Protein AF-A0AA86TTV9-F1 (afdb_monomer)

Secondary structure (DSSP, 8-state):
----TTS-GGGTTTS--HHHHHHHHHHHHHHHHHHHHTTTS-HHHHHHHHHHHHHHHHHHHHHHHHHHHHHHHHHHHHHHHHHHHHHHHHHHHHH---HHHHHHHHHHHHHHHHHHHHHHHHHHHHHHHHHHHHHHHHHHHT-HHHHHHHHHHHHTTSGGG--HHHHHHHHHHHHHHHHHHT--HHHHHHHHSS-HHHHHHHHHHHHHHHHHHHHHHHHHHHHHHHHHHHHHHHHSSS--HHHHH-HHHHHHHHHHHHHHHHHHHHHHHHHHHHHTT--HHHHTT--GGG-TTHHHHHHHHHHHHHHHHHHHHHHHHHHHHGGG---SSTTHHHHHHHHTTS-HHHHHHHHHHHHHHHHHHHHHHHHTT--HHHHHHHHHHHHHH-TTSS---HHHHHHHHHHGGGHHHHHHHHHHHHTT-S-HHHHHHHHHHHHHHHHHHHHHHHHHH--HHHHHHHHHHHHHHHHGGGGG-HHHHHH-HHHHHHHHHHHHHHHHHHHHIIIIIIS--TT-SGGGTTTTT-GGG-TBTTB---S-SS-HHHHHHHHHHHHHHHTTTHHHHH-TT-HHHHHTHHHHHHHHHHHHHHHHHHHHHHHHHHHHHH-TT-------------HHHHHHHHHHHHHHHHHHHHHHHHHHHHHHHHHHHHHHHHTTSSSSSSS---

Sequence (670 aa):
MENRDDLVVEWSTKYVSTASLRQFIIKIEEIAHISRKNAKSHEYNKVLLKQMFNELESQFWSEVQSNILKVDEFYSQELARTSDKLSELKQFVVKTKNEVQTAVIQQNITEMYRNLDLLNNFANQNASQLRKLSRQWGVNSNQQEFESQIIENKLLKCKFADTSEIETLKEELVTCLCLLLDIPKKQAHDQLNKSYDDKILLQKATYQSYSGFFIAISAILTITIINLLGTCRKHEHEFELGELVGEITLLLFRVQVSIASVIICYGALVRACVYTHINYIYLFEIPQHNTITTSAQIVTIGFAYLSLVLFFALMSISSAVGHEYNIPLPFGHHLTKFAQLTQPAYWILFSTLFHLTVIYYVVLRIFDGRAPALKHLFTVVYRTITPWAHQIDLSNFCMGAHFTAWGPILMDLLKIVTREKAKDQVLCLFEGIPYLIKVVQYIVKFRMHYDWYPQMLGAVMYSVSFVSKFIYQEHIIEEHTPSFWFFFTTHCIASIWKLYWDFFEDGSLFYGGYGGKVFRKQSSKWQYGKLCRRPSFIPQSWIYGFIVFNLIASWSWAPALLFPHNHFFHKYLYEWEMFIIVLEIFRRTCWCLFRMDNQQATNCESYVATRYIPILVSQHDSHNIQKHINHIHENDTHTQDTHIVSFVDHLANEITSHESYHEQMSEHIV

Foldseek 3Di:
DDPPVLDDPVCVVLAQPLVVLVVLLVVLLVLLVVCVVCVPDDPVVVVVSVVVVVVSVVVNVVSLVVSLCSNLVVLVVVLVVLVVVLVVLLVVLVVDDDPVVLVVSLVVLLVSLVVLVNSLVRLVVRLVSSLVSQQSSCVSVVNNVPSSVVSVVVLVPGPSNDCPSSVVSNLSSLVSNCSSPVDDSVVSCCVSPVPPCPVLVVLQVVLLVLLVVLVVLLVVLVVLVVVLVVVLCVPDPDDFPCNLQNPLLLLLLLLQLLVLLLLLLVLVLLVVCVLQVQPVCQQQVADPPPPSNPSSVSSSVSSNLSSLSSLLQSLLNLLSSPQPDFRPDVVSNVSSVVSVVDHSSVSSVVSVVVVVVVVVVVVVCVVVVNCVRVVSVVVLVVCLLCVVVDDDFSNSLLVLLLVLLCLVSQLSVVCSVCVNPDDPVVSLVSSLSSLVSQLVNLVVLCVVPVDCPPRVVSNVLSVLVSLLSCLPRPVCVVPDVVSNVVSVVSLVVSLVVVLCCLAAEQLVFQCHDLQLPVVNPPCVQQPDPRTRDGPISDDPVVVVVLNVLSNCLSCLCVCCVVCVVDPVCVSCVSVSVSVNSSSSSSNSSSSSSSNSRSCSVRVSSVSDPCPPPPPVCDVVNVVVVVVVVVVVVVVVVVVCVVVVVVVVVVVVVVVVVCVVPVVPPPPDDD

Nearest PDB structures (foldseek):
  8x5f-assembly1_A  TM=6.253E-01  e=1.141E-14  Homo sapiens
  8yet-assembly1_A  TM=6.340E-01  e=4.563E-13  Homo sapiens

Radius of gyration: 34.31 Å; Cα contacts (8 Å, |Δi|>4): 607; chains: 1; bounding box: 102×90×92 Å

Mean predicted aligned error: 16.02 Å

Structure (mmCIF, N/CA/C/O backbone):
data_AF-A0AA86TTV9-F1
#
_entry.id   AF-A0AA86TTV9-F1
#
loop_
_atom_site.group_PDB
_atom_site.id
_atom_site.type_symbol
_atom_site.label_atom_id
_atom_site.label_alt_id
_atom_site.label_comp_id
_atom_site.label_asym_id
_atom_site.label_entity_id
_atom_site.label_seq_id
_atom_site.pdbx_PDB_ins_code
_atom_site.Cartn_x
_atom_site.Cartn_y
_atom_site.Cartn_z
_atom_site.occupancy
_atom_site.B_iso_or_equiv
_atom_site.auth_seq_id
_atom_site.auth_comp_id
_atom_site.auth_asym_id
_atom_site.auth_atom_id
_atom_site.pdbx_PDB_model_num
ATOM 1 N N . MET A 1 1 ? -32.355 -2.238 9.632 1.00 26.73 1 MET A N 1
ATOM 2 C CA . MET A 1 1 ? -30.968 -1.737 9.644 1.00 26.73 1 MET A CA 1
ATOM 3 C C . MET A 1 1 ? -30.971 -0.473 10.490 1.00 26.73 1 MET A C 1
ATOM 5 O O . MET A 1 1 ? -31.375 0.565 9.996 1.00 26.73 1 MET A O 1
ATOM 9 N N . GLU A 1 2 ? -30.714 -0.587 11.795 1.00 28.55 2 GLU A N 1
ATOM 10 C CA . GLU A 1 2 ? -30.567 0.584 12.680 1.00 28.55 2 GLU A CA 1
ATOM 11 C C . GLU A 1 2 ? -29.156 1.158 12.524 1.00 28.55 2 GLU A C 1
ATOM 13 O O . GLU A 1 2 ? -28.223 0.369 12.364 1.00 28.55 2 GLU A O 1
ATOM 18 N N . ASN A 1 3 ? -29.019 2.491 12.582 1.00 31.66 3 ASN A N 1
ATOM 19 C CA . ASN A 1 3 ? -27.746 3.221 12.654 1.00 31.66 3 ASN A CA 1
ATOM 20 C C . ASN A 1 3 ? -26.840 2.593 13.726 1.00 31.66 3 ASN A C 1
ATOM 22 O O . ASN A 1 3 ? -26.964 2.896 14.910 1.00 31.66 3 ASN A O 1
ATOM 26 N N . ARG A 1 4 ? -25.944 1.694 13.311 1.00 39.72 4 ARG A N 1
ATOM 27 C CA . ARG A 1 4 ? -24.833 1.194 14.133 1.00 39.72 4 ARG A CA 1
ATOM 28 C C . ARG A 1 4 ? -23.615 2.114 14.060 1.00 39.72 4 ARG A C 1
ATOM 30 O O . ARG A 1 4 ? -22.659 1.879 14.789 1.00 39.72 4 ARG A O 1
ATOM 37 N N . ASP A 1 5 ? -23.668 3.138 13.212 1.00 38.75 5 ASP A N 1
ATOM 38 C CA . ASP A 1 5 ? -22.527 3.997 12.890 1.00 38.75 5 ASP A CA 1
ATOM 39 C C . ASP A 1 5 ? -22.185 4.998 14.011 1.00 38.75 5 ASP A C 1
ATOM 41 O O . ASP A 1 5 ? -21.063 5.492 14.046 1.00 38.75 5 ASP A O 1
ATOM 45 N N . ASP A 1 6 ? -23.091 5.214 14.977 1.00 47.66 6 ASP A N 1
ATOM 46 C CA . ASP A 1 6 ? -22.905 6.154 16.099 1.00 47.66 6 ASP A CA 1
ATOM 47 C C . ASP A 1 6 ? -22.571 5.465 17.442 1.00 47.66 6 ASP A C 1
ATOM 49 O O . ASP A 1 6 ? -22.603 6.106 18.497 1.00 47.66 6 ASP A O 1
ATOM 53 N N . LEU A 1 7 ? -22.320 4.149 17.448 1.00 53.00 7 LEU A N 1
ATOM 54 C CA . LEU A 1 7 ? -22.006 3.401 18.671 1.00 53.00 7 LEU A CA 1
ATOM 55 C C . LEU A 1 7 ? -20.503 3.423 18.952 1.00 53.00 7 LEU A C 1
ATOM 57 O O . LEU A 1 7 ? -19.691 3.069 18.095 1.00 53.00 7 LEU A O 1
ATOM 61 N N . VAL A 1 8 ? -20.130 3.729 20.195 1.00 63.03 8 VAL A N 1
ATOM 62 C CA . VAL A 1 8 ? -18.745 3.567 20.647 1.00 63.03 8 VAL A CA 1
ATOM 63 C C . VAL A 1 8 ? -18.436 2.071 20.717 1.00 63.03 8 VAL A C 1
ATOM 65 O O . VAL A 1 8 ? -18.989 1.346 21.547 1.00 63.03 8 VAL A O 1
ATOM 68 N N . VAL A 1 9 ? -17.566 1.592 19.822 1.00 57.03 9 VAL A N 1
ATOM 69 C CA . VAL A 1 9 ? -17.267 0.158 19.625 1.00 57.03 9 VAL A CA 1
ATOM 70 C C . VAL A 1 9 ? -16.825 -0.521 20.924 1.00 57.03 9 VAL A C 1
ATOM 72 O O . VAL A 1 9 ? -17.252 -1.638 21.228 1.00 57.03 9 VAL A O 1
ATOM 75 N N . GLU A 1 10 ? -16.025 0.181 21.723 1.00 64.56 10 GLU A N 1
ATOM 76 C CA . GLU A 1 10 ? -15.495 -0.275 23.012 1.00 64.56 10 GLU A CA 1
ATOM 77 C C . GLU A 1 10 ? -16.604 -0.528 24.044 1.00 64.56 10 GLU A C 1
ATOM 79 O O . GLU A 1 10 ? -16.481 -1.411 24.892 1.00 64.56 10 GLU A O 1
ATOM 84 N N . TRP A 1 11 ? -17.723 0.193 23.940 1.00 74.56 11 TRP A N 1
ATOM 85 C CA . TRP A 1 11 ? -18.859 0.100 24.859 1.00 74.56 11 TRP A CA 1
ATOM 86 C C . TRP A 1 11 ? -20.023 -0.700 24.280 1.00 74.56 11 TRP A C 1
ATOM 88 O O . TRP A 1 11 ? -21.076 -0.785 24.905 1.00 74.56 11 TRP A O 1
ATOM 98 N N . SER A 1 12 ? -19.845 -1.333 23.116 1.00 73.75 12 SER A N 1
ATOM 99 C CA . SER A 1 12 ? -20.886 -2.094 22.406 1.00 73.75 12 SER A CA 1
ATOM 100 C C . SER A 1 12 ? -21.623 -3.108 23.291 1.00 73.75 12 SER A C 1
ATOM 102 O O . SER A 1 12 ? -22.835 -3.268 23.176 1.00 73.75 12 SER A O 1
ATOM 104 N N . THR A 1 13 ? -20.916 -3.752 24.224 1.00 79.44 13 THR A N 1
ATOM 105 C CA . THR A 1 13 ? -21.498 -4.717 25.171 1.00 79.44 13 THR A CA 1
ATOM 106 C C . THR A 1 13 ? -22.258 -4.067 26.324 1.00 79.44 13 THR A C 1
ATOM 108 O O . THR A 1 13 ? -23.008 -4.760 27.007 1.00 79.44 13 THR A O 1
ATOM 111 N N . LYS A 1 14 ? -22.074 -2.764 26.562 1.00 85.25 14 LYS A N 1
ATOM 112 C CA . LYS A 1 14 ? -22.668 -1.988 27.660 1.00 85.25 14 LYS A CA 1
ATOM 113 C C . LYS A 1 14 ? -23.975 -1.300 27.272 1.00 85.25 14 LYS A C 1
ATOM 115 O O . LYS A 1 14 ? -24.773 -1.024 28.159 1.00 85.25 14 LYS A O 1
ATOM 120 N N . TYR A 1 15 ? -24.229 -1.113 25.977 1.00 85.06 15 TYR A N 1
ATOM 121 C CA . TYR A 1 15 ? -25.514 -0.623 25.476 1.00 85.06 15 TYR A CA 1
ATOM 122 C C . TYR A 1 15 ? -26.681 -1.567 25.814 1.00 85.06 15 TYR A C 1
ATOM 124 O O . TYR A 1 15 ? -26.499 -2.763 26.097 1.00 85.06 15 TYR A O 1
ATOM 132 N N . VAL A 1 16 ? -27.891 -1.007 25.761 1.00 85.12 16 VAL A N 1
ATOM 133 C CA . VAL A 1 16 ? -29.155 -1.740 25.889 1.00 85.12 16 VAL A CA 1
ATOM 134 C C . VAL A 1 16 ? -29.246 -2.820 24.812 1.00 85.12 16 VAL A C 1
ATOM 136 O O . VAL A 1 16 ? -29.042 -2.574 23.622 1.00 85.12 16 VAL A O 1
ATOM 139 N N . SER A 1 17 ? -29.598 -4.035 25.230 1.00 84.38 17 SER A N 1
ATOM 140 C CA . SER A 1 17 ? -29.836 -5.163 24.330 1.00 84.38 17 SER A CA 1
ATOM 141 C C . SER A 1 17 ? -31.158 -4.991 23.569 1.00 84.38 17 SER A C 1
ATOM 143 O O . SER A 1 17 ? -32.193 -5.568 23.905 1.00 84.38 17 SER A O 1
ATOM 145 N N . THR A 1 18 ? -31.145 -4.190 22.502 1.00 79.94 18 THR A N 1
ATOM 146 C CA . THR A 1 18 ? -32.349 -3.943 21.689 1.00 79.94 18 THR A CA 1
ATOM 147 C C . THR A 1 18 ? -32.865 -5.212 21.008 1.00 79.94 18 THR A C 1
ATOM 149 O O . THR A 1 18 ? -34.070 -5.356 20.808 1.00 79.94 18 THR A O 1
ATOM 152 N N . ALA A 1 19 ? -31.979 -6.158 20.683 1.00 80.00 19 ALA A N 1
ATOM 153 C CA . ALA A 1 19 ? -32.347 -7.418 20.046 1.00 80.00 19 ALA A CA 1
ATOM 154 C C . ALA A 1 19 ? -33.137 -8.348 20.981 1.00 80.00 19 ALA A C 1
ATOM 156 O O . ALA A 1 19 ? -34.143 -8.900 20.539 1.00 80.00 19 ALA A O 1
ATOM 157 N N . SER A 1 20 ? -32.728 -8.496 22.253 1.00 80.88 20 SER A N 1
ATOM 158 C CA . SER A 1 20 ? -33.476 -9.327 23.215 1.00 80.88 20 SER A CA 1
ATOM 159 C C . SER A 1 20 ? -34.842 -8.711 23.513 1.00 80.88 20 SER A C 1
ATOM 161 O O . SER A 1 20 ? -35.858 -9.393 23.413 1.00 80.88 20 SER A O 1
ATOM 163 N N . LEU A 1 21 ? -34.891 -7.398 23.758 1.00 83.19 21 LEU A N 1
ATOM 164 C CA . LEU A 1 21 ? -36.131 -6.685 24.077 1.00 83.19 21 LEU A CA 1
ATOM 165 C C . LEU A 1 21 ? -37.150 -6.707 22.926 1.00 83.19 21 LEU A C 1
ATOM 167 O O . LEU A 1 21 ? -38.343 -6.895 23.157 1.00 83.19 21 LEU A O 1
ATOM 171 N N . ARG A 1 22 ? -36.698 -6.608 21.670 1.00 84.50 22 ARG A N 1
ATOM 172 C CA . ARG A 1 22 ? -37.583 -6.718 20.496 1.00 84.50 22 ARG A CA 1
ATOM 173 C C . ARG A 1 22 ? -38.212 -8.103 20.332 1.00 84.50 22 ARG A C 1
ATOM 175 O O . ARG A 1 22 ? -39.319 -8.186 19.811 1.00 84.50 22 ARG A O 1
ATOM 182 N N . GLN A 1 23 ? -37.559 -9.180 20.777 1.00 85.75 23 GLN A N 1
ATOM 183 C CA . GLN A 1 23 ? -38.157 -10.522 20.712 1.00 85.75 23 GLN A CA 1
ATOM 184 C C . GLN A 1 23 ? -39.408 -10.633 21.589 1.00 85.75 23 GLN A C 1
ATOM 186 O O . GLN A 1 23 ? -40.360 -11.307 21.201 1.00 85.75 23 GLN A O 1
ATOM 191 N N . PHE A 1 24 ? -39.439 -9.952 22.737 1.00 83.88 24 PHE A N 1
ATOM 192 C CA . PHE A 1 24 ? -40.634 -9.899 23.580 1.00 83.88 24 PHE A CA 1
ATOM 193 C C . PHE A 1 24 ? -41.772 -9.129 22.899 1.00 83.88 24 PHE A C 1
ATOM 195 O O . PHE A 1 24 ? -42.911 -9.583 22.926 1.00 83.88 24 PHE A O 1
ATOM 202 N N . ILE A 1 25 ? -41.458 -8.024 22.213 1.00 81.94 25 ILE A N 1
ATOM 203 C CA . ILE A 1 25 ? -42.442 -7.239 21.451 1.00 81.94 25 ILE A CA 1
ATOM 204 C C . ILE A 1 25 ? -43.084 -8.094 20.344 1.00 81.94 25 ILE A C 1
ATOM 206 O O . ILE A 1 25 ? -44.308 -8.126 20.237 1.00 81.94 25 ILE A O 1
ATOM 210 N N . ILE A 1 26 ? -42.282 -8.849 19.584 1.00 85.50 26 ILE A N 1
ATOM 211 C CA . ILE A 1 26 ? -42.777 -9.759 18.532 1.00 85.50 26 ILE A CA 1
ATOM 212 C C . ILE A 1 26 ? -43.695 -10.839 19.127 1.00 85.50 26 ILE A C 1
ATOM 214 O O . ILE A 1 26 ? -44.782 -11.083 18.609 1.00 85.50 26 ILE A O 1
ATOM 218 N N . LYS A 1 27 ? -43.302 -11.452 20.252 1.00 85.12 27 LYS A N 1
ATOM 219 C CA . LYS A 1 27 ? -44.128 -12.461 20.938 1.00 85.12 27 LYS A CA 1
ATOM 220 C C . LYS A 1 27 ? -45.473 -11.893 21.402 1.00 85.12 27 LYS A C 1
ATOM 222 O O . LYS A 1 27 ? -46.485 -12.584 21.324 1.00 85.12 27 LYS A O 1
ATOM 227 N N . ILE A 1 28 ? -45.512 -10.639 21.856 1.00 81.75 28 ILE A N 1
ATOM 228 C CA . ILE A 1 28 ? -46.772 -9.980 22.221 1.00 81.75 28 ILE A CA 1
ATOM 229 C C . ILE A 1 28 ? -47.656 -9.726 21.001 1.00 81.75 28 ILE A C 1
ATOM 231 O O . ILE A 1 28 ? -48.867 -9.922 21.088 1.00 81.75 28 ILE A O 1
ATOM 235 N N . GLU A 1 29 ? -47.079 -9.337 19.862 1.00 81.38 29 GLU A N 1
ATOM 236 C CA . GLU A 1 29 ? -47.830 -9.149 18.616 1.00 81.38 29 GLU A CA 1
ATOM 237 C C . GLU A 1 29 ? -48.464 -10.464 18.150 1.00 81.38 29 GLU A C 1
ATOM 239 O O . GLU A 1 29 ? -49.634 -10.486 17.760 1.00 81.38 29 GLU A O 1
ATOM 244 N N . GLU A 1 30 ? -47.736 -11.577 18.263 1.00 83.06 30 GLU A N 1
ATOM 245 C CA . GLU A 1 30 ? -48.251 -12.918 17.976 1.00 83.06 30 GLU A CA 1
ATOM 246 C C . GLU A 1 30 ? -49.415 -13.293 18.907 1.00 83.06 30 GLU A C 1
ATOM 248 O O . GLU A 1 30 ? -50.474 -13.718 18.435 1.00 83.06 30 GLU A O 1
ATOM 253 N N . ILE A 1 31 ? -49.267 -13.077 20.221 1.00 79.12 31 ILE A N 1
ATOM 254 C CA . ILE A 1 31 ? -50.321 -13.337 21.217 1.00 79.12 31 ILE A CA 1
ATOM 255 C C . ILE A 1 31 ? -51.552 -12.455 20.951 1.00 79.12 31 ILE A C 1
ATOM 257 O O . ILE A 1 31 ? -52.687 -12.944 20.963 1.00 79.12 31 ILE A O 1
ATOM 261 N N . ALA A 1 32 ? -51.353 -11.170 20.649 1.00 74.62 32 ALA A N 1
ATOM 262 C CA . ALA A 1 32 ? -52.422 -10.236 20.314 1.00 74.62 32 ALA A CA 1
ATOM 263 C C . ALA A 1 32 ? -53.150 -10.640 19.020 1.00 74.62 32 ALA A C 1
ATOM 265 O O . ALA A 1 32 ? -54.381 -10.572 18.950 1.00 74.62 32 ALA A O 1
ATOM 266 N N . HIS A 1 33 ? -52.420 -11.117 18.009 1.00 78.12 33 HIS A N 1
ATOM 267 C CA . HIS A 1 33 ? -52.993 -11.621 16.763 1.00 78.12 33 HIS A CA 1
ATOM 268 C C . HIS A 1 33 ? -53.818 -12.902 16.985 1.00 78.12 33 HIS A C 1
ATOM 270 O O . HIS A 1 33 ? -54.947 -13.003 16.493 1.00 78.12 33 HIS A O 1
ATOM 276 N N . ILE A 1 34 ? -53.307 -13.856 17.773 1.00 77.31 34 ILE A N 1
ATOM 277 C CA . ILE A 1 34 ? -54.027 -15.083 18.156 1.00 77.31 34 ILE A CA 1
ATOM 278 C C . ILE A 1 34 ? -55.313 -14.738 18.918 1.00 77.31 34 ILE A C 1
ATOM 280 O O . ILE A 1 34 ? -56.377 -15.281 18.611 1.00 77.31 34 ILE A O 1
ATOM 284 N N . SER A 1 35 ? -55.240 -13.790 19.856 1.00 72.50 35 SER A N 1
ATOM 285 C CA . SER A 1 35 ? -56.390 -13.298 20.622 1.00 72.50 35 SER A CA 1
ATOM 286 C C . SER A 1 35 ? -57.487 -12.717 19.717 1.00 72.50 35 SER A C 1
ATOM 288 O O . SER A 1 35 ? -58.657 -13.084 19.846 1.00 72.50 35 SER A O 1
ATOM 290 N N . ARG A 1 36 ? -57.121 -11.891 18.721 1.00 73.50 36 ARG A N 1
ATOM 291 C CA . ARG A 1 36 ? -58.075 -11.327 17.743 1.00 73.50 36 ARG A CA 1
ATOM 292 C C . ARG A 1 36 ? -58.725 -12.403 16.870 1.00 73.50 36 ARG A C 1
ATOM 294 O O . ARG A 1 36 ? -59.923 -12.328 16.605 1.00 73.50 36 ARG A O 1
ATOM 301 N N . LYS A 1 37 ? -57.963 -13.416 16.443 1.00 73.12 37 LYS A N 1
ATOM 302 C CA . LYS A 1 37 ? -58.457 -14.504 15.579 1.00 73.12 37 LYS A CA 1
ATOM 303 C C . LYS A 1 37 ? -59.388 -15.474 16.323 1.00 73.12 37 LYS A C 1
ATOM 305 O O . LYS A 1 37 ? -60.346 -15.971 15.735 1.00 73.12 37 LYS A O 1
ATOM 310 N N . ASN A 1 38 ? -59.152 -15.689 17.619 1.00 66.62 38 ASN A N 1
ATOM 311 C CA . ASN A 1 38 ? -59.888 -16.641 18.460 1.00 66.62 38 ASN A CA 1
ATOM 312 C C . ASN A 1 38 ? -61.010 -16.011 19.307 1.00 66.62 38 ASN A C 1
ATOM 314 O O . ASN A 1 38 ? -61.582 -16.696 20.160 1.00 66.62 38 ASN A O 1
ATOM 318 N N . ALA A 1 39 ? -61.374 -14.748 19.053 1.00 57.88 39 ALA A N 1
ATOM 319 C CA . ALA A 1 39 ? -62.349 -13.971 19.830 1.00 57.88 39 ALA A CA 1
ATOM 320 C C . ALA A 1 39 ? -63.763 -14.594 19.944 1.00 57.88 39 ALA A C 1
ATOM 322 O O . ALA A 1 39 ? -64.552 -14.156 20.780 1.00 57.88 39 ALA A O 1
ATOM 323 N N . LYS A 1 40 ? -64.083 -15.629 19.148 1.00 56.03 40 LYS A N 1
ATOM 324 C CA . LYS A 1 40 ? -65.340 -16.404 19.208 1.00 56.03 40 LYS A CA 1
ATOM 325 C C . LYS A 1 40 ? -65.271 -17.696 20.052 1.00 56.03 40 LYS A C 1
ATOM 327 O O . LYS A 1 40 ? -66.280 -18.386 20.148 1.00 56.03 40 LYS A O 1
ATOM 332 N N . SER A 1 41 ? -64.122 -18.054 20.638 1.00 58.09 41 SER A N 1
ATOM 333 C CA . SER A 1 41 ? -63.930 -19.318 21.383 1.00 58.09 41 SER A CA 1
ATOM 334 C C . SER A 1 41 ? -63.949 -19.154 22.916 1.00 58.09 41 SER A C 1
ATOM 336 O O . SER A 1 41 ? -63.780 -18.047 23.423 1.00 58.09 41 SER A O 1
ATOM 338 N N . HIS A 1 42 ? -64.193 -20.269 23.623 1.00 58.22 42 HIS A N 1
ATOM 339 C CA . HIS A 1 42 ? -64.426 -20.430 25.071 1.00 58.22 42 HIS A CA 1
ATOM 340 C C . HIS A 1 42 ? -63.665 -19.489 26.027 1.00 58.22 42 HIS A C 1
ATOM 342 O O . HIS A 1 42 ? -62.482 -19.204 25.863 1.00 58.22 42 HIS A O 1
ATOM 348 N N . GLU A 1 43 ? -64.343 -19.126 27.120 1.00 61.72 43 GLU A N 1
ATOM 349 C CA . GLU A 1 43 ? -63.858 -18.322 28.255 1.00 61.72 43 GLU A CA 1
ATOM 350 C C . GLU A 1 43 ? -62.527 -18.823 28.854 1.00 61.72 43 GLU A C 1
ATOM 352 O O . GLU A 1 43 ? -61.680 -18.020 29.245 1.00 61.72 43 GLU A O 1
ATOM 357 N N . TYR A 1 44 ? -62.277 -20.135 28.791 1.00 58.69 44 TYR A N 1
ATOM 358 C CA . TYR A 1 44 ? -61.014 -20.778 29.171 1.00 58.69 44 TYR A CA 1
ATOM 359 C C . TYR A 1 44 ? -59.786 -20.230 28.410 1.00 58.69 44 TYR A C 1
ATOM 361 O O . TYR A 1 44 ? -58.740 -19.981 29.011 1.00 58.69 44 TYR A O 1
ATOM 369 N N . ASN A 1 45 ? -59.917 -19.936 27.110 1.00 69.06 45 ASN A N 1
ATOM 370 C CA . ASN A 1 45 ? -58.814 -19.410 26.293 1.00 69.06 45 ASN A CA 1
ATOM 371 C C . ASN A 1 45 ? -58.450 -17.964 26.663 1.00 69.06 45 ASN A C 1
ATOM 373 O O . ASN A 1 45 ? -57.294 -17.566 26.526 1.00 69.06 45 ASN A O 1
ATOM 377 N N . LYS A 1 46 ? -59.411 -17.174 27.163 1.00 71.44 46 LYS A N 1
ATOM 378 C CA . LYS A 1 46 ? -59.153 -15.796 27.613 1.00 71.44 46 LYS A CA 1
ATOM 379 C C . LYS A 1 46 ? -58.326 -15.765 28.896 1.00 71.44 46 LYS A C 1
ATOM 381 O O . LYS A 1 46 ? -57.458 -14.906 29.027 1.00 71.44 46 LYS A O 1
ATOM 386 N N . VAL A 1 47 ? -58.572 -16.697 29.819 1.00 77.69 47 VAL A N 1
ATOM 387 C CA . VAL A 1 47 ? -57.810 -16.807 31.074 1.00 77.69 47 VAL A CA 1
ATOM 388 C C . VAL A 1 47 ? -56.360 -17.203 30.789 1.00 77.69 47 VAL A C 1
ATOM 390 O O . VAL A 1 47 ? -55.449 -16.552 31.295 1.00 77.69 47 VAL A O 1
ATOM 393 N N . LEU A 1 48 ? -56.145 -18.192 29.916 1.00 78.12 48 LEU A N 1
ATOM 394 C CA . LEU A 1 48 ? -54.805 -18.645 29.534 1.00 78.12 48 LEU A CA 1
ATOM 395 C C . LEU A 1 48 ? -54.004 -17.550 28.808 1.00 78.12 48 LEU A C 1
ATOM 397 O O . LEU A 1 48 ? -52.859 -17.287 29.163 1.00 78.12 48 LEU A O 1
ATOM 401 N N . LEU A 1 49 ? -54.616 -16.853 27.842 1.00 77.00 49 LEU A N 1
ATOM 402 C CA . LEU A 1 49 ? -53.964 -15.743 27.132 1.00 77.00 49 LEU A CA 1
ATOM 403 C C . LEU A 1 49 ? -53.593 -14.592 28.077 1.00 77.00 49 LEU A C 1
ATOM 405 O O . LEU A 1 49 ? -52.535 -13.989 27.921 1.00 77.00 49 LEU A O 1
ATOM 409 N N . LYS A 1 50 ? -54.435 -14.310 29.080 1.00 80.50 50 LYS A N 1
ATOM 410 C CA . LYS A 1 50 ? -54.148 -13.299 30.104 1.00 80.50 50 LYS A CA 1
ATOM 411 C C . LYS A 1 50 ? -52.988 -13.716 31.013 1.00 80.50 50 LYS A C 1
ATOM 413 O O . LYS A 1 50 ? -52.162 -12.877 31.351 1.00 80.50 50 LYS A O 1
ATOM 418 N N . GLN A 1 51 ? -52.894 -14.996 31.376 1.00 82.62 51 GLN A N 1
ATOM 419 C CA . GLN A 1 51 ? -51.754 -15.521 32.137 1.00 82.62 51 GLN A CA 1
ATOM 420 C C . GLN A 1 51 ? -50.450 -15.433 31.336 1.00 82.62 51 GLN A C 1
ATOM 422 O O . GLN A 1 51 ? -49.466 -14.914 31.854 1.00 82.62 51 GLN A O 1
ATOM 427 N N . MET A 1 52 ? -50.465 -15.846 30.064 1.00 80.56 52 MET A N 1
ATOM 428 C CA . MET A 1 52 ? -49.300 -15.743 29.177 1.00 80.56 52 MET A CA 1
ATOM 429 C C . MET A 1 52 ? -48.849 -14.293 28.976 1.00 80.56 52 MET A C 1
ATOM 431 O O . MET A 1 52 ? -47.652 -14.020 28.961 1.00 80.56 52 MET A O 1
ATOM 435 N N . PHE A 1 53 ? -49.797 -13.359 28.838 1.00 82.88 53 PHE A N 1
ATOM 436 C CA . PHE A 1 53 ? -49.491 -11.935 28.728 1.00 82.88 53 PHE A CA 1
ATOM 437 C C . PHE A 1 53 ? -48.812 -11.407 29.996 1.00 82.88 53 PHE A C 1
ATOM 439 O O . PHE A 1 53 ? -47.737 -10.824 29.902 1.00 82.88 53 PHE A O 1
ATOM 446 N N . ASN A 1 54 ? -49.382 -11.676 31.175 1.00 82.81 54 ASN A N 1
ATOM 447 C CA . ASN A 1 54 ? -48.824 -11.224 32.452 1.00 82.81 54 ASN A CA 1
ATOM 448 C C . ASN A 1 54 ? -47.420 -11.802 32.718 1.00 82.81 54 ASN A C 1
ATOM 450 O O . ASN A 1 54 ? -46.559 -11.124 33.279 1.00 82.81 54 ASN A O 1
ATOM 454 N N . GLU A 1 55 ? -47.177 -13.056 32.328 1.00 86.25 55 GLU A N 1
ATOM 455 C CA . GLU A 1 55 ? -45.863 -13.691 32.464 1.00 86.25 55 GLU A CA 1
ATOM 456 C C . GLU A 1 55 ? -44.832 -13.050 31.524 1.00 86.25 55 GLU A C 1
ATOM 458 O O . GLU A 1 55 ? -43.723 -12.718 31.950 1.00 86.25 55 GLU A O 1
ATOM 463 N N . LEU A 1 56 ? -45.212 -12.796 30.266 1.00 85.56 56 LEU A N 1
ATOM 464 C CA . LEU A 1 56 ? -44.351 -12.123 29.294 1.00 85.56 56 LEU A CA 1
ATOM 465 C C . LEU A 1 56 ? -44.061 -10.668 29.693 1.00 85.56 56 LEU A C 1
ATOM 467 O O . LEU A 1 56 ? -42.939 -10.193 29.530 1.00 85.56 56 LEU A O 1
ATOM 471 N N . GLU A 1 57 ? -45.056 -9.973 30.240 1.00 84.25 57 GLU A N 1
ATOM 472 C CA . GLU A 1 57 ? -44.936 -8.614 30.765 1.00 84.25 57 GLU A CA 1
ATOM 473 C C . GLU A 1 57 ? -43.958 -8.555 31.942 1.00 84.25 57 GLU A C 1
ATOM 475 O O . GLU A 1 57 ? -43.049 -7.723 31.956 1.00 84.25 57 GLU A O 1
ATOM 480 N N . SER A 1 58 ? -44.069 -9.489 32.890 1.00 85.12 58 SER A N 1
ATOM 481 C CA . SER A 1 58 ? -43.125 -9.596 34.006 1.00 85.12 58 SER A CA 1
ATOM 482 C C . SER A 1 58 ? -41.687 -9.831 33.522 1.00 85.12 58 SER A C 1
ATOM 484 O O . SER A 1 58 ? -40.759 -9.164 33.991 1.00 85.12 58 SER A O 1
ATOM 486 N N . GLN A 1 59 ? -41.499 -10.720 32.541 1.00 87.31 59 GLN A N 1
ATOM 487 C CA . GLN A 1 59 ? -40.188 -11.001 31.949 1.00 87.31 59 GLN A CA 1
ATOM 488 C C . GLN A 1 59 ? -39.612 -9.788 31.208 1.00 87.31 59 GLN A C 1
ATOM 490 O O . GLN A 1 59 ? -38.442 -9.456 31.397 1.00 87.31 59 GLN A O 1
ATOM 495 N N . PHE A 1 60 ? -40.428 -9.092 30.413 1.00 87.12 60 PHE A N 1
ATOM 496 C CA . PHE A 1 60 ? -40.009 -7.889 29.697 1.00 87.12 60 PHE A CA 1
ATOM 497 C C . PHE A 1 60 ? -39.544 -6.798 30.663 1.00 87.12 60 PHE A C 1
ATOM 499 O O . PHE A 1 60 ? -38.442 -6.269 30.519 1.00 87.12 60 PHE A O 1
ATOM 506 N N . TRP A 1 61 ? -40.336 -6.490 31.693 1.00 85.75 61 TRP A N 1
ATOM 507 C CA . TRP A 1 61 ? -39.976 -5.454 32.660 1.00 85.75 61 TRP A CA 1
ATOM 508 C C . TRP A 1 61 ? -38.772 -5.829 33.526 1.00 85.75 61 TRP A C 1
ATOM 510 O O . TRP A 1 61 ? -38.007 -4.941 33.913 1.00 85.75 61 TRP A O 1
ATOM 520 N N . SER A 1 62 ? -38.569 -7.121 33.798 1.00 86.94 62 SER A N 1
ATOM 521 C CA . SER A 1 62 ? -37.357 -7.628 34.449 1.00 86.94 62 SER A CA 1
ATOM 522 C C . SER A 1 62 ? -36.113 -7.398 33.580 1.00 86.94 62 SER A C 1
ATOM 524 O O . SER A 1 62 ? -35.123 -6.835 34.052 1.00 86.94 62 SER A O 1
ATOM 526 N N . GLU A 1 63 ? -36.189 -7.723 32.287 1.00 87.38 63 GLU A N 1
ATOM 527 C CA . GLU A 1 63 ? -35.103 -7.510 31.323 1.00 87.38 63 GLU A CA 1
ATOM 528 C C . GLU A 1 63 ? -34.802 -6.012 31.125 1.00 87.38 63 GLU A C 1
ATOM 530 O O . GLU A 1 63 ? -33.640 -5.598 31.105 1.00 87.38 63 GLU A O 1
ATOM 535 N N . VAL A 1 64 ? -35.835 -5.165 31.040 1.00 86.56 64 VAL A N 1
ATOM 536 C CA . VAL A 1 64 ? -35.683 -3.700 30.982 1.00 86.56 64 VAL A CA 1
ATOM 537 C C . VAL A 1 64 ? -34.981 -3.180 32.237 1.00 86.56 64 VAL A C 1
ATOM 539 O O . VAL A 1 64 ? -34.051 -2.383 32.128 1.00 86.56 64 VAL A O 1
ATOM 542 N N . GLN A 1 65 ? -35.377 -3.648 33.425 1.00 88.12 65 GLN A N 1
ATOM 543 C CA . GLN A 1 65 ? -34.745 -3.253 34.684 1.00 88.12 65 GLN A CA 1
ATOM 544 C C . GLN A 1 65 ? -33.270 -3.674 34.735 1.00 88.12 65 GLN A C 1
ATOM 546 O O . GLN A 1 65 ? -32.428 -2.881 35.153 1.00 88.12 65 GLN A O 1
ATOM 551 N N . SER A 1 66 ? -32.951 -4.887 34.279 1.00 88.38 66 SER A N 1
ATOM 552 C CA . SER A 1 66 ? -31.571 -5.375 34.187 1.00 88.38 66 SER A CA 1
ATOM 553 C C . SER A 1 66 ? -30.721 -4.499 33.259 1.00 88.38 66 SER A C 1
ATOM 555 O O . SER A 1 66 ? -29.622 -4.084 33.627 1.00 88.38 66 SER A O 1
ATOM 557 N N . ASN A 1 67 ? -31.254 -4.132 32.087 1.00 89.19 67 ASN A N 1
ATOM 558 C CA . ASN A 1 67 ? -30.564 -3.246 31.148 1.00 89.19 67 ASN A CA 1
ATOM 559 C C . ASN A 1 67 ? -30.371 -1.830 31.717 1.00 89.19 67 ASN A C 1
ATOM 561 O O . ASN A 1 67 ? -29.299 -1.258 31.540 1.00 89.19 67 ASN A O 1
ATOM 565 N N . ILE A 1 68 ? -31.364 -1.279 32.426 1.00 88.94 68 ILE A N 1
ATOM 566 C CA . ILE A 1 68 ? -31.243 0.023 33.102 1.00 88.94 68 ILE A CA 1
ATOM 567 C C . ILE A 1 68 ? -30.121 -0.011 34.144 1.00 88.94 68 ILE A C 1
ATOM 569 O O . ILE A 1 68 ? -29.254 0.857 34.116 1.00 88.94 68 ILE A O 1
ATOM 573 N N . LEU A 1 69 ? -30.103 -1.021 35.020 1.00 88.56 69 LEU A N 1
ATOM 574 C CA . LEU A 1 69 ? -29.074 -1.157 36.059 1.00 88.56 69 LEU A CA 1
ATOM 575 C C . LEU A 1 69 ? -27.676 -1.284 35.456 1.00 88.56 69 LEU A C 1
ATOM 577 O O . LEU A 1 69 ? -26.755 -0.600 35.883 1.00 88.56 69 LEU A O 1
ATOM 581 N N . LYS A 1 70 ? -27.534 -2.105 34.417 1.00 91.19 70 LYS A N 1
ATOM 582 C CA . LYS A 1 70 ? -26.275 -2.291 33.692 1.00 91.19 70 LYS A CA 1
ATOM 583 C C . LYS A 1 70 ? -25.741 -0.983 33.094 1.00 91.19 70 LYS A C 1
ATOM 585 O O . LYS A 1 70 ? -24.538 -0.733 33.149 1.00 91.19 70 LYS A O 1
ATOM 590 N N . VAL A 1 71 ? -26.615 -0.177 32.486 1.00 89.50 71 VAL A N 1
ATOM 591 C CA . VAL A 1 71 ? -26.247 1.119 31.891 1.00 89.50 71 VAL A CA 1
ATOM 592 C C . VAL A 1 71 ? -25.883 2.129 32.981 1.00 89.50 71 VAL A C 1
ATOM 594 O O . VAL A 1 71 ? -24.866 2.806 32.855 1.00 89.50 71 VAL A O 1
ATOM 597 N N . ASP A 1 72 ? -26.675 2.203 34.052 1.00 90.56 72 ASP A N 1
ATOM 598 C CA . ASP A 1 72 ? -26.477 3.141 35.162 1.00 90.56 72 ASP A CA 1
ATOM 599 C C . ASP A 1 72 ? -25.208 2.831 35.973 1.00 90.56 72 ASP A C 1
ATOM 601 O O . ASP A 1 72 ? -24.463 3.742 36.335 1.00 90.56 72 ASP A O 1
ATOM 605 N N . GLU A 1 73 ? -24.909 1.548 36.191 1.00 89.50 73 GLU A N 1
ATOM 606 C CA . GLU A 1 73 ? -23.681 1.090 36.845 1.00 89.50 73 GLU A CA 1
ATOM 607 C C . GLU A 1 73 ? -22.447 1.461 36.017 1.00 89.50 73 GLU A C 1
ATOM 609 O O . GLU A 1 73 ? -21.511 2.063 36.542 1.00 89.50 73 GLU A O 1
ATOM 614 N N . PHE A 1 74 ? -22.459 1.161 34.714 1.00 88.75 74 PHE A N 1
ATOM 615 C CA . PHE A 1 74 ? -21.354 1.509 33.821 1.00 88.75 74 PHE A CA 1
ATOM 616 C C . PHE A 1 74 ? -21.137 3.025 33.742 1.00 88.75 74 PHE A C 1
ATOM 618 O O . PHE A 1 74 ? -20.005 3.491 33.868 1.00 88.75 74 PHE A O 1
ATOM 625 N N . TYR A 1 75 ? -22.217 3.796 33.582 1.00 89.38 75 TYR A N 1
ATOM 626 C CA . TYR A 1 75 ? -22.151 5.255 33.553 1.00 89.38 75 TYR A CA 1
ATOM 627 C C . TYR A 1 75 ? -21.566 5.816 34.853 1.00 89.38 75 TYR A C 1
ATOM 629 O O . TYR A 1 75 ? -20.646 6.629 34.817 1.00 89.38 75 TYR A O 1
ATOM 637 N N . SER A 1 76 ? -22.046 5.333 36.002 1.00 88.12 76 SER A N 1
ATOM 638 C CA . SER A 1 76 ? -21.569 5.772 37.317 1.00 88.12 76 SER A CA 1
ATOM 639 C C . SER A 1 76 ? -20.093 5.440 37.544 1.00 88.12 76 SER A C 1
ATOM 641 O O . SER A 1 76 ? -19.363 6.256 38.102 1.00 88.12 76 SER A O 1
ATOM 643 N N . GLN A 1 77 ? -19.641 4.261 37.102 1.00 87.69 77 GLN A N 1
ATOM 644 C CA . GLN A 1 77 ? -18.239 3.848 37.198 1.00 87.69 77 GLN A CA 1
ATOM 645 C C . GLN A 1 77 ? -17.323 4.750 36.362 1.00 87.69 77 GLN A C 1
ATOM 647 O O . GLN A 1 77 ? -16.307 5.224 36.869 1.00 87.69 77 GLN A O 1
ATOM 652 N N . GLU A 1 78 ? -17.675 5.023 35.104 1.00 84.19 78 GLU A N 1
ATOM 653 C CA . GLU A 1 78 ? -16.854 5.876 34.233 1.00 84.19 78 GLU A CA 1
ATOM 654 C C . GLU A 1 78 ? -16.877 7.350 34.655 1.00 84.19 78 GLU A C 1
ATOM 656 O O . GLU A 1 78 ? -15.854 8.037 34.563 1.00 84.19 78 GLU A O 1
ATOM 661 N N . LEU A 1 79 ? -18.000 7.831 35.190 1.00 86.44 79 LEU A N 1
ATOM 662 C CA . LEU A 1 79 ? -18.099 9.187 35.720 1.00 86.44 79 LEU A CA 1
ATOM 663 C C . LEU A 1 79 ? -17.231 9.357 36.978 1.00 86.44 79 LEU A C 1
ATOM 665 O O . LEU A 1 79 ? -16.417 10.281 37.031 1.00 86.44 79 LEU A O 1
ATOM 669 N N . ALA A 1 80 ? -17.308 8.420 37.932 1.00 84.94 80 ALA A N 1
ATOM 670 C CA . ALA A 1 80 ? -16.448 8.413 39.119 1.00 84.94 80 ALA A CA 1
ATOM 671 C C . ALA A 1 80 ? -14.962 8.360 38.735 1.00 84.94 80 ALA A C 1
ATOM 673 O O . ALA A 1 80 ? -14.160 9.181 39.176 1.00 84.94 80 ALA A O 1
ATOM 674 N N . ARG A 1 81 ? -14.611 7.469 37.804 1.00 82.38 81 ARG A N 1
ATOM 675 C CA . ARG A 1 81 ? -13.247 7.329 37.289 1.00 82.38 81 ARG A CA 1
ATOM 676 C C . ARG A 1 81 ? -12.718 8.608 36.643 1.00 82.38 81 ARG A C 1
ATOM 678 O O . ARG A 1 81 ? -11.531 8.916 36.755 1.00 82.38 81 ARG A O 1
ATOM 685 N N . THR A 1 82 ? -13.570 9.335 35.926 1.00 81.62 82 THR A N 1
ATOM 686 C CA . THR A 1 82 ? -13.193 10.598 35.281 1.00 81.62 82 THR A CA 1
ATOM 687 C C . THR A 1 82 ? -13.030 11.716 36.310 1.00 81.62 82 THR A C 1
ATOM 689 O O . THR A 1 82 ? -12.075 12.487 36.214 1.00 81.62 82 THR A O 1
ATOM 692 N N . SER A 1 83 ? -13.895 11.759 37.326 1.00 85.62 83 SER A N 1
ATOM 693 C CA . SER A 1 83 ? -13.792 12.685 38.460 1.00 85.62 83 SER A CA 1
ATOM 694 C C . SER A 1 83 ? -12.500 12.486 39.270 1.00 85.62 83 SER A C 1
ATOM 696 O O . SER A 1 83 ? -11.790 13.452 39.572 1.00 85.62 83 SER A O 1
ATOM 698 N N . ASP A 1 84 ? -12.125 11.235 39.549 1.00 82.38 84 ASP A N 1
ATOM 699 C CA . ASP A 1 84 ? -10.886 10.911 40.269 1.00 82.38 84 ASP A CA 1
ATOM 700 C C . ASP A 1 84 ? -9.652 11.365 39.478 1.00 82.38 84 ASP A C 1
ATOM 702 O O . ASP A 1 84 ? -8.792 12.086 39.993 1.00 82.38 84 ASP A O 1
ATOM 706 N N . LYS A 1 85 ? -9.612 11.045 38.177 1.00 81.06 85 LYS A N 1
ATOM 707 C CA . LYS A 1 85 ? -8.547 11.499 37.267 1.00 81.06 85 LYS A CA 1
ATOM 708 C C . LYS A 1 85 ? -8.461 13.021 37.183 1.00 81.06 85 LYS A C 1
ATOM 710 O O . LYS A 1 85 ? -7.366 13.569 37.078 1.00 81.06 85 LYS A O 1
ATOM 715 N N . LEU A 1 86 ? -9.597 13.717 37.222 1.00 81.94 86 LEU A N 1
ATOM 716 C CA . LEU A 1 86 ? -9.631 15.178 37.172 1.00 81.94 86 LEU A CA 1
ATOM 717 C C . LEU A 1 86 ? -9.029 15.782 38.441 1.00 81.94 86 LEU A C 1
ATOM 719 O O . LEU A 1 86 ? -8.282 16.759 38.373 1.00 81.94 86 LEU A O 1
ATOM 723 N N . SER A 1 87 ? -9.318 15.175 39.590 1.00 79.56 87 SER A N 1
ATOM 724 C CA . SER A 1 87 ? -8.763 15.579 40.881 1.00 79.56 87 SER A CA 1
ATOM 725 C C . SER A 1 87 ? -7.240 15.421 40.917 1.00 79.56 87 SER A C 1
ATOM 727 O O . SER A 1 87 ? -6.541 16.327 41.374 1.00 79.56 87 SER A O 1
ATOM 729 N N . GLU A 1 88 ? -6.710 14.326 40.364 1.00 79.56 88 GLU A N 1
ATOM 730 C CA . GLU A 1 88 ? -5.266 14.140 40.171 1.00 79.56 88 GLU A CA 1
ATOM 731 C C . GLU A 1 88 ? -4.690 15.191 39.209 1.00 79.56 88 GLU A C 1
ATOM 733 O O . GLU A 1 88 ? -3.699 15.857 39.519 1.00 79.56 88 GLU A O 1
ATOM 738 N N . LEU A 1 89 ? -5.339 15.404 38.060 1.00 79.00 89 LEU A N 1
ATOM 739 C CA . LEU A 1 89 ? -4.881 16.326 37.022 1.00 79.00 89 LEU A CA 1
ATOM 740 C C . LEU A 1 89 ? -4.800 17.778 37.515 1.00 79.00 89 LEU A C 1
ATOM 742 O O . LEU A 1 89 ? -3.816 18.463 37.224 1.00 79.00 89 LEU A O 1
ATOM 746 N N . LYS A 1 90 ? -5.764 18.234 38.326 1.00 79.75 90 LYS A N 1
ATOM 747 C CA . LYS A 1 90 ? -5.732 19.560 38.973 1.00 79.75 90 LYS A CA 1
ATOM 748 C C . LYS A 1 90 ? -4.446 19.773 39.777 1.00 79.75 90 LYS A C 1
ATOM 750 O O . LYS A 1 90 ? -3.862 20.855 39.725 1.00 79.75 90 LYS A O 1
ATOM 755 N N . GLN A 1 91 ? -3.960 18.746 40.478 1.00 76.56 91 GLN A N 1
ATOM 756 C CA . GLN A 1 91 ? -2.717 18.844 41.251 1.00 76.56 91 GLN A CA 1
ATOM 757 C C . GLN A 1 91 ? -1.476 18.969 40.357 1.00 76.56 91 GLN A C 1
ATOM 759 O O . GLN A 1 91 ? -0.510 19.632 40.740 1.00 76.56 91 GLN A O 1
ATOM 764 N N . PHE A 1 92 ? -1.490 18.352 39.172 1.00 72.75 92 PHE A N 1
ATOM 765 C CA . PHE A 1 92 ? -0.388 18.421 38.211 1.00 72.75 92 PHE A CA 1
ATOM 766 C C . PHE A 1 92 ? -0.338 19.751 37.461 1.00 72.75 92 PHE A C 1
ATOM 768 O O . PHE A 1 92 ? 0.750 20.304 37.296 1.00 72.75 92 PHE A O 1
ATOM 775 N N . VAL A 1 93 ? -1.490 20.301 37.065 1.00 72.88 93 VAL A N 1
ATOM 776 C CA . VAL A 1 93 ? -1.570 21.605 36.379 1.00 72.88 93 VAL A CA 1
ATOM 777 C C . VAL A 1 93 ? -0.905 22.701 37.218 1.00 72.88 93 VAL A C 1
ATOM 779 O O . VAL A 1 93 ? -0.107 23.470 36.696 1.00 72.88 93 VAL A O 1
ATOM 782 N N . VAL A 1 94 ? -1.130 22.706 38.537 1.00 71.25 94 VAL A N 1
ATOM 783 C CA . VAL A 1 94 ? -0.535 23.693 39.461 1.00 71.25 94 VAL A CA 1
ATOM 784 C C . VAL A 1 94 ? 0.986 23.529 39.622 1.00 71.25 94 VAL A C 1
ATOM 786 O O . VAL A 1 94 ? 1.690 24.493 39.920 1.00 71.25 94 VAL A O 1
ATOM 789 N N . LYS A 1 95 ? 1.523 22.317 39.433 1.00 66.94 95 LYS A N 1
ATOM 790 C CA . LYS A 1 95 ? 2.945 21.995 39.664 1.00 66.94 95 LYS A CA 1
ATOM 791 C C . LYS A 1 95 ? 3.820 22.091 38.408 1.00 66.94 95 LYS A C 1
ATOM 793 O O . LYS A 1 95 ? 5.043 22.012 38.522 1.00 66.94 95 LYS A O 1
ATOM 798 N N . THR A 1 96 ? 3.230 22.240 37.224 1.00 65.81 96 THR A N 1
ATOM 799 C CA . THR A 1 96 ? 3.952 22.092 35.952 1.00 65.81 96 THR A CA 1
ATOM 800 C C . THR A 1 96 ? 4.574 23.410 35.485 1.00 65.81 96 THR A C 1
ATOM 802 O O . THR A 1 96 ? 3.898 24.428 35.409 1.00 65.81 96 THR A O 1
ATOM 805 N N . LYS A 1 97 ? 5.874 23.387 35.146 1.00 59.41 97 LYS A N 1
ATOM 806 C CA . LYS A 1 97 ? 6.626 24.534 34.584 1.00 59.41 97 LYS A CA 1
ATOM 807 C C . LYS A 1 97 ? 7.350 24.231 33.258 1.00 59.41 97 LYS A C 1
ATOM 809 O O . LYS A 1 97 ? 8.049 25.096 32.744 1.00 59.41 97 LYS A O 1
ATOM 814 N N . ASN A 1 98 ? 7.243 23.010 32.725 1.00 64.31 98 ASN A N 1
ATOM 815 C CA . ASN A 1 98 ? 8.023 22.531 31.574 1.00 64.31 98 ASN A CA 1
ATOM 816 C C . ASN A 1 98 ? 7.136 22.335 30.331 1.00 64.31 98 ASN A C 1
ATOM 818 O O . ASN A 1 98 ? 6.146 21.612 30.410 1.00 64.31 98 ASN A O 1
ATOM 822 N N . GLU A 1 99 ? 7.537 22.889 29.180 1.00 54.91 99 GLU A N 1
ATOM 823 C CA . GLU A 1 99 ? 6.803 22.832 27.902 1.00 54.91 99 GLU A CA 1
ATOM 824 C C . GLU A 1 99 ? 6.440 21.405 27.449 1.00 54.91 99 GLU A C 1
ATOM 826 O O . GLU A 1 99 ? 5.336 21.172 26.956 1.00 54.91 99 GLU A O 1
ATOM 831 N N . VAL A 1 100 ? 7.324 20.419 27.659 1.00 46.47 100 VAL A N 1
ATOM 832 C CA . VAL A 1 100 ? 7.058 19.018 27.270 1.00 46.47 100 VAL A CA 1
ATOM 833 C C . VAL A 1 100 ? 5.962 18.395 28.141 1.00 46.47 100 VAL A C 1
ATOM 835 O O . VAL A 1 100 ? 5.122 17.645 27.648 1.00 46.47 100 VAL A O 1
ATOM 838 N N . GLN A 1 101 ? 5.936 18.724 29.434 1.00 60.62 101 GLN A N 1
ATOM 839 C CA . GLN A 1 101 ? 4.899 18.257 30.360 1.00 60.62 101 GLN A CA 1
ATOM 840 C C . GLN A 1 101 ? 3.570 18.977 30.103 1.00 60.62 101 GLN A C 1
ATOM 842 O O . GLN A 1 101 ? 2.519 18.344 30.158 1.00 60.62 101 GLN A O 1
ATOM 847 N N . THR A 1 102 ? 3.613 20.259 29.729 1.00 62.78 102 THR A N 1
ATOM 848 C CA . THR A 1 102 ? 2.437 21.043 29.328 1.00 62.78 102 THR A CA 1
ATOM 849 C C . THR A 1 102 ? 1.707 20.404 28.145 1.00 62.78 102 THR A C 1
ATOM 851 O O . THR A 1 102 ? 0.490 20.238 28.205 1.00 62.78 102 THR A O 1
ATOM 854 N N . ALA A 1 103 ? 2.427 19.960 27.108 1.00 56.41 103 ALA A N 1
ATOM 855 C CA . ALA A 1 103 ? 1.821 19.298 25.947 1.00 56.41 103 ALA A CA 1
ATOM 856 C C . ALA A 1 103 ? 1.131 17.966 26.307 1.00 56.41 103 ALA A C 1
ATOM 858 O O . ALA A 1 103 ? 0.046 17.667 25.807 1.00 56.41 103 ALA A O 1
ATOM 859 N N . VAL A 1 104 ? 1.733 17.179 27.207 1.00 58.84 104 VAL A N 1
ATOM 860 C CA . VAL A 1 104 ? 1.156 15.910 27.686 1.00 58.84 104 VAL A CA 1
ATOM 861 C C . VAL A 1 104 ? -0.102 16.158 28.523 1.00 58.84 104 VAL A C 1
ATOM 863 O O . VAL A 1 104 ? -1.118 15.496 28.324 1.00 58.84 104 VAL A O 1
ATOM 866 N N . ILE A 1 105 ? -0.074 17.138 29.428 1.00 67.75 105 ILE A N 1
ATOM 867 C CA . ILE A 1 105 ? -1.236 17.476 30.263 1.00 67.75 105 ILE A CA 1
ATOM 868 C C . ILE A 1 105 ? -2.368 18.047 29.403 1.00 67.75 105 ILE A C 1
ATOM 870 O O . ILE A 1 105 ? -3.523 17.673 29.593 1.00 67.75 105 ILE A O 1
ATOM 874 N N . GLN A 1 106 ? -2.055 18.885 28.413 1.00 71.12 106 GLN A N 1
ATOM 875 C CA . GLN A 1 106 ? -3.037 19.392 27.453 1.00 71.12 106 GLN A CA 1
ATOM 876 C C . GLN A 1 106 ? -3.730 18.252 26.693 1.00 71.12 106 GLN A C 1
ATOM 878 O O . GLN A 1 106 ? -4.952 18.272 26.523 1.00 71.12 106 GLN A O 1
ATOM 883 N N . GLN A 1 107 ? -2.970 17.242 26.261 1.00 64.88 107 GLN A N 1
ATOM 884 C CA . GLN A 1 107 ? -3.530 16.059 25.614 1.00 64.88 107 GLN A CA 1
ATOM 885 C C . GLN A 1 107 ? -4.468 15.296 26.559 1.00 64.88 107 GLN A C 1
ATOM 887 O O . GLN A 1 107 ? -5.580 14.960 26.156 1.00 64.88 107 GLN A O 1
ATOM 892 N N . ASN A 1 108 ? -4.070 15.103 27.818 1.00 68.56 108 ASN A N 1
ATOM 893 C CA . ASN A 1 108 ? -4.900 14.428 28.819 1.00 68.56 108 ASN A CA 1
ATOM 894 C C . ASN A 1 108 ? -6.218 15.173 29.079 1.00 68.56 108 ASN A C 1
ATOM 896 O O . ASN A 1 108 ? -7.273 14.544 29.123 1.00 68.56 108 ASN A O 1
ATOM 900 N N . ILE A 1 109 ? -6.182 16.507 29.195 1.00 75.81 109 ILE A N 1
ATOM 901 C CA . ILE A 1 109 ? -7.394 17.332 29.346 1.00 75.81 109 ILE A CA 1
ATOM 902 C C . ILE A 1 109 ? -8.318 17.147 28.136 1.00 75.81 109 ILE A C 1
ATOM 904 O O . ILE A 1 109 ? -9.521 16.954 28.299 1.00 75.81 109 ILE A O 1
ATOM 908 N N . THR A 1 110 ? -7.753 17.170 26.926 1.00 72.62 110 THR A N 1
ATOM 909 C CA . THR A 1 110 ? -8.514 17.019 25.676 1.00 72.62 110 THR A CA 1
ATOM 910 C C . THR A 1 110 ? -9.169 15.638 25.581 1.00 72.62 110 THR A C 1
ATOM 912 O O . THR A 1 110 ? -10.336 15.522 25.214 1.00 72.62 110 THR A O 1
ATOM 915 N N . GLU A 1 111 ? -8.443 14.580 25.943 1.00 69.06 111 GLU A N 1
ATOM 916 C CA . GLU A 1 111 ? -8.956 13.210 25.919 1.00 69.06 111 GLU A CA 1
ATOM 917 C C . GLU A 1 111 ? -10.045 12.983 26.976 1.00 69.06 111 GLU A C 1
ATOM 919 O O . GLU A 1 111 ? -11.069 12.368 26.678 1.00 69.06 111 GLU A O 1
ATOM 924 N N . MET A 1 112 ? -9.878 13.530 28.184 1.00 74.81 112 MET A N 1
ATOM 925 C CA . MET A 1 112 ? -10.907 13.482 29.227 1.00 74.81 112 MET A CA 1
ATOM 926 C C . MET A 1 112 ? -12.176 14.229 28.817 1.00 74.81 112 MET A C 1
ATOM 928 O O . MET A 1 112 ? -13.273 13.706 29.005 1.00 74.81 112 MET A O 1
ATOM 932 N N . TYR A 1 113 ? -12.033 15.412 28.213 1.00 81.38 113 TYR A N 1
ATOM 933 C CA . TYR A 1 113 ? -13.164 16.183 27.697 1.00 81.38 113 TYR A CA 1
ATOM 934 C C . TYR A 1 113 ? -13.942 15.383 26.643 1.00 81.38 113 TYR A C 1
ATOM 936 O O . TYR A 1 113 ? -15.162 15.251 26.728 1.00 81.38 113 TYR A O 1
ATOM 944 N N . ARG A 1 114 ? -13.223 14.742 25.713 1.00 74.06 114 ARG A N 1
ATOM 945 C CA . ARG A 1 114 ? -13.815 13.855 24.704 1.00 74.06 114 ARG A CA 1
ATOM 946 C C . ARG A 1 114 ? -14.519 12.648 25.327 1.00 74.06 114 ARG A C 1
ATOM 948 O O . ARG A 1 114 ? -15.597 12.273 24.880 1.00 74.06 114 ARG A O 1
ATOM 955 N N . ASN A 1 115 ? -13.932 12.022 26.346 1.00 77.44 115 ASN A N 1
ATOM 956 C CA . ASN A 1 115 ? -14.552 10.875 27.012 1.00 77.44 115 ASN A CA 1
ATOM 957 C C . ASN A 1 115 ? -15.873 11.261 27.693 1.00 77.44 115 ASN A C 1
ATOM 959 O O . ASN A 1 115 ? -16.823 10.484 27.637 1.00 77.44 115 ASN A O 1
ATOM 963 N N . LEU A 1 116 ? -15.966 12.469 28.259 1.00 80.94 116 LEU A N 1
ATOM 964 C CA . LEU A 1 116 ? -17.221 13.009 28.790 1.00 80.94 116 LEU A CA 1
ATOM 965 C C . LEU A 1 116 ? -18.269 13.239 27.690 1.00 80.94 116 LEU A C 1
ATOM 967 O O . LEU A 1 116 ? -19.441 12.938 27.906 1.00 80.94 116 LEU A O 1
ATOM 971 N N . ASP A 1 117 ? -17.872 13.709 26.502 1.00 77.69 117 ASP A N 1
ATOM 972 C CA . ASP A 1 117 ? -18.778 13.814 25.345 1.00 77.69 117 ASP A CA 1
ATOM 973 C C . ASP A 1 117 ? -19.296 12.450 24.885 1.00 77.69 117 ASP A C 1
ATOM 975 O O . ASP A 1 117 ? -20.497 12.275 24.662 1.00 77.69 117 ASP A O 1
ATOM 979 N N . LEU A 1 118 ? -18.406 11.460 24.783 1.00 78.00 118 LEU A N 1
ATOM 980 C CA . LEU A 1 118 ? -18.790 10.091 24.448 1.00 78.00 118 LEU A CA 1
ATOM 981 C C . LEU A 1 118 ? -19.754 9.526 25.495 1.00 78.00 118 LEU A C 1
ATOM 983 O O . LEU A 1 118 ? -20.769 8.934 25.127 1.00 78.00 118 LEU A O 1
ATOM 987 N N . LEU A 1 119 ? -19.478 9.740 26.784 1.00 80.75 119 LEU A N 1
ATOM 988 C CA . LEU A 1 119 ? -20.314 9.266 27.886 1.00 80.75 119 LEU A CA 1
ATOM 989 C C . LEU A 1 119 ? -21.701 9.931 27.881 1.00 80.75 119 LEU A C 1
ATOM 991 O O . LEU A 1 119 ? -22.710 9.250 28.067 1.00 80.75 119 LEU A O 1
ATOM 995 N N . ASN A 1 120 ? -21.767 11.231 27.583 1.00 83.38 120 ASN A N 1
ATOM 996 C CA . ASN A 1 120 ? -23.026 11.955 27.403 1.00 83.38 120 ASN A CA 1
ATOM 997 C C . ASN A 1 120 ? -23.828 11.400 26.210 1.00 83.38 120 ASN A C 1
ATOM 999 O O . ASN A 1 120 ? -25.027 11.138 26.310 1.00 83.38 120 ASN A O 1
ATOM 1003 N N . ASN A 1 121 ? -23.165 11.141 25.079 1.00 81.50 121 ASN A N 1
ATOM 1004 C CA . ASN A 1 121 ? -23.800 10.518 23.917 1.00 81.50 121 ASN A CA 1
ATOM 1005 C C . ASN A 1 121 ? -24.304 9.102 24.229 1.00 81.50 121 ASN A C 1
ATOM 1007 O O . ASN A 1 121 ? -25.426 8.755 23.855 1.00 81.50 121 ASN A O 1
ATOM 1011 N N . PHE A 1 122 ? -23.523 8.305 24.961 1.00 83.12 122 PHE A N 1
ATOM 1012 C CA . PHE A 1 122 ? -23.921 6.983 25.442 1.00 83.12 122 PHE A CA 1
ATOM 1013 C C . PHE A 1 122 ? -25.185 7.057 26.309 1.00 83.12 122 PHE A C 1
ATOM 1015 O O . PHE A 1 122 ? -26.146 6.324 26.055 1.00 83.12 122 PHE A O 1
ATOM 1022 N N . ALA A 1 123 ? -25.228 7.963 27.286 1.00 85.44 123 ALA A N 1
ATOM 1023 C CA . ALA A 1 123 ? -26.394 8.177 28.139 1.00 85.44 123 ALA A CA 1
ATOM 1024 C C . ALA A 1 123 ? -27.645 8.553 27.324 1.00 85.44 123 ALA A C 1
ATOM 1026 O O . ALA A 1 123 ? -28.688 7.897 27.427 1.00 85.44 123 ALA A O 1
ATOM 1027 N N . ASN A 1 124 ? -27.517 9.540 26.432 1.00 83.94 124 ASN A N 1
ATOM 1028 C CA . ASN A 1 124 ? -28.607 10.019 25.580 1.00 83.94 124 ASN A CA 1
ATOM 1029 C C . ASN A 1 124 ? -29.141 8.935 24.633 1.00 83.94 124 ASN A C 1
ATOM 1031 O O . ASN A 1 124 ? -30.359 8.781 24.475 1.00 83.94 124 ASN A O 1
ATOM 1035 N N . GLN A 1 125 ? -28.250 8.153 24.019 1.00 83.81 125 GLN A N 1
ATOM 1036 C CA . GLN A 1 125 ? -28.626 7.056 23.128 1.00 83.81 125 GLN A CA 1
ATOM 1037 C C . GLN A 1 125 ? -29.388 5.959 23.877 1.00 83.81 125 GLN A C 1
ATOM 1039 O O . GLN A 1 125 ? -30.465 5.561 23.426 1.00 83.81 125 GLN A O 1
ATOM 1044 N N . ASN A 1 126 ? -28.887 5.499 25.028 1.00 87.19 126 ASN A N 1
ATOM 1045 C CA . ASN A 1 126 ? -29.552 4.455 25.812 1.00 87.19 126 ASN A CA 1
ATOM 1046 C C . ASN A 1 126 ? -30.909 4.932 26.356 1.00 87.19 126 ASN A C 1
ATOM 1048 O O . ASN A 1 126 ? -31.902 4.212 26.233 1.00 87.19 126 ASN A O 1
ATOM 1052 N N . ALA A 1 127 ? -31.001 6.171 26.855 1.00 84.75 127 ALA A N 1
ATOM 1053 C CA . ALA A 1 127 ? -32.271 6.762 27.282 1.00 84.75 127 ALA A CA 1
ATOM 1054 C C . ALA A 1 127 ? -33.288 6.830 26.128 1.00 84.75 127 ALA A C 1
ATOM 1056 O O . ALA A 1 127 ? -34.451 6.453 26.281 1.00 84.75 127 ALA A O 1
ATOM 1057 N N . SER A 1 128 ? -32.853 7.275 24.944 1.00 84.31 128 SER A N 1
ATOM 1058 C CA . SER A 1 128 ? -33.694 7.341 23.742 1.00 84.31 128 SER A CA 1
ATOM 1059 C C . SER A 1 128 ? -34.171 5.957 23.291 1.00 84.31 128 SER A C 1
ATOM 1061 O O . SER A 1 128 ? -35.348 5.784 22.966 1.00 84.31 128 SER A O 1
ATOM 1063 N N . GLN A 1 129 ? -33.293 4.951 23.315 1.00 85.31 129 GLN A N 1
ATOM 1064 C CA . GLN A 1 129 ? -33.639 3.573 22.959 1.00 85.31 129 GLN A CA 1
ATOM 1065 C C . GLN A 1 129 ? -34.658 2.965 23.929 1.00 85.31 129 GLN A C 1
ATOM 1067 O O . GLN A 1 129 ? -35.652 2.400 23.475 1.00 85.31 129 GLN A O 1
ATOM 1072 N N . LEU A 1 130 ? -34.476 3.139 25.242 1.00 85.00 130 LEU A N 1
ATOM 1073 C CA . LEU A 1 130 ? -35.432 2.666 26.250 1.00 85.00 130 LEU A CA 1
ATOM 1074 C C . LEU A 1 130 ? -36.805 3.329 26.090 1.00 85.00 130 LEU A C 1
ATOM 1076 O O . LEU A 1 130 ? -37.825 2.642 26.119 1.00 85.00 130 LEU A O 1
ATOM 1080 N N . ARG A 1 131 ? -36.849 4.644 25.826 1.00 83.94 131 ARG A N 1
ATOM 1081 C CA . ARG A 1 131 ? -38.105 5.357 25.525 1.00 83.94 131 ARG A CA 1
ATOM 1082 C C . ARG A 1 131 ? -38.792 4.803 24.276 1.00 83.94 131 ARG A C 1
ATOM 1084 O O . ARG A 1 131 ? -40.006 4.613 24.281 1.00 83.94 131 ARG A O 1
ATOM 1091 N N . LYS A 1 132 ? -38.038 4.533 23.203 1.00 85.19 132 LYS A N 1
ATOM 1092 C CA . LYS A 1 132 ? -38.585 3.952 21.964 1.00 85.19 132 LYS A CA 1
ATOM 1093 C C . LYS A 1 132 ? -39.156 2.553 22.197 1.00 85.19 132 LYS A C 1
ATOM 1095 O O . LYS A 1 132 ? -40.268 2.290 21.750 1.00 85.19 132 LYS A O 1
ATOM 1100 N N . LEU A 1 133 ? -38.430 1.694 22.913 1.00 83.44 133 LEU A N 1
ATOM 1101 C CA . LEU A 1 133 ? -38.874 0.334 23.230 1.00 83.44 133 LEU A CA 1
ATOM 1102 C C . LEU A 1 133 ? -40.121 0.335 24.124 1.00 83.44 133 LEU A C 1
ATOM 1104 O O . LEU A 1 133 ? -41.049 -0.416 23.846 1.00 83.44 133 LEU A O 1
ATOM 1108 N N . SER A 1 134 ? -40.191 1.229 25.118 1.00 80.56 134 SER A N 1
ATOM 1109 C CA . SER A 1 134 ? -41.393 1.399 25.949 1.00 80.56 134 SER A CA 1
ATOM 1110 C C . SER A 1 134 ? -42.617 1.782 25.130 1.00 80.56 134 SER A C 1
ATOM 1112 O O . SER A 1 134 ? -43.674 1.178 25.256 1.00 80.56 134 SER A O 1
ATOM 1114 N N . ARG A 1 135 ? -42.469 2.766 24.231 1.00 81.50 135 ARG A N 1
ATOM 1115 C CA . ARG A 1 135 ? -43.575 3.207 23.372 1.00 81.50 135 ARG A CA 1
ATOM 1116 C C . ARG A 1 135 ? -44.052 2.088 22.452 1.00 81.50 135 ARG A C 1
ATOM 1118 O O . ARG A 1 135 ? -45.253 1.952 22.260 1.00 81.50 135 ARG A O 1
ATOM 1125 N N . GLN A 1 136 ? -43.133 1.302 21.890 1.00 81.38 136 GLN A N 1
ATOM 1126 C CA . GLN A 1 136 ? -43.480 0.156 21.042 1.00 81.38 136 GLN A CA 1
ATOM 1127 C C . GLN A 1 136 ? -44.238 -0.919 21.823 1.00 81.38 136 GLN A C 1
ATOM 1129 O O . GLN A 1 136 ? -45.256 -1.413 21.350 1.00 81.38 136 GLN A O 1
ATOM 1134 N N . TRP A 1 137 ? -43.775 -1.234 23.031 1.00 80.12 137 TRP A N 1
ATOM 1135 C CA . TRP A 1 137 ? -44.465 -2.150 23.930 1.00 80.12 137 TRP A CA 1
ATOM 1136 C C . TRP A 1 137 ? -45.872 -1.634 24.288 1.00 80.12 137 TRP A C 1
ATOM 1138 O O . TRP A 1 137 ? -46.848 -2.344 24.064 1.00 80.12 137 TRP A O 1
ATOM 1148 N N . GLY A 1 138 ? -45.984 -0.356 24.660 1.00 76.81 138 GLY A N 1
ATOM 1149 C CA . GLY A 1 138 ? -47.229 0.361 24.957 1.00 76.81 138 GLY A CA 1
ATOM 1150 C C . GLY A 1 138 ? -48.291 0.354 23.862 1.00 76.81 138 GLY A C 1
ATOM 1151 O O . GLY A 1 138 ? -49.486 0.224 24.137 1.00 76.81 138 GLY A O 1
ATOM 1152 N N . VAL A 1 139 ? -47.867 0.490 22.605 1.00 77.81 139 VAL A N 1
ATOM 1153 C CA . VAL A 1 139 ? -48.768 0.394 21.446 1.00 77.81 139 VAL A CA 1
ATOM 1154 C C . VAL A 1 139 ? -49.312 -1.028 21.299 1.00 77.81 139 VAL A C 1
ATOM 1156 O O . VAL A 1 139 ? -50.489 -1.210 20.994 1.00 77.81 139 VAL A O 1
ATOM 1159 N N . ASN A 1 140 ? -48.480 -2.039 21.545 1.00 72.25 140 ASN A N 1
ATOM 1160 C CA . ASN A 1 140 ? -48.851 -3.438 21.350 1.00 72.25 140 ASN A CA 1
ATOM 1161 C C . ASN A 1 140 ? -49.625 -4.034 22.541 1.00 72.25 140 ASN A C 1
ATOM 1163 O O . ASN A 1 140 ? -50.410 -4.965 22.353 1.00 72.25 140 ASN A O 1
ATOM 1167 N N . SER A 1 141 ? -49.451 -3.476 23.742 1.00 66.75 141 SER A N 1
ATOM 1168 C CA . SER A 1 141 ? -50.148 -3.838 24.983 1.00 66.75 141 SER A CA 1
ATOM 1169 C C . SER A 1 141 ? -51.495 -3.118 25.175 1.00 66.75 141 SER A C 1
ATOM 1171 O O . SER A 1 141 ? -52.246 -3.469 26.084 1.00 66.75 141 SER A O 1
ATOM 1173 N N . ASN A 1 142 ? -51.826 -2.124 24.332 1.00 66.94 142 ASN A N 1
ATOM 1174 C CA . ASN A 1 142 ? -52.919 -1.157 24.539 1.00 66.94 142 ASN A CA 1
ATOM 1175 C C . ASN A 1 142 ? -52.795 -0.342 25.853 1.00 66.94 142 ASN A C 1
ATOM 1177 O O . ASN A 1 142 ? -53.804 0.140 26.369 1.00 66.94 142 ASN A O 1
ATOM 1181 N N . GLN A 1 143 ? -51.584 -0.165 26.400 1.00 65.88 143 GLN A N 1
ATOM 1182 C CA . GLN A 1 143 ? -51.321 0.578 27.649 1.00 65.88 143 GLN A CA 1
ATOM 1183 C C . GLN A 1 143 ? -50.263 1.686 27.484 1.00 65.88 143 GLN A C 1
ATOM 1185 O O . GLN A 1 143 ? -49.459 1.967 28.374 1.00 65.88 143 GLN A O 1
ATOM 1190 N N . GLN A 1 144 ? -50.280 2.358 26.333 1.00 61.59 144 GLN A N 1
ATOM 1191 C CA . GLN A 1 144 ? -49.220 3.271 25.901 1.00 61.59 144 GLN A CA 1
ATOM 1192 C C . GLN A 1 144 ? -48.885 4.416 26.875 1.00 61.59 144 GLN A C 1
ATOM 1194 O O . GLN A 1 144 ? -47.705 4.736 27.056 1.00 61.59 144 GLN A O 1
ATOM 1199 N N . GLU A 1 145 ? -49.889 5.034 27.504 1.00 60.59 145 GLU A N 1
ATOM 1200 C CA . GLU A 1 145 ? -49.679 6.154 28.437 1.00 60.59 145 GLU A CA 1
ATOM 1201 C C . GLU A 1 145 ? -49.097 5.700 29.781 1.00 60.59 145 GLU A C 1
ATOM 1203 O O . GLU A 1 145 ? -48.179 6.333 30.301 1.00 60.59 145 GLU A O 1
ATOM 1208 N N . PHE A 1 146 ? -49.571 4.572 30.313 1.00 65.75 146 PHE A N 1
ATOM 1209 C CA . PHE A 1 146 ? -49.142 4.046 31.610 1.00 65.75 146 PHE A CA 1
ATOM 1210 C C . PHE A 1 146 ? -47.687 3.551 31.571 1.00 65.75 146 PHE A C 1
ATOM 1212 O O . PHE A 1 146 ? -46.876 3.877 32.438 1.00 65.75 146 PHE A O 1
ATOM 1219 N N . GLU A 1 147 ? -47.311 2.831 30.515 1.00 68.44 147 GLU A N 1
ATOM 1220 C CA . GLU A 1 147 ? -45.984 2.214 30.398 1.00 68.44 147 GLU A CA 1
ATOM 1221 C C . GLU A 1 147 ? -44.883 3.228 30.041 1.00 68.44 147 GLU A C 1
ATOM 1223 O O . GLU A 1 147 ? -43.736 3.114 30.492 1.00 68.44 147 GLU A O 1
ATOM 1228 N N . SER A 1 148 ? -45.237 4.296 29.317 1.00 64.69 148 SER A N 1
ATOM 1229 C CA . SER A 1 148 ? -44.329 5.425 29.076 1.00 64.69 148 SER A CA 1
ATOM 1230 C C . SER A 1 148 ? -44.005 6.176 30.375 1.00 64.69 148 SER A C 1
ATOM 1232 O O . SER A 1 148 ? -42.840 6.495 30.619 1.00 64.69 148 SER A O 1
ATOM 1234 N N . GLN A 1 149 ? -44.999 6.382 31.249 1.00 71.56 149 GLN A N 1
ATOM 1235 C CA . GLN A 1 149 ? -44.810 7.026 32.555 1.00 71.56 149 GLN A CA 1
ATOM 1236 C C . GLN A 1 149 ? -43.953 6.184 33.510 1.00 71.56 149 GLN A C 1
ATOM 1238 O O . GLN A 1 149 ? -43.149 6.733 34.264 1.00 71.56 149 GLN A O 1
ATOM 1243 N N . ILE A 1 150 ? -44.064 4.851 33.469 1.00 76.12 150 ILE A N 1
ATOM 1244 C CA . ILE A 1 150 ? -43.228 3.955 34.285 1.00 76.12 150 ILE A CA 1
ATOM 1245 C C . ILE A 1 150 ? -41.746 4.103 33.928 1.00 76.12 150 ILE A C 1
ATOM 1247 O O . ILE A 1 150 ? -40.908 4.196 34.828 1.00 76.12 150 ILE A O 1
ATOM 1251 N N . ILE A 1 151 ? -41.410 4.142 32.634 1.00 77.38 151 ILE A N 1
ATOM 1252 C CA . ILE A 1 151 ? -40.015 4.320 32.207 1.00 77.38 151 ILE A CA 1
ATOM 1253 C C . ILE A 1 151 ? -39.516 5.718 32.540 1.00 77.38 151 ILE A C 1
ATOM 1255 O O . ILE A 1 151 ? -38.399 5.831 33.031 1.00 77.38 151 ILE A O 1
ATOM 1259 N N . GLU A 1 152 ? -40.307 6.772 32.335 1.00 78.12 152 GLU A N 1
ATOM 1260 C CA . GLU A 1 152 ? -39.874 8.123 32.713 1.00 78.12 152 GLU A CA 1
ATOM 1261 C C . GLU A 1 152 ? -39.611 8.240 34.216 1.00 78.12 152 GLU A C 1
ATOM 1263 O O . GLU A 1 152 ? -38.547 8.710 34.610 1.00 78.12 152 GLU A O 1
ATOM 1268 N N . ASN A 1 153 ? -40.491 7.694 35.058 1.00 80.75 153 ASN A N 1
ATOM 1269 C CA . ASN A 1 153 ? -40.295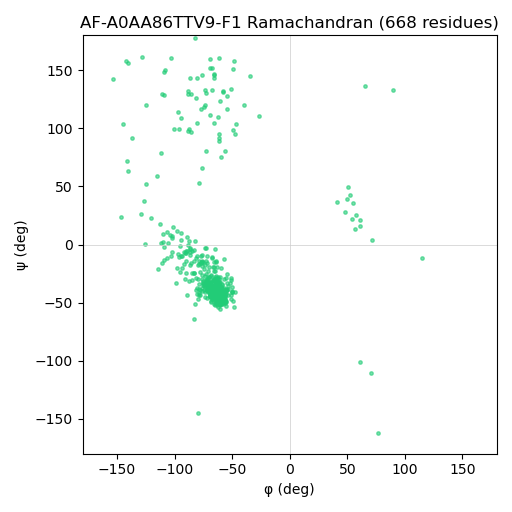 7.670 36.510 1.00 80.75 153 ASN A CA 1
ATOM 1270 C C . ASN A 1 153 ? -39.073 6.848 36.949 1.00 80.75 153 ASN A C 1
ATOM 1272 O O . ASN A 1 153 ? -38.486 7.134 37.994 1.00 80.75 153 ASN A O 1
ATOM 1276 N N . LYS A 1 154 ? -38.695 5.813 36.188 1.00 80.56 154 LYS A N 1
ATOM 1277 C CA . LYS A 1 154 ? -37.475 5.033 36.439 1.00 80.56 154 LYS A CA 1
ATOM 1278 C C . LYS A 1 154 ? -36.225 5.756 35.943 1.00 80.56 154 LYS A C 1
ATOM 1280 O O . LYS A 1 154 ? -35.254 5.810 36.684 1.00 80.56 154 LYS A O 1
ATOM 1285 N N . LEU A 1 155 ? -36.264 6.351 34.750 1.00 82.62 155 LEU A N 1
ATOM 1286 C CA . LEU A 1 155 ? -35.153 7.119 34.184 1.00 82.62 155 LEU A CA 1
ATOM 1287 C C . LEU A 1 155 ? -34.832 8.353 35.031 1.00 82.62 155 LEU A C 1
ATOM 1289 O O . LEU A 1 155 ? -33.663 8.615 35.262 1.00 82.62 155 LEU A O 1
ATOM 1293 N N . LEU A 1 156 ? -35.839 9.053 35.566 1.00 79.44 156 LEU A N 1
ATOM 1294 C CA . LEU A 1 156 ? -35.644 10.196 36.473 1.00 79.44 156 LEU A CA 1
ATOM 1295 C C . LEU A 1 156 ? -34.883 9.840 37.761 1.00 79.44 156 LEU A C 1
ATOM 1297 O O . LEU A 1 156 ? -34.351 10.726 38.420 1.00 79.44 156 LEU A O 1
ATOM 1301 N N . LYS A 1 157 ? -34.848 8.557 38.141 1.00 81.38 157 LYS A N 1
ATOM 1302 C CA . LYS A 1 157 ? -34.105 8.066 39.311 1.00 81.38 157 LYS A CA 1
ATOM 1303 C C . LYS A 1 157 ? -32.697 7.579 38.963 1.00 81.38 157 LYS A C 1
ATOM 1305 O O . LYS A 1 157 ? -31.936 7.277 39.877 1.00 81.38 157 LYS A O 1
ATOM 1310 N N . CYS A 1 158 ? -32.368 7.456 37.678 1.00 84.06 158 CYS A N 1
ATOM 1311 C CA . CYS A 1 158 ? -31.067 6.990 37.214 1.00 84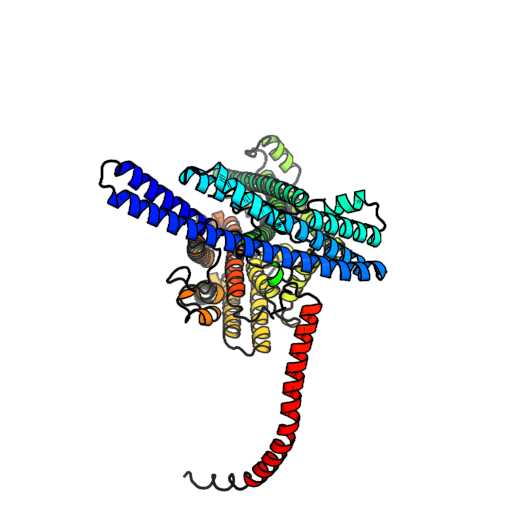.06 158 CYS A CA 1
ATOM 1312 C C . CYS A 1 158 ? -30.081 8.152 37.113 1.00 84.06 158 CYS A C 1
ATOM 1314 O O . CYS A 1 158 ? -30.437 9.242 36.668 1.00 84.06 158 CYS A O 1
ATOM 1316 N N . LYS A 1 159 ? -28.816 7.892 37.446 1.00 79.69 159 LYS A N 1
ATOM 1317 C CA . LYS A 1 159 ? -27.748 8.891 37.349 1.00 79.69 159 LYS A CA 1
ATOM 1318 C C . LYS A 1 159 ? -27.423 9.239 35.905 1.00 79.69 159 LYS A C 1
ATOM 1320 O O . LYS A 1 159 ? -27.163 10.396 35.609 1.00 79.69 159 LYS A O 1
ATOM 1325 N N . PHE A 1 160 ? -27.505 8.274 34.986 1.00 83.25 160 PHE A N 1
ATOM 1326 C CA . PHE A 1 160 ? -27.234 8.547 33.567 1.00 83.25 160 PHE A CA 1
ATOM 1327 C C . PHE A 1 160 ? -28.271 9.458 32.890 1.00 83.25 160 PHE A C 1
ATOM 1329 O O . PHE A 1 160 ? -28.047 9.905 31.771 1.00 83.25 160 PHE A O 1
ATOM 1336 N N . ALA A 1 161 ? -29.417 9.723 33.524 1.00 74.75 161 ALA A N 1
ATOM 1337 C CA . ALA A 1 161 ? -30.402 10.664 32.997 1.00 74.75 161 ALA A CA 1
ATOM 1338 C C . ALA A 1 161 ? -30.112 12.122 33.393 1.00 74.75 161 ALA A C 1
ATOM 1340 O O . ALA A 1 161 ? -30.676 13.028 32.779 1.00 74.75 161 ALA A O 1
ATOM 1341 N N . ASP A 1 162 ? -29.255 12.345 34.394 1.00 79.44 162 ASP A N 1
ATOM 1342 C CA . ASP A 1 162 ? -28.840 13.669 34.842 1.00 79.44 162 ASP A CA 1
ATOM 1343 C C . ASP A 1 162 ? -27.501 14.053 34.195 1.00 79.44 162 ASP A C 1
ATOM 1345 O O . ASP A 1 162 ? -26.460 13.436 34.429 1.00 79.44 162 ASP A O 1
ATOM 1349 N N . THR A 1 163 ? -27.529 15.083 33.349 1.00 77.69 163 THR A N 1
ATOM 1350 C CA . THR A 1 163 ? -26.343 15.593 32.648 1.00 77.69 163 THR A CA 1
ATOM 1351 C C . THR A 1 163 ? -25.611 16.681 33.431 1.00 77.69 163 THR A C 1
ATOM 1353 O O . THR A 1 163 ? -24.553 17.130 32.991 1.00 77.69 163 THR A O 1
ATOM 1356 N N . SER A 1 164 ? -26.147 17.133 34.570 1.00 82.75 164 SER A N 1
ATOM 1357 C CA . SER A 1 164 ? -25.582 18.254 35.330 1.00 82.75 164 SER A CA 1
ATOM 1358 C C . SER A 1 164 ? -24.150 17.986 35.802 1.00 82.75 164 SER A C 1
ATOM 1360 O O . SER A 1 164 ? -23.289 18.857 35.676 1.00 82.75 164 SER A O 1
ATOM 1362 N N . GLU A 1 165 ? -23.870 16.760 36.251 1.00 83.88 165 GLU A N 1
ATOM 1363 C CA . GLU A 1 165 ? -22.556 16.354 36.755 1.00 83.88 165 GLU A CA 1
ATOM 1364 C C . GLU A 1 165 ? -21.486 16.336 35.642 1.00 83.88 165 GLU A C 1
ATOM 1366 O O . GLU A 1 165 ? -20.360 16.804 35.836 1.00 83.88 165 GLU A O 1
ATOM 1371 N N . ILE A 1 166 ? -21.852 15.894 34.431 1.00 85.31 166 ILE A N 1
ATOM 1372 C CA . ILE A 1 166 ? -20.969 15.945 33.253 1.00 85.31 166 ILE A CA 1
ATOM 1373 C C . ILE A 1 166 ? -20.623 17.391 32.897 1.00 85.31 166 ILE A C 1
ATOM 1375 O O . ILE A 1 166 ? -19.455 17.697 32.648 1.00 85.31 166 ILE A O 1
ATOM 1379 N N . GLU A 1 167 ? -21.614 18.283 32.880 1.00 85.62 167 GLU A N 1
ATOM 1380 C CA . GLU A 1 167 ? -21.393 19.694 32.548 1.00 85.62 167 GLU A CA 1
ATOM 1381 C C . GLU A 1 167 ? -20.492 20.382 33.584 1.00 85.62 167 GLU A C 1
ATOM 1383 O O . GLU A 1 167 ? -19.589 21.135 33.213 1.00 85.62 167 GLU A O 1
ATOM 1388 N N . THR A 1 168 ? -20.634 20.052 34.873 1.00 89.50 168 THR A N 1
ATOM 1389 C CA . THR A 1 168 ? -19.697 20.537 35.898 1.00 89.50 168 THR A CA 1
ATOM 1390 C C . THR A 1 168 ? -18.269 20.039 35.673 1.00 89.50 168 THR A C 1
ATOM 1392 O O . THR A 1 168 ? -17.339 20.844 35.699 1.00 89.50 168 THR A O 1
ATOM 1395 N N . LEU A 1 169 ? -18.070 18.750 35.373 1.00 86.94 169 LEU A N 1
ATOM 1396 C CA . LEU A 1 169 ? -16.735 18.193 35.107 1.00 86.94 169 LEU A CA 1
ATOM 1397 C C . LEU A 1 169 ? -16.094 18.802 33.848 1.00 86.94 169 LEU A C 1
ATOM 1399 O O . LEU A 1 169 ? -14.888 19.061 33.820 1.00 86.94 169 LEU A O 1
ATOM 1403 N N . LYS A 1 170 ? -16.893 19.083 32.813 1.00 87.25 170 LYS A N 1
ATOM 1404 C CA . LYS A 1 170 ? -16.437 19.778 31.602 1.00 87.25 170 LYS A CA 1
ATOM 1405 C C . LYS A 1 170 ? -15.971 21.202 31.893 1.00 87.25 170 LYS A C 1
ATOM 1407 O O . LYS A 1 170 ? -14.893 21.587 31.440 1.00 87.25 170 LYS A O 1
ATOM 1412 N N . GLU A 1 171 ? -16.737 21.976 32.660 1.00 89.38 171 GLU A N 1
ATOM 1413 C CA . GLU A 1 171 ? -16.353 23.339 33.060 1.00 89.38 171 GLU A CA 1
ATOM 1414 C C . GLU A 1 171 ? -15.068 23.361 33.904 1.00 89.38 171 GLU A C 1
ATOM 1416 O O . GLU A 1 171 ? -14.217 24.252 33.770 1.00 89.38 171 GLU A O 1
ATOM 1421 N N . GLU A 1 172 ? -14.868 22.345 34.741 1.00 88.81 172 GLU A N 1
ATOM 1422 C CA . GLU A 1 172 ? -13.632 22.183 35.500 1.00 88.81 172 GLU A CA 1
ATOM 1423 C C . GLU A 1 172 ? -12.423 21.857 34.607 1.00 88.81 172 GLU A C 1
ATOM 1425 O O . GLU A 1 172 ? -11.348 22.429 34.808 1.00 88.81 172 GLU A O 1
ATOM 1430 N N . LEU A 1 173 ? -12.583 21.002 33.590 1.00 85.94 173 LEU A N 1
ATOM 1431 C CA . LEU A 1 173 ? -11.540 20.710 32.595 1.00 85.94 173 LEU A CA 1
ATOM 1432 C C . LEU A 1 173 ? -11.172 21.945 31.761 1.00 85.94 173 LEU A C 1
ATOM 1434 O O . LEU A 1 173 ? -9.987 22.212 31.547 1.00 85.94 173 LEU A O 1
ATOM 1438 N N . VAL A 1 174 ? -12.166 22.737 31.347 1.00 88.00 174 VAL A N 1
ATOM 1439 C CA . VAL A 1 174 ? -11.943 24.024 30.665 1.00 88.00 174 VAL A CA 1
ATOM 1440 C C . VAL A 1 174 ? -11.131 24.956 31.559 1.00 88.00 174 VAL A C 1
ATOM 1442 O O . VAL A 1 174 ? -10.168 25.574 31.106 1.00 88.00 174 VAL A O 1
ATOM 1445 N N . THR A 1 175 ? -11.477 25.027 32.846 1.00 88.31 175 THR A N 1
ATOM 1446 C CA . THR A 1 175 ? -10.753 25.849 33.822 1.00 88.31 175 THR A CA 1
ATOM 1447 C C . THR A 1 175 ? -9.309 25.363 34.006 1.00 88.31 175 THR A C 1
ATOM 1449 O O . THR A 1 175 ? -8.396 26.186 34.044 1.00 88.31 175 THR A O 1
ATOM 1452 N N . CYS A 1 176 ? -9.069 24.047 34.023 1.00 84.50 176 CYS A N 1
ATOM 1453 C CA . CYS A 1 176 ? -7.717 23.479 34.059 1.00 84.50 176 CYS A CA 1
ATOM 1454 C C . CYS A 1 176 ? -6.896 23.854 32.817 1.00 84.50 176 CYS A C 1
ATOM 1456 O O . CYS A 1 176 ? -5.724 24.199 32.946 1.00 84.50 176 CYS A O 1
ATOM 1458 N N . LEU A 1 177 ? -7.504 23.836 31.626 1.00 83.62 177 LEU A N 1
ATOM 1459 C CA . LEU A 1 177 ? -6.824 24.230 30.390 1.00 83.62 177 LEU A CA 1
ATOM 1460 C C . LEU A 1 177 ? -6.473 25.722 30.375 1.00 83.62 177 LEU A C 1
ATOM 1462 O O . LEU A 1 177 ? -5.385 26.091 29.935 1.00 83.62 177 LEU A O 1
ATOM 1466 N N . CYS A 1 178 ? -7.373 26.568 30.885 1.00 85.88 178 CYS A N 1
ATOM 1467 C CA . CYS A 1 178 ? -7.116 28.001 31.036 1.00 85.88 178 CYS A CA 1
ATOM 1468 C C . CYS A 1 178 ? -5.898 28.247 31.927 1.00 85.88 178 CYS A C 1
ATOM 1470 O O . CYS A 1 178 ? -5.036 29.035 31.563 1.00 85.88 178 CYS A O 1
ATOM 1472 N N . LEU A 1 179 ? -5.814 27.545 33.063 1.00 84.50 179 LEU A N 1
ATOM 1473 C CA . LEU A 1 179 ? -4.691 27.661 33.997 1.00 84.50 179 LEU A CA 1
ATOM 1474 C C . LEU A 1 179 ? -3.381 27.117 33.416 1.00 84.50 179 LEU A C 1
ATOM 1476 O O . LEU A 1 179 ? -2.320 27.664 33.694 1.00 84.50 179 LEU A O 1
ATOM 1480 N N . LEU A 1 180 ? -3.447 26.051 32.616 1.00 81.44 180 LEU A N 1
ATOM 1481 C CA . LEU A 1 180 ? -2.270 25.421 32.020 1.00 81.44 180 LEU A CA 1
ATOM 1482 C C . LEU A 1 180 ? -1.631 26.274 30.911 1.00 81.44 180 LEU A C 1
ATOM 1484 O O . LEU A 1 180 ? -0.409 26.291 30.786 1.00 81.44 180 LEU A O 1
ATOM 1488 N N . LEU A 1 181 ? -2.452 26.926 30.081 1.00 81.00 181 LEU A N 1
ATOM 1489 C CA . LEU A 1 181 ? -2.007 27.646 28.879 1.00 81.00 181 LEU A CA 1
ATOM 1490 C C . LEU A 1 181 ? -2.098 29.175 28.995 1.00 81.00 181 LEU A C 1
ATOM 1492 O O . LEU A 1 181 ? -1.732 29.864 28.047 1.00 81.00 181 LEU A O 1
ATOM 1496 N N . ASP A 1 182 ? -2.605 29.693 30.116 1.00 83.25 182 ASP A N 1
ATOM 1497 C CA . ASP A 1 182 ? -2.881 31.119 30.346 1.00 83.25 182 ASP A CA 1
ATOM 1498 C C . ASP A 1 182 ? -3.742 31.752 29.230 1.00 83.25 182 ASP A C 1
ATOM 1500 O O . ASP A 1 182 ? -3.484 32.843 28.719 1.00 83.25 182 ASP A O 1
ATOM 1504 N N . ILE A 1 183 ? -4.774 31.017 28.798 1.00 84.19 183 ILE A N 1
ATOM 1505 C CA . ILE A 1 183 ? -5.708 31.427 27.737 1.00 84.19 183 ILE A CA 1
ATOM 1506 C C . ILE A 1 183 ? -7.092 31.773 28.307 1.00 84.19 183 ILE A C 1
ATOM 1508 O O . ILE A 1 183 ? -7.527 31.182 29.299 1.00 84.19 183 ILE A O 1
ATOM 1512 N N . PRO A 1 184 ? -7.849 32.690 27.673 1.00 86.75 184 PRO A N 1
ATOM 1513 C CA . PRO A 1 184 ? -9.196 33.028 28.121 1.00 86.75 184 PRO A CA 1
ATOM 1514 C C . PRO A 1 184 ? -10.167 31.847 27.963 1.00 86.75 184 PRO A C 1
ATOM 1516 O O . PRO A 1 184 ? -10.121 31.124 26.964 1.00 86.75 184 PRO A O 1
ATOM 1519 N N . LYS A 1 185 ? -11.132 31.722 28.892 1.00 84.50 185 LYS A N 1
ATOM 1520 C CA . LYS A 1 185 ? -12.138 30.636 28.926 1.00 84.50 185 LYS A CA 1
ATOM 1521 C C . LYS A 1 185 ? -12.818 30.364 27.590 1.00 84.50 185 LYS A C 1
ATOM 1523 O O . LYS A 1 185 ? -12.988 29.209 27.226 1.00 84.50 185 LYS A O 1
ATOM 1528 N N . LYS A 1 186 ? -13.163 31.410 26.834 1.00 80.12 186 LYS A N 1
ATOM 1529 C CA . LYS A 1 186 ? -13.788 31.266 25.512 1.00 80.12 186 LYS A CA 1
ATOM 1530 C C . LYS A 1 186 ? -12.879 30.538 24.514 1.00 80.12 186 LYS A C 1
ATOM 1532 O O . LYS A 1 186 ? -13.346 29.663 23.803 1.00 80.12 186 LYS A O 1
ATOM 1537 N N . GLN A 1 187 ? -11.581 30.850 24.496 1.00 77.12 187 GLN A N 1
ATOM 1538 C CA . GLN A 1 187 ? -10.622 30.169 23.621 1.00 77.12 187 GLN A CA 1
ATOM 1539 C C . GLN A 1 187 ? -10.326 28.739 24.082 1.00 77.12 187 GLN A C 1
ATOM 1541 O O . GLN A 1 187 ? -10.128 27.876 23.233 1.00 77.12 187 GLN A O 1
ATOM 1546 N N . ALA A 1 188 ? -10.310 28.475 25.393 1.00 79.75 188 ALA A N 1
ATOM 1547 C CA . ALA A 1 188 ? -10.181 27.120 25.933 1.00 79.75 188 ALA A CA 1
ATOM 1548 C C . ALA A 1 188 ? -11.398 26.254 25.574 1.00 79.75 188 ALA A C 1
ATOM 1550 O O . ALA A 1 188 ? -11.231 25.142 25.076 1.00 79.75 188 ALA A O 1
ATOM 1551 N N . HIS A 1 189 ? -12.608 26.803 25.734 1.00 79.62 189 HIS A N 1
ATOM 1552 C CA . HIS A 1 189 ? -13.846 26.195 25.244 1.00 79.62 189 HIS A CA 1
ATOM 1553 C C . HIS A 1 189 ? -13.762 25.939 23.744 1.00 79.62 189 HIS A C 1
ATOM 1555 O O . HIS A 1 189 ? -13.950 24.811 23.332 1.00 79.62 189 HIS A O 1
ATOM 1561 N N . ASP A 1 190 ? -13.376 26.915 22.921 1.00 75.12 190 ASP A N 1
ATOM 1562 C CA . ASP A 1 190 ? -13.231 26.718 21.470 1.00 75.12 190 ASP A CA 1
ATOM 1563 C C . ASP A 1 190 ? -12.119 25.718 21.093 1.00 75.12 190 ASP A C 1
ATOM 1565 O O . ASP A 1 190 ? -12.121 25.191 19.984 1.00 75.12 190 ASP A O 1
ATOM 1569 N N . GLN A 1 191 ? -11.123 25.472 21.948 1.00 75.62 191 GLN A N 1
ATOM 1570 C CA . GLN A 1 191 ? -10.091 24.455 21.714 1.00 75.62 191 GLN A CA 1
ATOM 1571 C C . GLN A 1 191 ? -10.572 23.046 22.065 1.00 75.62 191 GLN A C 1
ATOM 1573 O O . GLN A 1 191 ? -10.239 22.119 21.332 1.00 75.62 191 GLN A O 1
ATOM 1578 N N . LEU A 1 192 ? -11.361 22.901 23.131 1.00 74.00 192 LEU A N 1
ATOM 1579 C CA . LEU A 1 192 ? -11.930 21.625 23.576 1.00 74.00 192 LEU A CA 1
ATOM 1580 C C . LEU A 1 192 ? -13.194 21.250 22.779 1.00 74.00 192 LEU A C 1
ATOM 1582 O O . LEU A 1 192 ? -13.332 20.106 22.363 1.00 74.00 192 LEU A O 1
ATOM 1586 N N . ASN A 1 193 ? -14.044 22.236 22.471 1.00 67.50 193 ASN A N 1
ATOM 1587 C CA . ASN A 1 193 ? -15.233 22.143 21.609 1.00 67.50 193 ASN A CA 1
ATOM 1588 C C . ASN A 1 193 ? -14.926 22.264 20.123 1.00 67.50 193 ASN A C 1
ATOM 1590 O O . ASN A 1 193 ? -15.840 22.128 19.306 1.00 67.50 193 ASN A O 1
ATOM 1594 N N . LYS A 1 194 ? -13.674 22.532 19.723 1.00 60.78 194 LYS A N 1
ATOM 1595 C CA . LYS A 1 194 ? -13.252 22.199 18.360 1.00 60.78 194 LYS A CA 1
ATOM 1596 C C . LYS A 1 194 ? -13.395 20.695 18.274 1.00 60.78 194 LYS A C 1
ATOM 1598 O O . LYS A 1 194 ? -12.447 19.981 18.582 1.00 60.78 194 LYS A O 1
ATOM 1603 N N . SER A 1 195 ? -14.590 20.259 17.878 1.00 50.03 195 SER A N 1
ATOM 1604 C CA . SER A 1 195 ? -14.912 18.889 17.553 1.00 50.03 195 SER A CA 1
ATOM 1605 C C . SER A 1 195 ? -13.777 18.426 16.660 1.00 50.03 195 SER A C 1
ATOM 1607 O O . SER A 1 195 ? -13.618 18.879 15.519 1.00 50.03 195 SER A O 1
ATOM 1609 N N . TYR A 1 196 ? -12.884 17.636 17.255 1.00 51.25 196 TYR A N 1
ATOM 1610 C CA . TYR A 1 196 ? -11.754 17.034 16.569 1.00 51.25 196 TYR A CA 1
ATOM 1611 C C . TYR A 1 196 ? -12.287 16.317 15.323 1.00 51.25 196 TYR A C 1
ATOM 1613 O O . TYR A 1 196 ? -11.679 16.381 14.255 1.00 51.25 196 TYR A O 1
ATOM 1621 N N . ASP A 1 197 ? -13.507 15.789 15.441 1.00 52.88 197 ASP A N 1
ATOM 1622 C CA . ASP A 1 197 ? -14.266 15.147 14.390 1.00 52.88 197 ASP A CA 1
ATOM 1623 C C . ASP A 1 197 ? -14.656 16.097 13.251 1.00 52.88 197 ASP A C 1
ATOM 1625 O O . ASP A 1 197 ? -14.389 15.740 12.113 1.00 52.88 197 ASP A O 1
ATOM 1629 N N . ASP A 1 198 ? -15.159 17.319 13.460 1.00 53.19 198 ASP A N 1
ATOM 1630 C CA . ASP A 1 198 ? -15.634 18.161 12.337 1.00 53.19 198 ASP A CA 1
ATOM 1631 C C . ASP A 1 198 ? -14.514 18.616 11.391 1.00 53.19 198 ASP A C 1
ATOM 1633 O O . ASP A 1 198 ? -14.642 18.550 10.164 1.00 53.19 198 ASP A O 1
ATOM 1637 N N . LYS A 1 199 ? -13.369 19.052 11.935 1.00 58.56 199 LYS A N 1
ATOM 1638 C CA . LYS A 1 199 ? -12.223 19.458 11.101 1.00 58.56 199 LYS A CA 1
ATOM 1639 C C . LYS A 1 199 ? -11.586 18.270 10.395 1.00 58.56 199 LYS A C 1
ATOM 1641 O O . LYS A 1 199 ? -11.156 18.407 9.250 1.00 58.56 199 LYS A O 1
ATOM 1646 N N . ILE A 1 200 ? -11.522 17.119 11.055 1.00 62.56 200 ILE A N 1
ATOM 1647 C CA . ILE A 1 200 ? -10.953 15.901 10.477 1.00 62.56 200 ILE A CA 1
ATOM 1648 C C . ILE A 1 200 ? -11.900 15.284 9.462 1.00 62.56 200 ILE A C 1
ATOM 1650 O O . ILE A 1 200 ? -11.431 14.844 8.418 1.00 62.56 200 ILE A O 1
ATOM 1654 N N . LEU A 1 201 ? -13.208 15.293 9.708 1.00 63.56 201 LEU A N 1
ATOM 1655 C CA . LEU A 1 201 ? -14.236 14.874 8.759 1.00 63.56 201 LEU A CA 1
ATOM 1656 C C . LEU A 1 201 ? -14.190 15.758 7.515 1.00 63.56 201 LEU A C 1
ATOM 1658 O O . LEU A 1 201 ? -14.140 15.225 6.407 1.00 63.56 201 LEU A O 1
ATOM 1662 N N . LEU A 1 202 ? -14.097 17.082 7.679 1.00 68.19 202 LEU A N 1
ATOM 1663 C CA . LEU A 1 202 ? -13.963 18.008 6.555 1.00 68.19 202 LEU A CA 1
ATOM 1664 C C . LEU A 1 202 ? -12.649 17.793 5.791 1.00 68.19 202 LEU A C 1
ATOM 1666 O O . LEU A 1 202 ? -12.657 17.713 4.562 1.00 68.19 202 LEU A O 1
ATOM 1670 N N . GLN A 1 203 ? -11.516 17.644 6.486 1.00 69.88 203 GLN A N 1
ATOM 1671 C CA . GLN A 1 203 ? -10.231 17.331 5.848 1.00 69.88 203 GLN A CA 1
ATOM 1672 C C . GLN A 1 203 ? -10.278 15.981 5.125 1.00 69.88 203 GLN A C 1
ATOM 1674 O O . GLN A 1 203 ? -9.846 15.880 3.979 1.00 69.88 203 GLN A O 1
ATOM 1679 N N . LYS A 1 204 ? -10.847 14.948 5.746 1.00 71.31 204 LYS A N 1
ATOM 1680 C CA . LYS A 1 204 ? -11.015 13.613 5.166 1.00 71.31 204 LYS A CA 1
ATOM 1681 C C . LYS A 1 204 ? -11.889 13.667 3.916 1.00 71.31 204 LYS A C 1
ATOM 1683 O O . LYS A 1 204 ? -11.484 13.114 2.898 1.00 71.31 204 LYS A O 1
ATOM 1688 N N . ALA A 1 205 ? -13.022 14.365 3.959 1.00 76.88 205 ALA A N 1
ATOM 1689 C CA . ALA A 1 205 ? -13.896 14.575 2.806 1.00 76.88 205 ALA A CA 1
ATOM 1690 C C . ALA A 1 205 ? -13.179 15.341 1.680 1.00 76.88 205 ALA A C 1
ATOM 1692 O O . ALA A 1 205 ? -13.283 14.979 0.506 1.00 76.88 205 ALA A O 1
ATOM 1693 N N . THR A 1 206 ? -12.376 16.345 2.040 1.00 81.75 206 THR A N 1
ATOM 1694 C CA . THR A 1 206 ? -11.572 17.134 1.097 1.00 81.75 206 THR A CA 1
ATOM 1695 C C . THR A 1 206 ? -10.533 16.261 0.388 1.00 81.75 206 THR A C 1
ATOM 1697 O O . THR A 1 206 ? -10.498 16.211 -0.839 1.00 81.75 206 THR A O 1
ATOM 1700 N N . TYR A 1 207 ? -9.726 15.498 1.134 1.00 81.62 207 TYR A N 1
ATOM 1701 C CA . TYR A 1 207 ? -8.728 14.601 0.542 1.00 81.62 207 TYR A CA 1
ATOM 1702 C C . TYR A 1 207 ? -9.360 13.440 -0.224 1.00 81.62 207 TYR A C 1
ATOM 1704 O O . TYR A 1 207 ? -8.819 13.016 -1.238 1.00 81.62 207 TYR A O 1
ATOM 1712 N N . GLN A 1 208 ? -10.522 12.938 0.195 1.00 82.75 208 GLN A N 1
ATOM 1713 C CA . GLN A 1 208 ? -11.263 11.955 -0.596 1.00 82.75 208 GLN A CA 1
ATOM 1714 C C . GLN A 1 208 ? -11.708 12.539 -1.941 1.00 82.75 208 GLN A C 1
ATOM 1716 O O . GLN A 1 208 ? -11.501 11.900 -2.974 1.00 82.75 208 GLN A O 1
ATOM 1721 N N . SER A 1 209 ? -12.221 13.769 -1.949 1.00 86.50 209 SER A N 1
ATOM 1722 C CA . SER A 1 209 ? -12.603 14.472 -3.178 1.00 86.50 209 SER A CA 1
ATOM 1723 C C . SER A 1 209 ? -11.400 14.691 -4.099 1.00 86.50 209 SER A C 1
ATOM 1725 O O . SER A 1 209 ? -11.458 14.345 -5.278 1.00 86.50 209 SER A O 1
ATOM 1727 N N . TYR A 1 210 ? -10.271 15.166 -3.560 1.00 89.19 210 TYR A N 1
ATOM 1728 C CA . TYR A 1 210 ? -9.036 15.320 -4.335 1.00 89.19 210 TYR A CA 1
ATOM 1729 C C . TYR A 1 210 ? -8.489 13.990 -4.849 1.00 89.19 210 TYR A C 1
ATOM 1731 O O . TYR A 1 210 ? -8.048 13.922 -5.994 1.00 89.19 210 TYR A O 1
ATOM 1739 N N . SER A 1 211 ? -8.551 12.920 -4.053 1.00 87.56 211 SER A N 1
ATOM 1740 C CA . SER A 1 211 ? -8.137 11.597 -4.518 1.00 87.56 211 SER A CA 1
ATOM 1741 C C . SER A 1 211 ? -8.968 11.146 -5.721 1.00 87.56 211 SER A C 1
ATOM 1743 O O . SER A 1 211 ? -8.392 10.726 -6.717 1.00 87.56 211 SER A O 1
ATOM 1745 N N . GLY A 1 212 ? -10.296 11.324 -5.688 1.00 90.44 212 GLY A N 1
ATOM 1746 C CA . GLY A 1 212 ? -11.173 11.008 -6.818 1.00 90.44 212 GLY A CA 1
ATOM 1747 C C . GLY A 1 212 ? -10.848 11.834 -8.065 1.00 90.44 212 GLY A C 1
ATOM 1748 O O . GLY A 1 212 ? -10.767 11.286 -9.162 1.00 90.44 212 GLY A O 1
ATOM 1749 N N . PHE A 1 213 ? -10.579 13.130 -7.889 1.00 94.44 213 PHE A N 1
ATOM 1750 C CA . PHE A 1 213 ? -10.168 14.025 -8.971 1.00 94.44 213 PHE A CA 1
ATOM 1751 C C . PHE A 1 213 ? -8.858 13.580 -9.641 1.00 94.44 213 PHE A C 1
ATOM 1753 O O . PHE A 1 213 ? -8.815 13.420 -10.860 1.00 94.44 213 PHE A O 1
ATOM 1760 N N . PHE A 1 214 ? -7.801 13.314 -8.867 1.00 95.06 214 PHE A N 1
ATOM 1761 C CA . PHE A 1 214 ? -6.514 12.890 -9.431 1.00 95.06 214 PHE A CA 1
ATOM 1762 C C . PHE A 1 214 ? -6.536 11.463 -9.992 1.00 95.06 214 PHE A C 1
ATOM 1764 O O . PHE A 1 214 ? -5.826 11.186 -10.958 1.00 95.06 214 PHE A O 1
ATOM 1771 N N . ILE A 1 215 ? -7.366 10.567 -9.446 1.00 94.50 215 ILE A N 1
ATOM 1772 C CA . ILE A 1 215 ? -7.621 9.250 -10.049 1.00 94.50 215 ILE A CA 1
ATOM 1773 C C . ILE A 1 215 ? -8.232 9.428 -11.442 1.00 94.50 215 ILE A C 1
ATOM 1775 O O . ILE A 1 215 ? -7.751 8.819 -12.397 1.00 94.50 215 ILE A O 1
ATOM 1779 N N . ALA A 1 216 ? -9.249 10.286 -11.576 1.00 95.62 216 ALA A N 1
ATOM 1780 C CA . ALA A 1 216 ? -9.897 10.548 -12.858 1.00 95.62 216 ALA A CA 1
ATOM 1781 C C . ALA A 1 216 ? -8.923 11.159 -13.879 1.00 95.62 216 ALA A C 1
ATOM 1783 O O . ALA A 1 216 ? -8.865 10.695 -15.016 1.00 95.62 216 ALA A O 1
ATOM 1784 N N . ILE A 1 217 ? -8.110 12.139 -13.468 1.00 95.62 217 ILE A N 1
ATOM 1785 C CA . ILE A 1 217 ? -7.076 12.726 -14.335 1.00 95.62 217 ILE A CA 1
ATOM 1786 C C . ILE A 1 217 ? -6.056 11.674 -14.764 1.00 95.62 217 ILE A C 1
ATOM 1788 O O . ILE A 1 217 ? -5.779 11.560 -15.956 1.00 95.62 217 ILE A O 1
ATOM 1792 N N . SER A 1 218 ? -5.526 10.887 -13.822 1.00 95.19 218 SER A N 1
ATOM 1793 C CA . SER A 1 218 ? -4.557 9.831 -14.136 1.00 95.19 218 SER A CA 1
ATOM 1794 C C . SER A 1 218 ? -5.140 8.847 -15.149 1.00 95.19 218 SER A C 1
ATOM 1796 O O . SER A 1 218 ? -4.494 8.549 -16.146 1.00 95.19 218 SER A O 1
ATOM 1798 N N . ALA A 1 219 ? -6.389 8.409 -14.954 1.00 95.12 219 ALA A N 1
ATOM 1799 C CA . ALA A 1 219 ? -7.064 7.491 -15.867 1.00 95.12 219 ALA A CA 1
ATOM 1800 C C . ALA A 1 219 ? -7.248 8.087 -17.273 1.00 95.12 219 ALA A C 1
ATOM 1802 O O . ALA A 1 219 ? -6.933 7.426 -18.262 1.00 95.12 219 ALA A O 1
ATOM 1803 N N . ILE A 1 220 ? -7.704 9.341 -17.373 1.00 95.62 220 ILE A N 1
ATOM 1804 C CA . ILE A 1 220 ? -7.861 10.043 -18.656 1.00 95.62 220 ILE A CA 1
ATOM 1805 C C . ILE A 1 220 ? -6.510 10.165 -19.371 1.00 95.62 220 ILE A C 1
ATOM 1807 O O . ILE A 1 220 ? -6.421 9.863 -20.561 1.00 95.62 220 ILE A O 1
ATOM 1811 N N . LEU A 1 221 ? -5.451 10.561 -18.659 1.00 94.94 221 LEU A N 1
ATOM 1812 C CA . LEU A 1 221 ? -4.107 10.686 -19.228 1.00 94.94 221 LEU A CA 1
ATOM 1813 C C . LEU A 1 221 ? -3.555 9.331 -19.682 1.00 94.94 221 LEU A C 1
ATOM 1815 O O . LEU A 1 221 ? -3.031 9.241 -20.787 1.00 94.94 221 LEU A O 1
ATOM 1819 N N . THR A 1 222 ? -3.723 8.266 -18.893 1.00 92.88 222 THR A N 1
ATOM 1820 C CA . THR A 1 222 ? -3.316 6.910 -19.288 1.00 92.88 222 THR A CA 1
ATOM 1821 C C . THR A 1 222 ? -4.036 6.457 -20.557 1.00 92.88 222 THR A C 1
ATOM 1823 O O . THR A 1 222 ? -3.382 6.007 -21.493 1.00 92.88 222 THR A O 1
ATOM 1826 N N . ILE A 1 223 ? -5.362 6.620 -20.634 1.00 93.69 223 ILE A N 1
ATOM 1827 C CA . ILE A 1 223 ? -6.142 6.268 -21.833 1.00 93.69 223 ILE A CA 1
ATOM 1828 C C . ILE A 1 223 ? -5.678 7.093 -23.041 1.00 93.69 223 ILE A C 1
ATOM 1830 O O . ILE A 1 223 ? -5.544 6.559 -24.140 1.00 93.69 223 ILE A O 1
ATOM 1834 N N . THR A 1 224 ? -5.390 8.378 -22.835 1.00 92.25 224 THR A N 1
ATOM 1835 C CA . THR A 1 224 ? -4.890 9.282 -23.881 1.00 92.25 224 THR A CA 1
ATOM 1836 C C . THR A 1 224 ? -3.530 8.826 -24.405 1.00 92.25 224 THR A C 1
ATOM 1838 O O . THR A 1 224 ? -3.346 8.761 -25.617 1.00 92.25 224 THR A O 1
ATOM 1841 N N . ILE A 1 225 ? -2.600 8.461 -23.516 1.00 90.19 225 ILE A N 1
ATOM 1842 C CA . ILE A 1 225 ? -1.282 7.932 -23.889 1.00 90.19 225 ILE A CA 1
ATOM 1843 C C . ILE A 1 225 ? -1.432 6.621 -24.661 1.00 90.19 225 ILE A C 1
ATOM 1845 O O . ILE A 1 225 ? -0.841 6.484 -25.725 1.00 90.19 225 ILE A O 1
ATOM 1849 N N . ILE A 1 226 ? -2.259 5.684 -24.183 1.00 88.44 226 ILE A N 1
ATOM 1850 C CA . ILE A 1 226 ? -2.509 4.410 -24.877 1.00 88.44 226 ILE A CA 1
ATOM 1851 C C . ILE A 1 226 ? -3.075 4.659 -26.281 1.00 88.44 226 ILE A C 1
ATOM 1853 O O . ILE A 1 226 ? -2.638 4.030 -27.242 1.00 88.44 226 ILE A O 1
ATOM 1857 N N . ASN A 1 227 ? -4.024 5.589 -26.418 1.00 88.19 227 ASN A N 1
ATOM 1858 C CA . ASN A 1 227 ? -4.607 5.938 -27.711 1.00 88.19 227 ASN A CA 1
ATOM 1859 C C . ASN A 1 227 ? -3.574 6.588 -28.648 1.00 88.19 227 ASN A C 1
ATOM 1861 O O . ASN A 1 227 ? -3.492 6.226 -29.821 1.00 88.19 227 ASN A O 1
ATOM 1865 N N . LEU A 1 228 ? -2.748 7.501 -28.127 1.00 85.69 228 LEU A N 1
ATOM 1866 C CA . LEU A 1 228 ? -1.679 8.147 -28.888 1.00 85.69 228 LEU A CA 1
ATOM 1867 C C . LEU A 1 228 ? -0.659 7.113 -29.380 1.00 85.69 228 LEU A C 1
ATOM 1869 O O . LEU A 1 228 ? -0.430 7.017 -30.580 1.00 85.69 228 LEU A O 1
ATOM 1873 N N . LEU A 1 229 ? -0.148 6.262 -28.485 1.00 82.81 229 LEU A N 1
ATOM 1874 C CA . LEU A 1 229 ? 0.769 5.169 -28.824 1.00 82.81 229 LEU A CA 1
ATOM 1875 C C . LEU A 1 229 ? 0.162 4.215 -29.859 1.00 82.81 229 LEU A C 1
ATOM 1877 O O . LEU A 1 229 ? 0.820 3.841 -30.829 1.00 82.81 229 LEU A O 1
ATOM 1881 N N . GLY A 1 230 ? -1.108 3.842 -29.684 1.00 81.56 230 GLY A N 1
ATOM 1882 C CA . GLY A 1 230 ? -1.830 2.993 -30.629 1.00 81.56 230 GLY A CA 1
ATOM 1883 C C . GLY A 1 230 ? -2.024 3.637 -32.004 1.00 81.56 230 GLY A C 1
ATOM 1884 O O . GLY A 1 230 ? -2.077 2.922 -33.003 1.00 81.56 230 GLY A O 1
ATOM 1885 N N . THR A 1 231 ? -2.111 4.966 -32.067 1.00 79.00 231 THR A N 1
ATOM 1886 C CA . THR A 1 231 ? -2.260 5.718 -33.317 1.00 79.00 231 THR A CA 1
ATOM 1887 C C . THR A 1 231 ? -0.919 5.868 -34.035 1.00 79.00 231 THR A C 1
ATOM 1889 O O . THR A 1 231 ? -0.845 5.545 -35.219 1.00 79.00 231 THR A O 1
ATOM 1892 N N . CYS A 1 232 ? 0.153 6.244 -33.330 1.00 75.56 232 CYS A N 1
ATOM 1893 C CA . CYS A 1 232 ? 1.499 6.346 -33.910 1.00 75.56 232 CYS A CA 1
ATOM 1894 C C . CYS A 1 232 ? 1.927 5.017 -34.549 1.00 75.56 232 CYS A C 1
ATOM 1896 O O . CYS A 1 232 ? 2.321 4.972 -35.709 1.00 75.56 232 CYS A O 1
ATOM 1898 N N . ARG A 1 233 ? 1.687 3.900 -33.848 1.00 74.75 233 ARG A N 1
ATOM 1899 C CA . ARG A 1 233 ? 2.000 2.540 -34.323 1.00 74.75 233 ARG A CA 1
ATOM 1900 C C . ARG A 1 233 ? 1.185 2.071 -35.538 1.00 74.75 233 ARG A C 1
ATOM 1902 O O . ARG A 1 233 ? 1.515 1.020 -36.091 1.00 74.75 233 ARG A O 1
ATOM 1909 N N . LYS A 1 234 ? 0.079 2.746 -35.883 1.00 73.88 234 LYS A N 1
ATOM 1910 C CA . LYS A 1 234 ? -0.767 2.428 -37.051 1.00 73.88 234 LYS A CA 1
ATOM 1911 C C . LYS A 1 234 ? -0.346 3.182 -38.309 1.00 73.88 234 LYS A C 1
ATOM 1913 O O . LYS A 1 234 ? -0.616 2.692 -39.399 1.00 73.88 234 LYS A O 1
ATOM 1918 N N . HIS A 1 235 ? 0.223 4.374 -38.160 1.00 64.88 235 HIS A N 1
ATOM 1919 C CA . HIS A 1 235 ? 0.584 5.238 -39.283 1.00 64.88 235 HIS A CA 1
ATOM 1920 C C . HIS A 1 235 ? 2.060 5.139 -39.650 1.00 64.88 235 HIS A C 1
ATOM 1922 O O . HIS A 1 235 ? 2.381 5.163 -40.834 1.00 64.88 235 HIS A O 1
ATOM 1928 N N . GLU A 1 236 ? 2.934 4.922 -38.672 1.00 58.03 236 GLU A N 1
ATOM 1929 C CA . GLU A 1 236 ? 4.331 4.597 -38.917 1.00 58.03 236 GLU A CA 1
ATOM 1930 C C . GLU A 1 236 ? 4.504 3.087 -38.743 1.00 58.03 236 GLU A C 1
ATOM 1932 O O . GLU A 1 236 ? 4.540 2.547 -37.633 1.00 58.03 236 GLU A O 1
ATOM 1937 N N . HIS A 1 237 ? 4.521 2.367 -39.865 1.00 50.88 237 HIS A N 1
ATOM 1938 C CA . HIS A 1 237 ? 4.974 0.985 -39.869 1.00 50.88 237 HIS A CA 1
ATOM 1939 C C . HIS A 1 237 ? 6.452 0.988 -39.435 1.00 50.88 237 HIS A C 1
ATOM 1941 O O . HIS A 1 237 ? 7.282 1.455 -40.197 1.00 50.88 237 HIS A O 1
ATOM 1947 N N . GLU A 1 238 ? 6.735 0.473 -38.228 1.00 55.12 238 GLU A N 1
ATOM 1948 C CA . GLU A 1 238 ? 8.030 -0.071 -37.743 1.00 55.12 238 GLU A CA 1
ATOM 1949 C C . GLU A 1 238 ? 8.788 0.639 -36.605 1.00 55.12 238 GLU A C 1
ATOM 1951 O O . GLU A 1 238 ? 9.644 -0.022 -36.033 1.00 55.12 238 GLU A O 1
ATOM 1956 N N . PHE A 1 239 ? 8.465 1.857 -36.152 1.00 58.09 239 PHE A N 1
ATOM 1957 C CA . PHE A 1 239 ? 9.252 2.440 -35.044 1.00 58.09 239 PHE A CA 1
ATOM 1958 C C . PHE A 1 239 ? 8.970 1.788 -33.683 1.00 58.09 239 PHE A C 1
ATOM 1960 O O . PHE A 1 239 ? 7.817 1.678 -33.236 1.00 58.09 239 PHE A O 1
ATOM 1967 N N . GLU A 1 240 ? 10.040 1.404 -32.987 1.00 63.34 240 GLU A N 1
ATOM 1968 C CA . GLU A 1 240 ? 9.976 1.038 -31.576 1.00 63.34 240 GLU A CA 1
ATOM 1969 C C . GLU A 1 240 ? 9.861 2.302 -30.710 1.00 63.34 240 GLU A C 1
ATOM 1971 O O . GLU A 1 240 ? 10.419 3.356 -31.012 1.00 63.34 240 GLU A O 1
ATOM 1976 N N . LEU A 1 241 ? 9.126 2.224 -29.593 1.00 65.44 241 LEU A N 1
ATOM 1977 C CA . LEU A 1 241 ? 8.910 3.379 -28.708 1.00 65.44 241 LEU A CA 1
ATOM 1978 C C . LEU A 1 241 ? 10.236 3.987 -28.198 1.00 65.44 241 LEU A C 1
ATOM 1980 O O . LEU A 1 241 ? 10.307 5.193 -27.943 1.00 65.44 241 LEU A O 1
ATOM 1984 N N . GLY A 1 242 ? 11.275 3.152 -28.067 1.00 59.91 242 GLY A N 1
ATOM 1985 C CA . GLY A 1 242 ? 12.636 3.555 -27.705 1.00 59.91 242 GLY A CA 1
ATOM 1986 C C . GLY A 1 242 ? 13.294 4.461 -28.742 1.00 59.91 242 GLY A C 1
ATOM 1987 O O . GLY A 1 242 ? 13.941 5.433 -28.362 1.00 59.91 242 GLY A O 1
ATOM 1988 N N . GLU A 1 243 ? 13.050 4.229 -30.030 1.00 69.44 243 GLU A N 1
ATOM 1989 C CA . GLU A 1 243 ? 13.582 5.058 -31.116 1.00 69.44 243 GLU A CA 1
ATOM 1990 C C . GLU A 1 243 ? 12.881 6.420 -31.184 1.00 69.44 243 GLU A C 1
ATOM 1992 O O . GLU A 1 243 ? 13.512 7.440 -31.455 1.00 69.44 243 GLU A O 1
ATOM 1997 N N . LEU A 1 244 ? 11.584 6.451 -30.867 1.00 70.38 244 LEU A N 1
ATOM 1998 C CA . LEU A 1 244 ? 10.765 7.662 -30.918 1.00 70.38 244 LEU A CA 1
ATOM 1999 C C . LEU A 1 244 ? 11.1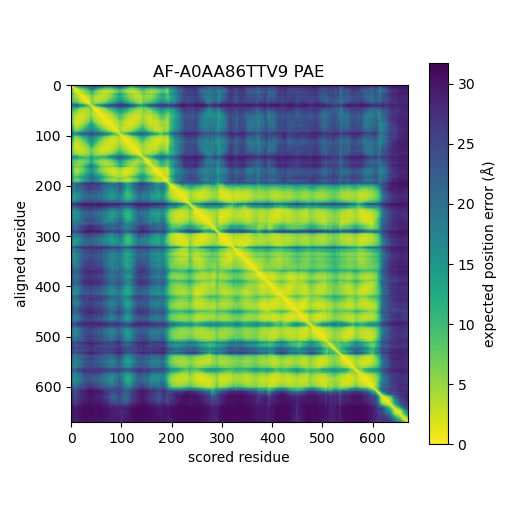09 8.659 -29.795 1.00 70.38 244 LEU A C 1
ATOM 2001 O O . LEU A 1 244 ? 11.220 9.860 -30.028 1.00 70.38 244 LEU A O 1
ATOM 2005 N N . VAL A 1 245 ? 11.254 8.180 -28.555 1.00 77.31 245 VAL A N 1
ATOM 2006 C CA . VAL A 1 245 ? 11.378 9.040 -27.355 1.00 77.31 245 VAL A CA 1
ATOM 2007 C C . VAL A 1 245 ? 12.784 8.986 -26.724 1.00 77.31 245 VAL A C 1
ATOM 2009 O O . VAL A 1 245 ? 13.160 9.863 -25.935 1.00 77.31 245 VAL A O 1
ATOM 2012 N N . GLY A 1 246 ? 13.586 7.987 -27.094 1.00 82.38 246 GLY A N 1
ATOM 2013 C CA . GLY A 1 246 ? 14.887 7.669 -26.511 1.00 82.38 246 GLY A CA 1
ATOM 2014 C C . GLY A 1 246 ? 14.775 6.689 -25.339 1.00 82.38 246 GLY A C 1
ATOM 2015 O O . GLY A 1 246 ? 13.983 6.896 -24.415 1.00 82.38 246 GLY A O 1
ATOM 2016 N N . GLU A 1 247 ? 15.616 5.654 -25.334 1.00 83.69 247 GLU A N 1
ATOM 2017 C CA . GLU A 1 247 ? 15.616 4.586 -24.319 1.00 83.69 247 GLU A CA 1
ATOM 2018 C C . GLU A 1 247 ? 15.770 5.119 -22.888 1.00 83.69 247 GLU A C 1
ATOM 2020 O O . GLU A 1 247 ? 14.958 4.820 -22.011 1.00 83.69 247 GLU A O 1
ATOM 2025 N N . ILE A 1 248 ? 16.737 6.013 -22.661 1.00 84.94 248 ILE A N 1
ATOM 2026 C CA . ILE A 1 248 ? 16.971 6.642 -21.351 1.00 84.94 248 ILE A CA 1
ATOM 2027 C C . ILE A 1 248 ? 15.717 7.375 -20.844 1.00 84.94 248 ILE A C 1
ATOM 2029 O O . ILE A 1 248 ? 15.410 7.337 -19.649 1.00 84.94 248 ILE A O 1
ATOM 2033 N N . THR A 1 249 ? 14.965 8.026 -21.737 1.00 85.75 249 THR A N 1
ATOM 2034 C CA . THR A 1 249 ? 13.726 8.738 -21.393 1.00 85.75 249 THR A CA 1
ATOM 2035 C C . THR A 1 249 ? 12.641 7.763 -20.924 1.00 85.75 249 THR A C 1
ATOM 2037 O O . THR A 1 249 ? 11.936 8.046 -19.951 1.00 85.75 249 THR A O 1
ATOM 2040 N N . LEU A 1 250 ? 12.533 6.594 -21.564 1.00 87.00 250 LEU A N 1
ATOM 2041 C CA . LEU A 1 250 ? 11.598 5.538 -21.169 1.00 87.00 250 LEU A CA 1
ATOM 2042 C C . LEU A 1 250 ? 11.982 4.893 -19.838 1.00 87.00 250 LEU A C 1
ATOM 2044 O O . LEU A 1 250 ? 11.108 4.681 -18.995 1.00 87.00 250 LEU A O 1
ATOM 2048 N N . LEU A 1 251 ? 13.276 4.648 -19.608 1.00 89.06 251 LEU A N 1
ATOM 2049 C CA . LEU A 1 251 ? 13.779 4.162 -18.320 1.00 89.06 251 LEU A CA 1
ATOM 2050 C C . LEU A 1 251 ? 13.439 5.152 -17.194 1.00 89.06 251 LEU A C 1
ATOM 2052 O O . LEU A 1 251 ? 12.916 4.758 -16.151 1.00 89.06 251 LEU A O 1
ATOM 2056 N N . LEU A 1 252 ? 13.657 6.454 -17.416 1.00 89.56 252 LEU A N 1
ATOM 2057 C CA . LEU A 1 252 ? 13.286 7.513 -16.469 1.00 89.56 252 LEU A CA 1
ATOM 2058 C C . LEU A 1 252 ? 11.779 7.529 -16.185 1.00 89.56 252 LEU A C 1
ATOM 2060 O O . LEU A 1 252 ? 11.368 7.609 -15.024 1.00 89.56 252 LEU A O 1
ATOM 2064 N N . PHE A 1 253 ? 10.950 7.428 -17.226 1.00 90.69 253 PHE A N 1
ATOM 2065 C CA . PHE A 1 253 ? 9.498 7.364 -17.076 1.00 90.69 253 PHE A CA 1
ATOM 2066 C C . PHE A 1 253 ? 9.067 6.140 -16.254 1.00 90.69 253 PHE A C 1
ATOM 2068 O O . PHE A 1 253 ? 8.279 6.273 -15.314 1.00 90.69 253 PHE A O 1
ATOM 2075 N N . ARG A 1 254 ? 9.644 4.964 -16.531 1.00 91.25 254 ARG A N 1
ATOM 2076 C CA . ARG A 1 254 ? 9.374 3.721 -15.798 1.00 91.25 254 ARG A CA 1
ATOM 2077 C C . ARG A 1 254 ? 9.739 3.823 -14.321 1.00 91.25 254 ARG A C 1
ATOM 2079 O O . ARG A 1 254 ? 8.932 3.435 -13.470 1.00 91.25 254 ARG A O 1
ATOM 2086 N N . VAL A 1 255 ? 10.894 4.405 -13.994 1.00 91.62 255 VAL A N 1
ATOM 2087 C CA . VAL A 1 255 ? 11.297 4.675 -12.603 1.00 91.62 255 VAL A CA 1
ATOM 2088 C C . VAL A 1 255 ? 10.258 5.557 -11.903 1.00 91.62 255 VAL A C 1
ATOM 2090 O O . VAL A 1 255 ? 9.822 5.241 -10.795 1.00 91.62 255 VAL A O 1
ATOM 2093 N N . GLN A 1 256 ? 9.799 6.632 -12.545 1.00 91.81 256 GLN A N 1
ATOM 2094 C CA . GLN A 1 256 ? 8.842 7.548 -11.924 1.00 91.81 256 GLN A CA 1
ATOM 2095 C C . GLN A 1 256 ? 7.447 6.954 -11.730 1.00 91.81 256 GLN A C 1
ATOM 2097 O O . GLN A 1 256 ? 6.859 7.131 -10.659 1.00 91.81 256 GLN A O 1
ATOM 2102 N N . VAL A 1 257 ? 6.934 6.212 -12.714 1.00 93.56 257 VAL A N 1
ATOM 2103 C CA . VAL A 1 257 ? 5.669 5.470 -12.583 1.00 93.56 257 VAL A CA 1
ATOM 2104 C C . VAL A 1 257 ? 5.768 4.441 -11.458 1.00 93.56 257 VAL A C 1
ATOM 2106 O O . VAL A 1 257 ? 4.828 4.287 -10.674 1.00 93.56 257 VAL A O 1
ATOM 2109 N N . SER A 1 258 ? 6.919 3.784 -11.313 1.00 92.88 258 SER A N 1
ATOM 2110 C CA . SER A 1 258 ? 7.153 2.820 -10.237 1.00 92.88 258 SER A CA 1
ATOM 2111 C C . SER A 1 258 ? 7.141 3.490 -8.860 1.00 92.88 258 SER A C 1
ATOM 2113 O O . SER A 1 258 ? 6.468 3.007 -7.950 1.00 92.88 258 SER A O 1
ATOM 2115 N N . ILE A 1 259 ? 7.792 4.649 -8.708 1.00 90.94 259 ILE A N 1
ATOM 2116 C CA . ILE A 1 259 ? 7.751 5.443 -7.467 1.00 90.94 259 ILE A CA 1
ATOM 2117 C C . ILE A 1 259 ? 6.315 5.874 -7.140 1.00 90.94 259 ILE A C 1
ATOM 2119 O O . ILE A 1 259 ? 5.864 5.710 -6.003 1.00 90.94 259 ILE A O 1
ATOM 2123 N N . ALA A 1 260 ? 5.567 6.378 -8.127 1.00 93.12 260 ALA A N 1
ATOM 2124 C CA . ALA A 1 260 ? 4.164 6.747 -7.946 1.00 93.12 260 ALA A CA 1
ATOM 2125 C C . ALA A 1 260 ? 3.322 5.544 -7.487 1.00 93.12 260 ALA A C 1
ATOM 2127 O O . ALA A 1 260 ? 2.541 5.649 -6.538 1.00 93.12 260 ALA A O 1
ATOM 2128 N N . SER A 1 261 ? 3.547 4.382 -8.103 1.00 93.88 261 SER A N 1
ATOM 2129 C CA . SER A 1 261 ? 2.866 3.128 -7.776 1.00 93.88 261 SER A CA 1
ATOM 2130 C C . SER A 1 261 ? 3.152 2.676 -6.346 1.00 93.88 261 SER A C 1
ATOM 2132 O O . SER A 1 261 ? 2.224 2.283 -5.642 1.00 93.88 261 SER A O 1
ATOM 2134 N N . VAL A 1 262 ? 4.396 2.797 -5.869 1.00 91.12 262 VAL A N 1
ATOM 2135 C CA . VAL A 1 262 ? 4.756 2.506 -4.470 1.00 91.12 262 VAL A CA 1
ATOM 2136 C C . VAL A 1 262 ? 3.988 3.408 -3.501 1.00 91.12 262 VAL A C 1
ATOM 2138 O O . VAL A 1 262 ? 3.419 2.905 -2.533 1.00 91.12 262 VAL A O 1
ATOM 2141 N N . ILE A 1 263 ? 3.926 4.720 -3.760 1.00 89.69 263 ILE A N 1
ATOM 2142 C CA . ILE A 1 263 ? 3.223 5.681 -2.890 1.00 89.69 263 ILE A CA 1
ATOM 2143 C C . ILE A 1 263 ? 1.723 5.362 -2.836 1.00 89.69 263 ILE A C 1
ATOM 2145 O O . ILE A 1 263 ? 1.144 5.281 -1.750 1.00 89.69 263 ILE A O 1
ATOM 2149 N N . ILE A 1 264 ? 1.101 5.136 -3.998 1.00 92.38 264 ILE A N 1
ATOM 2150 C CA . ILE A 1 264 ? -0.321 4.781 -4.105 1.00 92.38 264 ILE A CA 1
ATOM 2151 C C . ILE A 1 264 ? -0.596 3.476 -3.357 1.00 92.38 264 ILE A C 1
ATOM 2153 O O . ILE A 1 264 ? -1.518 3.412 -2.541 1.00 92.38 264 ILE A O 1
ATOM 2157 N N . CYS A 1 265 ? 0.220 2.449 -3.591 1.00 92.06 265 CYS A N 1
ATOM 2158 C CA . CYS A 1 265 ? 0.046 1.145 -2.971 1.00 92.06 265 CYS A CA 1
ATOM 2159 C C . CYS A 1 265 ? 0.252 1.193 -1.451 1.00 92.06 265 CYS A C 1
ATOM 2161 O O . CYS A 1 265 ? -0.496 0.546 -0.721 1.00 92.06 265 CYS A O 1
ATOM 2163 N N . TYR A 1 266 ? 1.203 1.985 -0.951 1.00 87.38 266 TYR A N 1
ATOM 2164 C CA . TYR A 1 266 ? 1.376 2.191 0.488 1.00 87.38 266 TYR A CA 1
ATOM 2165 C C . TYR A 1 266 ? 0.162 2.901 1.108 1.00 87.38 266 TYR A C 1
ATOM 2167 O O . TYR A 1 266 ? -0.362 2.465 2.133 1.00 87.38 266 TYR A O 1
ATOM 2175 N N . GLY A 1 267 ? -0.359 3.947 0.457 1.00 86.19 267 GLY A N 1
ATOM 2176 C CA . GLY A 1 267 ? -1.591 4.612 0.892 1.00 86.19 267 GLY A CA 1
ATOM 2177 C C . GLY A 1 267 ? -2.804 3.671 0.902 1.00 86.19 267 GLY A C 1
ATOM 2178 O O . GLY A 1 267 ? -3.594 3.678 1.851 1.00 86.19 267 GLY A O 1
ATOM 2179 N N . ALA A 1 268 ? -2.921 2.817 -0.119 1.00 88.94 268 ALA A N 1
ATOM 2180 C CA . ALA A 1 268 ? -3.952 1.787 -0.211 1.00 88.94 268 ALA A CA 1
ATOM 2181 C C . ALA A 1 268 ? -3.810 0.723 0.889 1.00 88.94 268 ALA A C 1
ATOM 2183 O O . ALA A 1 268 ? -4.817 0.349 1.485 1.00 88.94 268 ALA A O 1
ATOM 2184 N N . LEU A 1 269 ? -2.585 0.294 1.215 1.00 88.25 269 LEU A N 1
ATOM 2185 C CA . LEU A 1 269 ? -2.305 -0.635 2.313 1.00 88.25 269 LEU A CA 1
ATOM 2186 C C . LEU A 1 269 ? -2.772 -0.074 3.654 1.00 88.25 269 LEU A C 1
ATOM 2188 O O . LEU A 1 269 ? -3.499 -0.751 4.376 1.00 88.25 269 LEU A O 1
ATOM 2192 N N . VAL A 1 270 ? -2.403 1.170 3.973 1.00 83.81 270 VAL A N 1
ATOM 2193 C CA . VAL A 1 270 ? -2.825 1.822 5.223 1.00 83.81 270 VAL A CA 1
ATOM 2194 C C . VAL A 1 270 ? -4.349 1.923 5.281 1.00 83.81 270 VAL A C 1
ATOM 2196 O O . VAL A 1 270 ? -4.957 1.607 6.303 1.00 83.81 270 VAL A O 1
ATOM 2199 N N . ARG A 1 271 ? -4.996 2.308 4.173 1.00 83.62 271 ARG A N 1
ATOM 2200 C CA . ARG A 1 271 ? -6.462 2.374 4.095 1.00 83.62 271 ARG A CA 1
ATOM 2201 C C . ARG A 1 271 ? -7.116 1.003 4.270 1.00 83.62 271 ARG A C 1
ATOM 2203 O O . ARG A 1 271 ? -8.116 0.908 4.978 1.00 83.62 271 ARG A O 1
ATOM 2210 N N . ALA A 1 272 ? -6.558 -0.037 3.655 1.00 85.75 272 ALA A N 1
ATOM 2211 C CA . ALA A 1 272 ? -7.027 -1.406 3.809 1.00 85.75 272 ALA A CA 1
ATOM 2212 C C . ALA A 1 272 ? -6.884 -1.867 5.262 1.00 85.75 272 ALA A C 1
ATOM 2214 O O . ALA A 1 272 ? -7.851 -2.372 5.812 1.00 85.75 272 ALA A O 1
ATOM 2215 N N . CYS A 1 273 ? -5.753 -1.583 5.918 1.00 83.31 273 CYS A N 1
ATOM 2216 C CA . CYS A 1 273 ? -5.546 -1.901 7.332 1.00 83.31 273 CYS A CA 1
ATOM 2217 C C . CYS A 1 273 ? -6.575 -1.221 8.245 1.00 83.31 273 CYS A C 1
ATOM 2219 O O . CYS A 1 273 ? -7.090 -1.862 9.157 1.00 83.31 273 CYS A O 1
ATOM 2221 N N . VAL A 1 274 ? -6.911 0.052 7.989 1.00 79.81 274 VAL A N 1
ATOM 2222 C CA . VAL A 1 274 ? -7.978 0.761 8.722 1.00 79.81 274 VAL A CA 1
ATOM 2223 C C . VAL A 1 274 ? -9.325 0.063 8.527 1.00 79.81 274 VAL A C 1
ATOM 2225 O O . VAL A 1 274 ? -10.036 -0.162 9.501 1.00 79.81 274 VAL A O 1
ATOM 2228 N N . TYR A 1 275 ? -9.667 -0.298 7.287 1.00 81.06 275 TYR A N 1
ATOM 2229 C CA . TYR A 1 275 ? -10.933 -0.964 6.962 1.00 81.06 275 TYR A CA 1
ATOM 2230 C C . TYR A 1 275 ? -11.036 -2.369 7.571 1.00 81.06 275 TYR A C 1
ATOM 2232 O O . TYR A 1 275 ? -12.098 -2.771 8.031 1.00 81.06 275 TYR A O 1
ATOM 2240 N N . THR A 1 276 ? -9.931 -3.113 7.602 1.00 78.06 276 THR A N 1
ATOM 2241 C CA . THR A 1 276 ? -9.877 -4.478 8.139 1.00 78.06 276 THR A CA 1
ATOM 2242 C C . THR A 1 276 ? -9.567 -4.520 9.637 1.00 78.06 276 THR A C 1
ATOM 2244 O O . THR A 1 276 ? -9.370 -5.604 10.181 1.00 78.06 276 THR A O 1
ATOM 2247 N N . HIS A 1 277 ? -9.506 -3.363 10.308 1.00 74.75 277 HIS A N 1
ATOM 2248 C CA . HIS A 1 277 ? -9.178 -3.226 11.732 1.00 74.75 277 HIS A CA 1
ATOM 2249 C C . HIS A 1 277 ? -7.837 -3.872 12.133 1.00 74.75 277 HIS A C 1
ATOM 2251 O O . HIS A 1 277 ? -7.671 -4.415 13.230 1.00 74.75 277 HIS A O 1
ATOM 2257 N N . ILE A 1 278 ? -6.854 -3.805 11.236 1.00 76.94 278 ILE A N 1
ATOM 2258 C CA . ILE A 1 278 ? -5.473 -4.167 11.543 1.00 76.94 278 ILE A CA 1
ATOM 2259 C C . ILE A 1 278 ? -4.821 -2.968 12.238 1.00 76.94 278 ILE A C 1
ATOM 2261 O O . ILE A 1 278 ? -4.828 -1.857 11.708 1.00 76.94 278 ILE A O 1
ATOM 2265 N N . ASN A 1 279 ? -4.236 -3.179 13.415 1.00 75.44 279 ASN A N 1
ATOM 2266 C CA . ASN A 1 279 ? -3.547 -2.166 14.207 1.00 75.44 279 ASN A CA 1
ATOM 2267 C C . ASN A 1 279 ? -2.164 -1.848 13.610 1.00 75.44 279 ASN A C 1
ATOM 2269 O O . ASN A 1 279 ? -1.115 -2.123 14.192 1.00 75.44 279 ASN A O 1
ATOM 2273 N N . TYR A 1 280 ? -2.170 -1.269 12.410 1.00 74.50 280 TYR A N 1
ATOM 2274 C CA . TYR A 1 280 ? -0.968 -0.923 11.653 1.00 74.50 280 TYR A CA 1
ATOM 2275 C C . TYR A 1 280 ? -0.106 0.132 12.358 1.00 74.50 280 TYR A C 1
ATOM 2277 O O . TYR A 1 280 ? 1.103 0.147 12.159 1.00 74.50 280 TYR A O 1
ATOM 2285 N N . ILE A 1 281 ? -0.699 0.992 13.196 1.00 72.88 281 ILE A N 1
ATOM 2286 C CA . ILE A 1 281 ? 0.037 1.996 13.979 1.00 72.88 281 ILE A CA 1
ATOM 2287 C C . ILE A 1 281 ? 0.992 1.295 14.942 1.00 72.88 281 ILE A C 1
ATOM 2289 O O . ILE A 1 281 ? 2.159 1.659 15.021 1.00 72.88 281 ILE A O 1
ATOM 2293 N N . TYR A 1 282 ? 0.507 0.263 15.631 1.00 68.88 282 TYR A N 1
ATOM 2294 C CA . TYR A 1 282 ? 1.320 -0.523 16.547 1.00 68.88 282 TYR A CA 1
ATOM 2295 C C . TYR A 1 282 ? 2.294 -1.444 15.803 1.00 68.88 282 TYR A C 1
ATOM 2297 O O . TYR A 1 282 ? 3.478 -1.464 16.117 1.00 68.88 282 TYR A O 1
ATOM 2305 N N . LEU A 1 283 ? 1.824 -2.145 14.766 1.00 69.62 283 LEU A N 1
ATOM 2306 C CA . LEU A 1 283 ? 2.652 -3.073 13.983 1.00 69.62 283 LEU A CA 1
ATOM 2307 C C . LEU A 1 283 ? 3.817 -2.385 13.253 1.00 69.62 283 LEU A C 1
ATOM 2309 O O . LEU A 1 283 ? 4.871 -2.991 13.075 1.00 69.62 283 LEU A O 1
ATOM 2313 N N . PHE A 1 284 ? 3.629 -1.135 12.821 1.00 71.94 284 PHE A N 1
ATOM 2314 C CA . PHE A 1 284 ? 4.666 -0.334 12.169 1.00 71.94 284 PHE A CA 1
ATOM 2315 C C . PHE A 1 284 ? 5.314 0.710 13.087 1.00 71.94 284 PHE A C 1
ATOM 2317 O O . PHE A 1 284 ? 6.123 1.505 12.607 1.00 71.94 284 PHE A O 1
ATOM 2324 N N . GLU A 1 285 ? 4.966 0.718 14.378 1.00 70.25 285 GLU A N 1
ATOM 2325 C CA . GLU A 1 285 ? 5.454 1.675 15.381 1.00 70.25 285 GLU A CA 1
ATOM 2326 C C . GLU A 1 285 ? 5.332 3.147 14.940 1.00 70.25 285 GLU A C 1
ATOM 2328 O O . GLU A 1 285 ? 6.219 3.971 15.163 1.00 70.25 285 GLU A O 1
ATOM 2333 N N . ILE A 1 286 ? 4.233 3.491 14.262 1.00 70.31 286 ILE A N 1
ATOM 2334 C CA . ILE A 1 286 ? 4.009 4.844 13.743 1.00 70.31 286 ILE A CA 1
ATOM 2335 C C . ILE A 1 286 ? 3.673 5.776 14.920 1.00 70.31 286 ILE A C 1
ATOM 2337 O O . ILE A 1 286 ? 2.807 5.443 15.734 1.00 70.31 286 ILE A O 1
ATOM 2341 N N . PRO A 1 287 ? 4.285 6.971 15.019 1.00 63.31 287 PRO A N 1
ATOM 2342 C CA . PRO A 1 287 ? 3.963 7.926 16.077 1.00 63.31 287 PRO A CA 1
ATOM 2343 C C . PRO A 1 287 ? 2.485 8.353 16.016 1.00 63.31 287 PRO A C 1
ATOM 2345 O O . PRO A 1 287 ? 2.027 8.876 15.001 1.00 63.31 287 PRO A O 1
ATOM 2348 N N . GLN A 1 288 ? 1.746 8.157 17.115 1.00 56.09 288 GLN A N 1
ATOM 2349 C CA . GLN A 1 288 ? 0.282 8.313 17.192 1.00 56.09 288 GLN A CA 1
ATOM 2350 C C . GLN A 1 288 ? -0.224 9.741 16.906 1.00 56.09 288 GLN A C 1
ATOM 2352 O O . GLN A 1 288 ? -1.322 9.902 16.374 1.00 56.09 288 GLN A O 1
ATOM 2357 N N . HIS A 1 289 ? 0.593 10.764 17.183 1.00 48.16 289 HIS A N 1
ATOM 2358 C CA . HIS A 1 289 ? 0.202 12.185 17.245 1.00 48.16 289 HIS A CA 1
ATOM 2359 C C . HIS A 1 289 ? -0.270 12.828 15.920 1.00 48.16 289 HIS A C 1
ATOM 2361 O O . HIS A 1 289 ? -0.680 13.977 15.930 1.00 48.16 289 HIS A O 1
ATOM 2367 N N . ASN A 1 290 ? -0.245 12.127 14.775 1.00 49.75 290 ASN A N 1
ATOM 2368 C CA . ASN A 1 290 ? -0.623 12.686 13.457 1.00 49.75 290 ASN A CA 1
ATOM 2369 C C . ASN A 1 290 ? -1.297 11.672 12.499 1.00 49.75 290 ASN A C 1
ATOM 2371 O O . ASN A 1 290 ? -1.218 11.802 11.278 1.00 49.75 290 ASN A O 1
ATOM 2375 N N . THR A 1 291 ? -1.915 10.611 13.021 1.00 52.19 291 THR A N 1
ATOM 2376 C CA . THR A 1 291 ? -2.256 9.410 12.223 1.00 52.19 291 THR A CA 1
ATOM 2377 C C . THR A 1 291 ? -3.631 9.419 11.546 1.00 52.19 291 THR A C 1
ATOM 2379 O O . THR A 1 291 ? -3.866 8.614 10.648 1.00 52.19 291 THR A O 1
ATOM 2382 N N . ILE A 1 292 ? -4.547 10.318 11.918 1.00 48.53 292 ILE A N 1
ATOM 2383 C CA . ILE A 1 292 ? -5.965 10.188 11.527 1.00 48.53 292 ILE A CA 1
ATOM 2384 C C . ILE A 1 292 ? -6.263 10.738 10.110 1.00 48.53 292 ILE A C 1
ATOM 2386 O O . ILE A 1 292 ? -7.266 10.371 9.497 1.00 48.53 292 ILE A O 1
ATOM 2390 N N . THR A 1 293 ? -5.351 11.506 9.504 1.00 54.06 293 THR A N 1
ATOM 2391 C CA . THR A 1 293 ? -5.518 12.084 8.151 1.00 54.06 293 THR A CA 1
ATOM 2392 C C . THR A 1 293 ? -4.587 11.520 7.066 1.00 54.06 293 THR A C 1
ATOM 2394 O O . THR A 1 293 ? -4.701 11.913 5.906 1.00 54.06 293 THR A O 1
ATOM 2397 N N . THR A 1 294 ? -3.720 10.548 7.362 1.00 66.56 294 THR A N 1
ATOM 2398 C CA . THR A 1 294 ? -2.613 10.159 6.462 1.00 66.56 294 THR A CA 1
ATOM 2399 C C . THR A 1 294 ? -3.000 9.314 5.247 1.00 66.56 294 THR A C 1
ATOM 2401 O O . THR A 1 294 ? -2.429 9.521 4.181 1.00 66.56 294 THR A O 1
ATOM 2404 N N . SER A 1 295 ? -3.944 8.370 5.323 1.00 75.75 295 SER A N 1
ATOM 2405 C CA . SER A 1 295 ? -4.144 7.424 4.201 1.00 75.75 295 SER A CA 1
ATOM 2406 C C . SER A 1 295 ? -4.715 8.088 2.942 1.00 75.75 295 SER A C 1
ATOM 2408 O O . SER A 1 295 ? -4.162 7.933 1.854 1.00 75.75 295 SER A O 1
ATOM 2410 N N . ALA A 1 296 ? -5.781 8.882 3.084 1.00 78.00 296 ALA A N 1
ATOM 2411 C CA . ALA A 1 296 ? -6.372 9.629 1.972 1.00 78.00 296 ALA A CA 1
ATOM 2412 C C . ALA A 1 296 ? -5.394 10.672 1.411 1.00 78.00 296 ALA A C 1
ATOM 2414 O O . ALA A 1 296 ? -5.321 10.849 0.197 1.00 78.00 296 ALA A O 1
ATOM 2415 N N . GLN A 1 297 ? -4.599 11.308 2.276 1.00 83.69 297 GLN A N 1
ATOM 2416 C CA . GLN A 1 297 ? -3.535 12.226 1.872 1.00 83.69 297 GLN A CA 1
ATOM 2417 C C . GLN A 1 297 ? -2.460 11.528 1.036 1.00 83.69 297 GLN A C 1
ATOM 2419 O O . GLN A 1 297 ? -2.145 12.005 -0.048 1.00 83.69 297 GLN A O 1
ATOM 2424 N N . ILE A 1 298 ? -1.933 10.386 1.491 1.00 85.12 298 ILE A N 1
ATOM 2425 C CA . ILE A 1 298 ? -0.894 9.628 0.777 1.00 85.12 298 ILE A CA 1
ATOM 2426 C C . ILE A 1 298 ? -1.406 9.169 -0.589 1.00 85.12 298 ILE A C 1
ATOM 2428 O O . ILE A 1 298 ? -0.714 9.344 -1.587 1.00 85.12 298 ILE A O 1
ATOM 2432 N N . VAL A 1 299 ? -2.634 8.642 -0.654 1.00 87.62 299 VAL A N 1
ATOM 2433 C CA . VAL A 1 299 ? -3.259 8.249 -1.927 1.00 87.62 299 VAL A CA 1
ATOM 2434 C C . VAL A 1 299 ? -3.414 9.458 -2.854 1.00 87.62 299 VAL A C 1
ATOM 2436 O O . VAL A 1 299 ? -3.074 9.369 -4.030 1.00 87.62 299 VAL A O 1
ATOM 2439 N N . THR A 1 300 ? -3.862 10.603 -2.327 1.00 89.19 300 THR A N 1
ATOM 2440 C CA . THR A 1 300 ? -3.988 11.849 -3.103 1.00 89.19 300 THR A CA 1
ATOM 2441 C C . THR A 1 300 ? -2.638 12.301 -3.650 1.00 89.19 300 THR A C 1
ATOM 2443 O O . THR A 1 300 ? -2.539 12.597 -4.833 1.00 89.19 300 THR A O 1
ATOM 2446 N N . ILE A 1 301 ? -1.590 12.316 -2.820 1.00 89.12 301 ILE A N 1
ATOM 2447 C CA . ILE A 1 301 ? -0.227 12.680 -3.230 1.00 89.12 301 ILE A CA 1
ATOM 2448 C C . ILE A 1 301 ? 0.285 11.712 -4.301 1.00 89.12 301 ILE A C 1
ATOM 2450 O O . ILE A 1 301 ? 0.850 12.153 -5.298 1.00 89.12 301 ILE A O 1
ATOM 2454 N N . GLY A 1 302 ? 0.051 10.408 -4.129 1.00 91.12 302 GLY A N 1
ATOM 2455 C CA . GLY A 1 302 ? 0.439 9.381 -5.090 1.00 91.12 302 GLY A CA 1
ATOM 2456 C C . GLY A 1 302 ? -0.214 9.574 -6.460 1.00 91.12 302 GLY A C 1
ATOM 2457 O O . GLY A 1 302 ? 0.489 9.601 -7.466 1.00 91.12 302 GLY A O 1
ATOM 2458 N N . PHE A 1 303 ? -1.535 9.777 -6.511 1.00 94.12 303 PHE A N 1
ATOM 2459 C CA . PHE A 1 303 ? -2.245 10.024 -7.772 1.00 94.12 303 PHE A CA 1
ATOM 2460 C C . PHE A 1 303 ? -1.973 11.411 -8.362 1.00 94.12 303 PHE A C 1
ATOM 2462 O O . PHE A 1 303 ? -1.949 11.550 -9.582 1.00 94.12 303 PHE A O 1
ATOM 2469 N N . ALA A 1 304 ? -1.733 12.434 -7.538 1.00 93.56 304 ALA A N 1
ATOM 2470 C CA . ALA A 1 304 ? -1.308 13.747 -8.018 1.00 93.56 304 ALA A CA 1
ATOM 2471 C C . ALA A 1 304 ? 0.071 13.667 -8.685 1.00 93.56 304 ALA A C 1
ATOM 2473 O O . ALA A 1 304 ? 0.263 14.203 -9.776 1.00 93.56 304 ALA A O 1
ATOM 2474 N N . TYR A 1 305 ? 1.008 12.939 -8.070 1.00 93.38 305 TYR A N 1
ATOM 2475 C CA . TYR A 1 305 ? 2.315 12.673 -8.659 1.00 93.38 305 TYR A CA 1
ATOM 2476 C C . TYR A 1 305 ? 2.188 11.835 -9.936 1.00 93.38 305 TYR A C 1
ATOM 2478 O O . TYR A 1 305 ? 2.734 12.226 -10.959 1.00 93.38 305 TYR A O 1
ATOM 2486 N N . LEU A 1 306 ? 1.392 10.759 -9.934 1.00 94.75 306 LEU A N 1
ATOM 2487 C CA . LEU A 1 306 ? 1.135 9.969 -11.143 1.00 94.75 306 LEU A CA 1
ATOM 2488 C C . LEU A 1 306 ? 0.544 10.825 -12.275 1.00 94.75 306 LEU A C 1
ATOM 2490 O O . LEU A 1 306 ? 1.010 10.737 -13.405 1.00 94.75 306 LEU A O 1
ATOM 2494 N N . SER A 1 307 ? -0.429 11.690 -11.973 1.00 95.38 307 SER A N 1
ATOM 2495 C CA . SER A 1 307 ? -1.024 12.618 -12.947 1.00 95.38 307 SER A CA 1
ATOM 2496 C C . SER A 1 307 ? 0.030 13.540 -13.561 1.00 95.38 307 SER A C 1
ATOM 2498 O O . SER A 1 307 ? 0.042 13.740 -14.771 1.00 95.38 307 SER A O 1
ATOM 2500 N N . LEU A 1 308 ? 0.938 14.074 -12.737 1.00 94.81 308 LEU A N 1
ATOM 2501 C CA . LEU A 1 308 ? 2.040 14.924 -13.185 1.00 94.81 308 LEU A CA 1
ATOM 2502 C C . LEU A 1 308 ? 3.000 14.158 -14.111 1.00 94.81 308 LEU A C 1
ATOM 2504 O O . LEU A 1 308 ? 3.342 14.647 -15.185 1.00 94.81 308 LEU A O 1
ATOM 2508 N N . VAL A 1 309 ? 3.398 12.946 -13.716 1.00 94.06 309 VAL A N 1
ATOM 2509 C CA . VAL A 1 309 ? 4.293 12.074 -14.493 1.00 94.06 309 VAL A CA 1
ATOM 2510 C C . VAL A 1 309 ? 3.662 11.697 -15.836 1.00 94.06 309 VAL A C 1
ATOM 2512 O O . VAL A 1 309 ? 4.306 11.821 -16.874 1.00 94.06 309 VAL A O 1
ATOM 2515 N N . LEU A 1 310 ? 2.385 11.303 -15.840 1.00 94.81 310 LEU A N 1
ATOM 2516 C CA . LEU A 1 310 ? 1.643 10.977 -17.060 1.00 94.81 310 LEU A CA 1
ATOM 2517 C C . LEU A 1 310 ? 1.457 12.199 -17.963 1.00 94.81 310 LEU A C 1
ATOM 2519 O O . LEU A 1 310 ? 1.559 12.080 -19.179 1.00 94.81 310 LEU A O 1
ATOM 2523 N N . PHE A 1 311 ? 1.225 13.383 -17.397 1.00 94.62 311 PHE A N 1
ATOM 2524 C CA . PHE A 1 311 ? 1.135 14.613 -18.178 1.00 94.62 311 PHE A CA 1
ATOM 2525 C C . PHE A 1 311 ? 2.452 14.913 -18.903 1.00 94.62 311 PHE A C 1
ATOM 2527 O O . PHE A 1 311 ? 2.451 15.163 -20.106 1.00 94.62 311 PHE A O 1
ATOM 2534 N N . PHE A 1 312 ? 3.586 14.828 -18.205 1.00 93.94 312 PHE A N 1
ATOM 2535 C CA . PHE A 1 312 ? 4.894 15.034 -18.826 1.00 93.94 312 PHE A CA 1
ATOM 2536 C C . PHE A 1 312 ? 5.257 13.941 -19.834 1.00 93.94 312 PHE A C 1
ATOM 2538 O O . PHE A 1 312 ? 5.864 14.242 -20.859 1.00 93.94 312 PHE A O 1
ATOM 2545 N N . ALA A 1 313 ? 4.836 12.698 -19.604 1.00 91.62 313 ALA A N 1
ATOM 2546 C CA . ALA A 1 313 ? 4.989 11.627 -20.583 1.00 91.62 313 ALA A CA 1
ATOM 2547 C C . ALA A 1 313 ? 4.154 11.863 -21.843 1.00 91.62 313 ALA A C 1
ATOM 2549 O O . ALA A 1 313 ? 4.661 11.697 -22.949 1.00 91.62 313 ALA A O 1
ATOM 2550 N N . LEU A 1 314 ? 2.912 12.331 -21.695 1.00 92.38 314 LEU A N 1
ATOM 2551 C CA . LEU A 1 314 ? 2.069 12.719 -22.823 1.00 92.38 314 LEU A CA 1
ATOM 2552 C C . LEU A 1 314 ? 2.722 13.839 -23.647 1.00 92.38 314 LEU A C 1
ATOM 2554 O O . LEU A 1 314 ? 2.743 13.756 -24.872 1.00 92.38 314 LEU A O 1
ATOM 2558 N N . MET A 1 315 ? 3.298 14.849 -22.986 1.00 92.69 315 MET A N 1
ATOM 2559 C CA . MET A 1 315 ? 4.038 15.921 -23.664 1.00 92.69 315 MET A CA 1
ATOM 2560 C C . MET A 1 315 ? 5.310 15.411 -24.347 1.00 92.69 315 MET A C 1
ATOM 2562 O O . MET A 1 315 ? 5.610 15.819 -25.464 1.00 92.69 315 MET A O 1
ATOM 2566 N N . SER A 1 316 ? 6.036 14.489 -23.713 1.00 91.38 316 SER A N 1
ATOM 2567 C CA . SER A 1 316 ? 7.232 13.867 -24.286 1.00 91.38 316 SER A CA 1
ATOM 2568 C C . SER A 1 316 ? 6.907 13.109 -25.578 1.00 91.38 316 SER A C 1
ATOM 2570 O O . SER A 1 316 ? 7.485 13.404 -26.623 1.00 91.38 316 SER A O 1
ATOM 2572 N N . ILE A 1 317 ? 5.908 12.219 -25.536 1.00 88.50 317 ILE A N 1
ATOM 2573 C CA . ILE A 1 317 ? 5.457 11.447 -26.702 1.00 88.50 317 ILE A CA 1
ATOM 2574 C C . ILE A 1 317 ? 4.912 12.389 -27.781 1.00 88.50 317 ILE A C 1
ATOM 2576 O O . ILE A 1 317 ? 5.276 12.271 -28.944 1.00 88.50 317 ILE A O 1
ATOM 2580 N N . SER A 1 318 ? 4.087 13.373 -27.413 1.00 89.31 318 SER A N 1
ATOM 2581 C CA . SER A 1 318 ? 3.536 14.326 -28.384 1.00 89.31 318 SER A CA 1
ATOM 2582 C C . SER A 1 318 ? 4.601 15.208 -29.039 1.00 89.31 318 SER A C 1
ATOM 2584 O O . SER A 1 318 ? 4.410 15.614 -30.182 1.00 89.31 318 SER A O 1
ATOM 2586 N N . SER A 1 319 ? 5.690 15.531 -28.337 1.00 89.62 319 SER A N 1
ATOM 2587 C CA . SER A 1 319 ? 6.826 16.263 -28.907 1.00 89.62 319 SER A CA 1
ATOM 2588 C C . SER A 1 319 ? 7.572 15.405 -29.933 1.00 89.62 319 SER A C 1
ATOM 2590 O O . SER A 1 319 ? 7.932 15.900 -30.998 1.00 89.62 319 SER A O 1
ATOM 2592 N N . ALA A 1 320 ? 7.730 14.107 -29.651 1.00 85.69 320 ALA A N 1
ATOM 2593 C CA . ALA A 1 320 ? 8.422 13.171 -30.534 1.00 85.69 320 ALA A CA 1
ATOM 2594 C C . ALA A 1 320 ? 7.655 12.901 -31.839 1.00 85.69 320 ALA A C 1
ATOM 2596 O O . ALA A 1 320 ? 8.250 12.803 -32.904 1.00 85.69 320 ALA A O 1
ATOM 2597 N N . VAL A 1 321 ? 6.327 12.832 -31.751 1.00 81.88 321 VAL A N 1
ATOM 2598 C CA . VAL A 1 321 ? 5.421 12.484 -32.858 1.00 81.88 321 VAL A CA 1
ATOM 2599 C C . VAL A 1 321 ? 5.211 13.635 -33.866 1.00 81.88 321 VAL A C 1
ATOM 2601 O O . VAL A 1 321 ? 4.714 13.426 -34.970 1.00 81.88 321 VAL A O 1
ATOM 2604 N N . GLY A 1 322 ? 5.596 14.871 -33.532 1.00 73.19 322 GLY A N 1
ATOM 2605 C CA . GLY A 1 322 ? 5.546 16.000 -34.471 1.00 73.19 322 G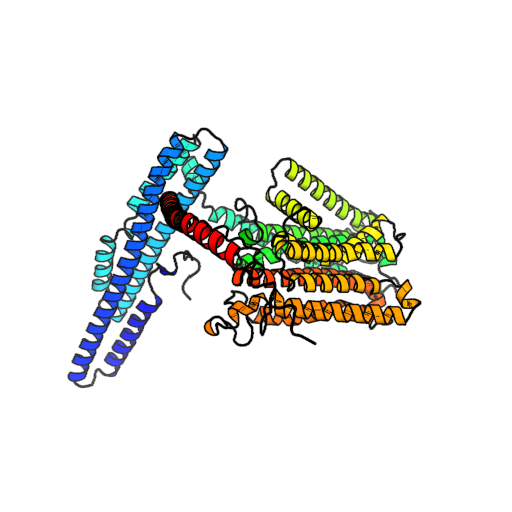LY A CA 1
ATOM 2606 C C . GLY A 1 322 ? 4.145 16.591 -34.719 1.00 73.19 322 GLY A C 1
ATOM 2607 O O . GLY A 1 322 ? 3.237 16.472 -33.899 1.00 73.19 322 GLY A O 1
ATOM 2608 N N . HIS A 1 323 ? 3.981 17.349 -35.814 1.00 68.88 323 HIS A N 1
ATOM 2609 C CA . HIS A 1 323 ? 2.789 18.184 -36.084 1.00 68.88 323 HIS A CA 1
ATOM 2610 C C . HIS A 1 323 ? 1.553 17.425 -36.577 1.00 68.88 323 HIS A C 1
ATOM 2612 O O . HIS A 1 323 ? 0.475 18.016 -36.652 1.00 68.88 323 HIS A O 1
ATOM 2618 N N . GLU A 1 324 ? 1.690 16.150 -36.921 1.00 70.06 324 GLU A N 1
ATOM 2619 C CA . GLU A 1 324 ? 0.632 15.402 -37.603 1.00 70.06 324 GLU A CA 1
ATOM 2620 C C . GLU A 1 324 ? -0.483 14.931 -36.657 1.00 70.06 324 GLU A C 1
ATOM 2622 O O . GLU A 1 324 ? -1.578 14.599 -37.110 1.00 70.06 324 GLU A O 1
ATOM 2627 N N . TYR A 1 325 ? -0.261 14.983 -35.336 1.00 74.75 325 TYR A N 1
ATOM 2628 C CA . TYR A 1 325 ? -1.174 14.401 -34.354 1.00 74.75 325 TYR A CA 1
ATOM 2629 C C . TYR A 1 325 ? -1.643 15.404 -33.305 1.00 74.75 325 TYR A C 1
ATOM 2631 O O . TYR A 1 325 ? -0.875 15.950 -32.510 1.00 74.75 325 TYR A O 1
ATOM 2639 N N . ASN A 1 326 ? -2.959 15.594 -33.253 1.00 83.12 326 ASN A N 1
ATOM 2640 C CA . ASN A 1 326 ? -3.599 16.327 -32.171 1.00 83.12 326 ASN A CA 1
ATOM 2641 C C . ASN A 1 326 ? -3.876 15.378 -31.002 1.00 83.12 326 ASN A C 1
ATOM 2643 O O . ASN A 1 326 ? -4.499 14.330 -31.178 1.00 83.12 326 ASN A O 1
ATOM 2647 N N . ILE A 1 327 ? -3.468 15.776 -29.797 1.00 85.94 327 ILE A N 1
ATOM 2648 C CA . ILE A 1 327 ? -3.804 15.048 -28.569 1.00 85.94 327 ILE A CA 1
ATOM 2649 C C . ILE A 1 327 ? -5.341 14.965 -28.442 1.00 85.94 327 ILE A C 1
ATOM 2651 O O . ILE A 1 327 ? -6.006 15.995 -28.568 1.00 85.94 327 ILE A O 1
ATOM 2655 N N . PRO A 1 328 ? -5.944 13.792 -28.163 1.00 85.50 328 PRO A N 1
ATOM 2656 C CA . PRO A 1 328 ? -7.398 13.635 -28.064 1.00 85.50 328 PRO A CA 1
ATOM 2657 C C . PRO A 1 328 ? -7.944 14.128 -26.708 1.00 85.50 328 PRO A C 1
ATOM 2659 O O . PRO A 1 328 ? -8.644 13.414 -25.995 1.00 85.50 328 PRO A O 1
ATOM 2662 N N . LEU A 1 329 ? -7.606 15.367 -26.346 1.00 88.62 329 LEU A N 1
ATOM 2663 C CA . LEU A 1 329 ? -8.057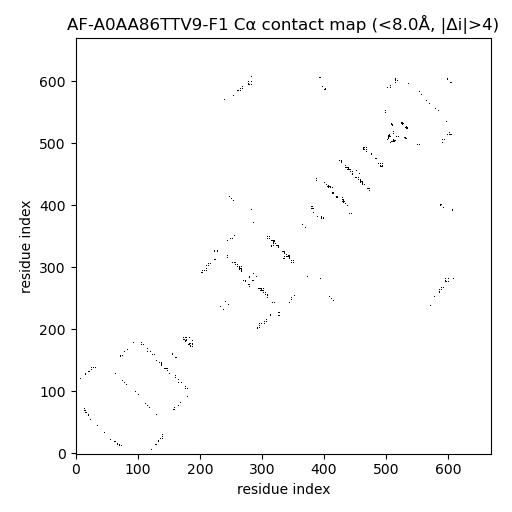 16.077 -25.150 1.00 88.62 329 LEU A CA 1
ATOM 2664 C C . LEU A 1 329 ? -8.618 17.455 -25.534 1.00 88.62 329 LEU A C 1
ATOM 2666 O O . LEU A 1 329 ? -8.302 17.974 -26.611 1.00 88.62 329 LEU A O 1
ATOM 2670 N N . PRO A 1 330 ? -9.420 18.096 -24.661 1.00 86.88 330 PRO A N 1
ATOM 2671 C CA . PRO A 1 330 ? -9.771 19.501 -24.830 1.00 86.88 330 PRO A CA 1
ATOM 2672 C C . PRO A 1 330 ? -8.509 20.345 -25.034 1.00 86.88 330 PRO A C 1
ATOM 2674 O O . PRO A 1 330 ? -7.523 20.175 -24.320 1.00 86.88 330 PRO A O 1
ATOM 2677 N N . PHE A 1 331 ? -8.535 21.241 -26.024 1.00 87.25 331 PHE A N 1
ATOM 2678 C CA . PHE A 1 331 ? -7.374 22.048 -26.430 1.00 87.25 331 PHE A CA 1
ATOM 2679 C C . PHE A 1 331 ? -6.170 21.232 -26.931 1.00 87.25 331 PHE A C 1
ATOM 2681 O O . PHE A 1 331 ? -5.057 21.751 -26.983 1.00 87.25 331 PHE A O 1
ATOM 2688 N N . GLY A 1 332 ? -6.387 19.988 -27.363 1.00 87.50 332 GLY A N 1
ATOM 2689 C CA . GLY A 1 332 ? -5.349 19.070 -27.828 1.00 87.50 332 GLY A CA 1
ATOM 2690 C C . GLY A 1 332 ? -4.392 19.650 -28.864 1.00 87.50 332 GLY A C 1
ATOM 2691 O O . GLY A 1 332 ? -3.189 19.475 -28.741 1.00 87.50 332 GLY A O 1
ATOM 2692 N N . HIS A 1 333 ? -4.900 20.434 -29.819 1.00 88.69 333 HIS A N 1
ATOM 2693 C CA . HIS A 1 333 ? -4.065 21.126 -30.805 1.00 88.69 333 HIS A CA 1
ATOM 2694 C C . HIS A 1 333 ? -3.087 22.134 -30.172 1.00 88.69 333 HIS A C 1
ATOM 2696 O O . HIS A 1 333 ? -1.928 22.235 -30.575 1.00 88.69 333 HIS A O 1
ATOM 2702 N N . HIS A 1 334 ? -3.537 22.881 -29.160 1.00 91.19 334 HIS A N 1
ATOM 2703 C CA . HIS A 1 334 ? -2.673 23.799 -28.417 1.00 91.19 334 HIS A CA 1
ATOM 2704 C C . HIS A 1 334 ? -1.686 23.041 -27.529 1.00 91.19 334 HIS A C 1
ATOM 2706 O O . HIS A 1 334 ? -0.542 23.467 -27.412 1.00 91.19 334 HIS A O 1
ATOM 2712 N N . LEU A 1 335 ? -2.102 21.912 -26.948 1.00 91.25 335 LEU A N 1
ATOM 2713 C CA . LEU A 1 335 ? -1.223 21.049 -26.161 1.00 91.25 335 LEU A CA 1
ATOM 2714 C C . LEU A 1 335 ? -0.124 20.419 -27.027 1.00 91.25 335 LEU A C 1
ATOM 2716 O O . LEU A 1 335 ? 1.023 20.429 -26.604 1.00 91.25 335 LEU A O 1
ATOM 2720 N N . THR A 1 336 ? -0.426 19.974 -28.252 1.00 89.62 336 THR A N 1
ATOM 2721 C CA . THR A 1 336 ? 0.592 19.499 -29.206 1.00 89.62 336 THR A CA 1
ATOM 2722 C C . THR A 1 336 ? 1.591 20.614 -29.533 1.00 89.62 336 THR A C 1
ATOM 2724 O O . THR A 1 336 ? 2.798 20.412 -29.436 1.00 89.62 336 THR A O 1
ATOM 2727 N N . LYS A 1 337 ? 1.112 21.829 -29.844 1.00 91.19 337 LYS A N 1
ATOM 2728 C CA . LYS A 1 337 ? 1.992 22.993 -30.074 1.00 91.19 337 LYS A CA 1
ATOM 2729 C C . LYS A 1 337 ? 2.854 23.327 -28.857 1.00 91.19 337 LYS A C 1
ATOM 2731 O O . LYS A 1 337 ? 4.008 23.711 -29.008 1.00 91.19 337 LYS A O 1
ATOM 2736 N N . PHE A 1 338 ? 2.298 23.189 -27.657 1.00 92.12 338 PHE A N 1
ATOM 2737 C CA . PHE A 1 338 ? 3.025 23.397 -26.412 1.00 92.12 338 PHE A CA 1
ATOM 2738 C C . PHE A 1 338 ? 4.091 22.317 -26.190 1.00 92.12 338 PHE A C 1
ATOM 2740 O O . PHE A 1 338 ? 5.227 22.655 -25.868 1.00 92.12 338 PHE A O 1
ATOM 2747 N N . ALA A 1 339 ? 3.765 21.044 -26.432 1.00 91.50 339 ALA A N 1
ATOM 2748 C CA . ALA A 1 339 ? 4.701 19.923 -26.346 1.00 91.50 339 ALA A CA 1
ATOM 2749 C C . ALA A 1 339 ? 5.938 20.141 -27.233 1.00 91.50 339 ALA A C 1
ATOM 2751 O O . ALA A 1 339 ? 7.061 19.856 -26.820 1.00 91.50 339 ALA A O 1
ATOM 2752 N N . GLN A 1 340 ? 5.740 20.723 -28.415 1.00 89.38 340 GLN A N 1
ATOM 2753 C CA . GLN A 1 340 ? 6.788 21.003 -29.401 1.00 89.38 340 GLN A CA 1
ATOM 2754 C C . GLN A 1 340 ? 7.738 22.146 -29.018 1.00 89.38 340 GLN A C 1
ATOM 2756 O O . GLN A 1 340 ? 8.765 22.322 -29.668 1.00 89.38 340 GLN A O 1
ATOM 2761 N N . LEU A 1 341 ? 7.444 22.920 -27.967 1.00 92.25 341 LEU A N 1
ATOM 2762 C CA . LEU A 1 341 ? 8.343 23.988 -27.511 1.00 92.25 341 LEU A CA 1
ATOM 2763 C C . LEU A 1 341 ? 9.675 23.453 -26.969 1.00 92.25 341 LEU A C 1
ATOM 2765 O O . LEU A 1 341 ? 10.638 24.210 -26.860 1.00 92.25 341 LEU A O 1
ATOM 2769 N N . THR A 1 342 ? 9.735 22.172 -26.596 1.00 90.88 342 THR A N 1
ATOM 2770 C CA . THR A 1 342 ? 10.944 21.538 -26.059 1.00 90.88 342 THR A CA 1
ATOM 2771 C C . THR A 1 342 ? 11.090 20.106 -26.567 1.00 90.88 342 THR A C 1
ATOM 2773 O O . THR A 1 342 ? 10.113 19.482 -26.983 1.00 90.88 342 THR A O 1
ATOM 2776 N N . GLN A 1 343 ? 12.316 19.575 -26.537 1.00 89.25 343 GLN A N 1
ATOM 2777 C CA . GLN A 1 343 ? 12.586 18.194 -26.954 1.00 89.25 343 GLN A CA 1
ATOM 2778 C C . GLN A 1 343 ? 11.952 17.173 -25.985 1.00 89.25 343 GLN A C 1
ATOM 2780 O O . GLN A 1 343 ? 11.866 17.455 -24.784 1.00 89.25 343 GLN A O 1
ATOM 2785 N N . PRO A 1 344 ? 11.595 15.961 -26.459 1.00 87.12 344 PRO A N 1
ATOM 2786 C CA . PRO A 1 344 ? 10.930 14.928 -25.657 1.00 87.12 344 PRO A CA 1
ATOM 2787 C C . PRO A 1 344 ? 11.606 14.629 -24.313 1.00 87.12 344 PRO A C 1
ATOM 2789 O O . PRO A 1 344 ? 10.928 14.498 -23.291 1.00 87.12 344 PRO A O 1
ATOM 2792 N N . ALA A 1 345 ? 12.941 14.579 -24.292 1.00 86.88 345 ALA A N 1
ATOM 2793 C CA . ALA A 1 345 ? 13.723 14.273 -23.096 1.00 86.88 345 ALA A CA 1
ATOM 2794 C C . ALA A 1 345 ? 13.572 15.329 -21.981 1.00 86.88 345 ALA A C 1
ATOM 2796 O O . ALA A 1 345 ? 13.586 14.987 -20.795 1.00 86.88 345 ALA A O 1
ATOM 2797 N N . TYR A 1 346 ? 13.383 16.609 -22.330 1.00 90.38 346 TYR A N 1
ATOM 2798 C CA . TYR A 1 346 ? 13.260 17.682 -21.337 1.00 90.38 346 TYR A CA 1
ATOM 2799 C C . TYR A 1 346 ? 11.948 17.607 -20.553 1.00 90.38 346 TYR A C 1
ATOM 2801 O O . TYR A 1 346 ? 11.940 17.915 -19.362 1.00 90.38 346 TYR A O 1
ATOM 2809 N N . TRP A 1 347 ? 10.863 17.130 -21.170 1.00 91.81 347 TRP A N 1
ATOM 2810 C CA . TRP A 1 347 ? 9.583 16.952 -20.480 1.00 91.81 347 TRP A CA 1
ATOM 2811 C C . TRP A 1 347 ? 9.685 15.974 -19.310 1.00 91.81 347 TRP A C 1
ATOM 2813 O O . TRP A 1 347 ? 9.266 16.288 -18.195 1.00 91.81 347 TRP A O 1
ATOM 2823 N N . ILE A 1 348 ? 10.314 14.818 -19.532 1.00 88.50 348 ILE A N 1
ATOM 2824 C CA . ILE A 1 348 ? 10.559 13.853 -18.457 1.00 88.50 348 ILE A CA 1
ATOM 2825 C C . ILE A 1 348 ? 11.588 14.400 -17.463 1.00 88.50 348 ILE A C 1
ATOM 2827 O O . ILE A 1 348 ? 11.409 14.240 -16.255 1.00 88.50 348 ILE A O 1
ATOM 2831 N N . LEU A 1 349 ? 12.613 15.130 -17.912 1.00 87.56 349 LEU A N 1
ATOM 2832 C CA . LEU A 1 349 ? 13.563 15.766 -16.998 1.00 87.56 349 LEU A CA 1
ATOM 2833 C C . LEU A 1 349 ? 12.879 16.734 -16.018 1.00 87.56 349 LEU A C 1
ATOM 2835 O O . LEU A 1 349 ? 13.224 16.723 -14.837 1.00 87.56 349 LEU A O 1
ATOM 2839 N N . PHE A 1 350 ? 11.886 17.518 -16.456 1.00 89.44 350 PHE A N 1
ATOM 2840 C CA . PHE A 1 350 ? 11.135 18.408 -15.561 1.00 89.44 350 PHE A CA 1
ATOM 2841 C C . PHE A 1 350 ? 10.437 17.646 -14.435 1.00 89.44 350 PHE A C 1
ATOM 2843 O O . PHE A 1 350 ? 10.520 18.059 -13.277 1.00 89.44 350 PHE A O 1
ATOM 2850 N N . SER A 1 351 ? 9.814 16.507 -14.746 1.00 87.25 351 SER A N 1
ATOM 2851 C CA . SER A 1 351 ? 9.207 15.646 -13.724 1.00 87.25 351 SER A CA 1
ATOM 2852 C C . SER A 1 351 ? 10.246 15.118 -12.721 1.00 87.25 351 SER A C 1
ATOM 2854 O O . SER A 1 351 ? 10.014 15.155 -11.511 1.00 87.25 351 SER A O 1
ATOM 2856 N N . THR A 1 352 ? 11.443 14.749 -13.198 1.00 86.69 352 THR A N 1
ATOM 2857 C CA . THR A 1 352 ? 12.546 14.269 -12.349 1.00 86.69 352 THR A CA 1
ATOM 2858 C C . THR A 1 352 ? 13.073 15.374 -11.440 1.00 86.69 352 THR A C 1
ATOM 2860 O O . THR A 1 352 ? 13.244 15.166 -10.240 1.00 86.69 352 THR A O 1
ATOM 2863 N N . LEU A 1 353 ? 13.310 16.570 -11.985 1.00 88.62 353 LEU A N 1
ATOM 2864 C CA . LEU A 1 353 ? 13.788 17.723 -11.220 1.00 88.62 353 LEU A CA 1
ATOM 2865 C C . LEU A 1 353 ? 12.768 18.154 -10.167 1.00 88.62 353 LEU A C 1
ATOM 2867 O O . LEU A 1 353 ? 13.147 18.456 -9.034 1.00 88.62 353 LEU A O 1
ATOM 2871 N N . PHE A 1 354 ? 11.477 18.128 -10.506 1.00 88.25 354 PHE A N 1
ATOM 2872 C CA . PHE A 1 354 ? 10.413 18.380 -9.542 1.00 88.25 354 PHE A CA 1
ATOM 2873 C C . PHE A 1 354 ? 10.459 17.358 -8.399 1.00 88.25 354 PHE A C 1
ATOM 2875 O O . PHE A 1 354 ? 10.464 17.743 -7.230 1.00 88.25 354 PHE A O 1
ATOM 2882 N N . HIS A 1 355 ? 10.584 16.067 -8.719 1.00 86.69 355 HIS A N 1
ATOM 2883 C CA . HIS A 1 355 ? 10.691 15.006 -7.719 1.00 86.69 355 HIS A CA 1
ATOM 2884 C C . HIS A 1 355 ? 11.906 15.185 -6.793 1.00 86.69 355 HIS A C 1
ATOM 2886 O O . HIS A 1 355 ? 11.762 15.144 -5.570 1.00 86.69 355 HIS A O 1
ATOM 2892 N N . LEU A 1 356 ? 13.088 15.460 -7.353 1.00 87.56 356 LEU A N 1
ATOM 2893 C CA . LEU A 1 356 ? 14.306 15.723 -6.580 1.00 87.56 356 LEU A CA 1
ATOM 2894 C C . LEU A 1 356 ? 14.166 16.963 -5.688 1.00 87.56 356 LEU A C 1
ATOM 2896 O O . LEU A 1 356 ? 14.594 16.939 -4.536 1.00 87.56 356 LEU A O 1
ATOM 2900 N N . THR A 1 357 ? 13.513 18.017 -6.182 1.00 88.44 357 THR A N 1
ATOM 2901 C CA . THR A 1 357 ? 13.231 19.232 -5.400 1.00 88.44 357 THR A CA 1
ATOM 2902 C C . THR A 1 357 ? 12.319 18.930 -4.211 1.00 88.44 357 THR A C 1
ATOM 2904 O O . THR A 1 357 ? 12.568 19.393 -3.096 1.00 88.44 357 THR A O 1
ATOM 2907 N N . VAL A 1 358 ? 11.287 18.105 -4.416 1.00 86.50 358 VAL A N 1
ATOM 2908 C CA . VAL A 1 358 ? 10.383 17.663 -3.345 1.00 86.50 358 VAL A CA 1
ATOM 2909 C C . VAL A 1 358 ? 11.128 16.817 -2.315 1.00 86.50 358 VAL A C 1
ATOM 2911 O O . VAL A 1 358 ? 10.971 17.061 -1.119 1.00 86.50 358 VAL A O 1
ATOM 2914 N N . ILE A 1 359 ? 11.967 15.868 -2.747 1.00 85.31 359 ILE A N 1
ATOM 2915 C CA . ILE A 1 359 ? 12.809 15.071 -1.840 1.00 85.31 359 ILE A CA 1
ATOM 2916 C C . ILE A 1 359 ? 13.720 15.986 -1.023 1.00 85.31 359 ILE A C 1
ATOM 2918 O O . ILE A 1 359 ? 13.769 15.859 0.198 1.00 85.31 359 ILE A O 1
ATOM 2922 N N . TYR A 1 360 ? 14.402 16.930 -1.671 1.00 87.25 360 TYR A N 1
ATOM 2923 C CA . TYR A 1 360 ? 15.274 17.888 -0.999 1.00 87.25 360 TYR A CA 1
ATOM 2924 C C . TYR A 1 360 ? 14.519 18.680 0.078 1.00 87.25 360 TYR A C 1
ATOM 2926 O O . TYR A 1 360 ? 14.946 18.730 1.232 1.00 87.25 360 TYR A O 1
ATOM 2934 N N . TYR A 1 361 ? 13.344 19.217 -0.255 1.00 87.12 361 TYR A N 1
ATOM 2935 C CA . TYR A 1 361 ? 12.501 19.935 0.701 1.00 87.12 361 TYR A CA 1
ATOM 2936 C C . TYR A 1 361 ? 12.020 19.045 1.860 1.00 87.12 361 TYR A C 1
ATOM 2938 O O . TYR A 1 361 ? 12.003 19.470 3.017 1.00 87.12 361 TYR A O 1
ATOM 2946 N N . VAL A 1 362 ? 11.656 17.793 1.575 1.00 82.62 362 VAL A N 1
ATOM 2947 C CA . VAL A 1 362 ? 11.280 16.802 2.593 1.00 82.62 362 VAL A CA 1
ATOM 2948 C C . VAL A 1 362 ? 12.441 16.530 3.547 1.00 82.62 362 VAL A C 1
ATOM 2950 O O . VAL A 1 362 ? 12.237 16.524 4.760 1.00 82.62 362 VAL A O 1
ATOM 2953 N N . VAL A 1 363 ? 13.652 16.354 3.021 1.00 84.06 363 VAL A N 1
ATOM 2954 C CA . VAL A 1 363 ? 14.862 16.132 3.819 1.00 84.06 363 VAL A CA 1
ATOM 2955 C C . VAL A 1 363 ? 15.150 17.333 4.723 1.00 84.06 363 VAL A C 1
ATOM 2957 O O . VAL A 1 363 ? 15.376 17.142 5.917 1.00 84.06 363 VAL A O 1
ATOM 2960 N N . LEU A 1 364 ? 15.038 18.566 4.214 1.00 85.81 364 LEU A N 1
ATOM 2961 C CA . LEU A 1 364 ? 15.160 19.775 5.042 1.00 85.81 364 LEU A CA 1
ATOM 2962 C C . LEU A 1 364 ? 14.142 19.786 6.192 1.00 85.81 364 LEU A C 1
ATOM 2964 O O . LEU A 1 364 ? 14.501 20.012 7.344 1.00 85.81 364 LEU A O 1
ATOM 2968 N N . ARG A 1 365 ? 12.878 19.437 5.919 1.00 82.00 365 ARG A N 1
ATOM 2969 C CA . ARG A 1 365 ? 11.844 19.351 6.964 1.00 82.00 365 ARG A CA 1
ATOM 2970 C C . ARG A 1 365 ? 12.101 18.258 8.001 1.00 82.00 365 ARG A C 1
ATOM 2972 O O . ARG A 1 365 ? 11.624 18.387 9.131 1.00 82.00 365 ARG A O 1
ATOM 2979 N N . ILE A 1 366 ? 12.795 17.181 7.629 1.00 82.25 366 ILE A N 1
ATOM 2980 C CA . ILE A 1 366 ? 13.230 16.140 8.569 1.00 82.25 366 ILE A CA 1
ATOM 2981 C C . ILE A 1 366 ? 14.309 16.700 9.500 1.00 82.25 366 ILE A C 1
ATOM 2983 O O . ILE A 1 366 ? 14.203 16.499 10.711 1.00 82.25 366 ILE A O 1
ATOM 2987 N N . PHE A 1 367 ? 15.299 17.422 8.962 1.00 83.19 367 PHE A N 1
ATOM 2988 C CA . PHE A 1 367 ? 16.346 18.068 9.761 1.00 83.19 367 PHE A CA 1
ATOM 2989 C C . PHE A 1 367 ? 15.783 19.130 10.714 1.00 83.19 367 PHE A C 1
ATOM 2991 O O . PHE A 1 367 ? 16.184 19.168 11.873 1.00 83.19 367 PHE A O 1
ATOM 2998 N N . ASP A 1 368 ? 14.771 19.886 10.283 1.00 81.12 368 ASP A N 1
ATOM 2999 C CA . ASP A 1 368 ? 14.065 20.871 11.117 1.00 81.12 368 ASP A CA 1
ATOM 3000 C C . ASP A 1 368 ? 13.137 20.243 12.181 1.00 81.12 368 ASP A C 1
ATOM 3002 O O . ASP A 1 368 ? 12.460 20.957 12.922 1.00 81.12 368 ASP A O 1
ATOM 3006 N N . GLY A 1 369 ? 12.998 18.911 12.224 1.00 76.25 369 GLY A N 1
ATOM 3007 C CA . GLY A 1 369 ? 12.088 18.213 13.143 1.00 76.25 369 GLY A CA 1
ATOM 3008 C C . GLY A 1 369 ? 10.593 18.368 12.818 1.00 76.25 369 GLY A C 1
ATOM 3009 O O . GLY A 1 369 ? 9.744 17.826 13.523 1.00 76.25 369 GLY A O 1
ATOM 3010 N N . ARG A 1 370 ? 10.241 19.043 11.715 1.00 73.50 370 ARG A N 1
ATOM 3011 C CA . ARG A 1 370 ? 8.856 19.351 11.298 1.00 73.50 370 ARG A CA 1
ATOM 3012 C C . ARG A 1 370 ? 8.149 18.202 10.566 1.00 73.50 370 ARG A C 1
ATOM 3014 O O . ARG A 1 370 ? 7.038 18.393 10.062 1.00 73.50 370 ARG A O 1
ATOM 3021 N N . ALA A 1 371 ? 8.796 17.042 10.437 1.00 73.31 371 ALA A N 1
ATOM 3022 C CA . ALA A 1 371 ? 8.290 15.877 9.705 1.00 73.31 371 ALA A CA 1
ATOM 3023 C C . ALA A 1 371 ? 8.610 14.534 10.411 1.00 73.31 371 ALA A C 1
ATOM 3025 O O . ALA A 1 371 ? 9.311 13.687 9.849 1.00 73.31 371 ALA A O 1
ATOM 3026 N N . PRO A 1 372 ? 8.089 14.293 11.631 1.00 69.62 372 PRO A N 1
ATOM 3027 C CA . PRO A 1 372 ? 8.426 13.107 12.430 1.00 69.62 372 PRO A CA 1
ATOM 3028 C C . PRO A 1 372 ? 8.030 11.780 11.761 1.00 69.62 372 PRO A C 1
ATOM 3030 O O . PRO A 1 372 ? 8.769 10.803 11.852 1.00 69.62 372 PRO A O 1
ATOM 3033 N N . ALA A 1 373 ? 6.912 11.741 11.030 1.00 70.25 373 ALA A N 1
ATOM 3034 C CA . ALA A 1 373 ? 6.476 10.542 10.309 1.00 70.25 373 ALA A CA 1
ATOM 3035 C C . ALA A 1 373 ? 7.431 10.160 9.162 1.00 70.25 373 ALA A C 1
ATOM 3037 O O . ALA A 1 373 ? 7.723 8.986 8.952 1.00 70.25 373 ALA A O 1
ATOM 3038 N N . LEU A 1 374 ? 7.959 11.156 8.445 1.00 75.38 374 LEU A N 1
ATOM 3039 C CA . LEU A 1 374 ? 8.938 10.930 7.382 1.00 75.38 374 LEU A CA 1
ATOM 3040 C C . LEU A 1 374 ? 10.289 10.513 7.968 1.00 75.38 374 LEU A C 1
ATOM 3042 O O . LEU A 1 374 ? 10.901 9.578 7.463 1.00 75.38 374 LEU A O 1
ATOM 3046 N N . LYS A 1 375 ? 10.713 11.116 9.086 1.00 81.44 375 LYS A N 1
ATOM 3047 C CA . LYS A 1 375 ? 11.901 10.670 9.833 1.00 81.44 375 LYS A CA 1
ATOM 3048 C C . LYS A 1 375 ? 11.806 9.190 10.225 1.00 81.44 375 LYS A C 1
ATOM 3050 O O . LYS A 1 375 ? 12.784 8.457 10.079 1.00 81.44 375 LYS A O 1
ATOM 3055 N N . HIS A 1 376 ? 10.634 8.741 10.679 1.00 82.25 376 HIS A N 1
ATOM 3056 C CA . HIS A 1 376 ? 10.386 7.327 10.975 1.00 82.25 376 HIS A CA 1
ATOM 3057 C C . HIS A 1 376 ? 10.528 6.452 9.728 1.00 82.25 376 HIS A C 1
ATOM 3059 O O . HIS A 1 376 ? 11.279 5.484 9.746 1.00 82.25 376 HIS A O 1
ATOM 3065 N N . LEU A 1 377 ? 9.898 6.834 8.612 1.00 80.81 377 LEU A N 1
ATOM 3066 C CA . LEU A 1 377 ? 10.010 6.099 7.348 1.00 80.81 377 LEU A CA 1
ATOM 3067 C C . LEU A 1 377 ? 11.469 5.959 6.881 1.00 80.81 377 LEU A C 1
ATOM 3069 O O . LEU A 1 377 ? 11.900 4.857 6.554 1.00 80.81 377 LEU A O 1
ATOM 3073 N N . PHE A 1 378 ? 12.246 7.045 6.901 1.00 83.69 378 PHE A N 1
ATOM 3074 C CA . PHE A 1 378 ? 13.675 7.012 6.566 1.00 83.69 378 PHE A CA 1
ATOM 3075 C C . PHE A 1 378 ? 14.466 6.102 7.511 1.00 83.69 378 PHE A C 1
ATOM 3077 O O . PHE A 1 378 ? 15.361 5.384 7.070 1.00 83.69 378 PHE A O 1
ATOM 3084 N N . THR A 1 379 ? 14.104 6.081 8.794 1.00 85.94 379 THR A N 1
ATOM 3085 C CA . THR A 1 379 ? 14.707 5.182 9.787 1.00 85.94 379 THR A CA 1
ATOM 3086 C C . THR A 1 379 ? 14.400 3.719 9.464 1.00 85.94 379 THR A C 1
ATOM 3088 O O . THR A 1 379 ? 15.305 2.888 9.477 1.00 85.94 379 THR A O 1
ATOM 3091 N N . VAL A 1 380 ? 13.150 3.395 9.114 1.00 86.94 380 VAL A N 1
ATOM 3092 C CA . VAL A 1 380 ? 12.741 2.040 8.705 1.00 86.94 380 VAL A CA 1
ATOM 3093 C C . VAL A 1 380 ? 13.471 1.613 7.430 1.00 86.94 380 VAL A C 1
ATOM 3095 O O . VAL A 1 380 ? 13.984 0.496 7.371 1.00 86.94 380 VAL A O 1
ATOM 3098 N N . VAL A 1 381 ? 13.585 2.496 6.431 1.00 88.19 381 VAL A N 1
ATOM 3099 C CA . VAL A 1 381 ? 14.353 2.241 5.197 1.00 88.19 381 VAL A CA 1
ATOM 3100 C C . VAL A 1 381 ? 15.823 1.980 5.514 1.00 88.19 381 VAL A C 1
ATOM 3102 O O . VAL A 1 381 ? 16.378 0.976 5.075 1.00 88.19 381 VAL A O 1
ATOM 3105 N N . TYR A 1 382 ? 16.441 2.829 6.334 1.00 90.81 382 TYR A N 1
ATOM 3106 C CA . TYR A 1 382 ? 17.830 2.668 6.754 1.00 90.81 382 TYR A CA 1
ATOM 3107 C C . TYR A 1 382 ? 18.061 1.326 7.462 1.00 90.81 382 TYR A C 1
ATOM 3109 O O . TYR A 1 382 ? 18.950 0.570 7.065 1.00 90.81 382 TYR A O 1
ATOM 3117 N N . ARG A 1 383 ? 17.213 0.972 8.439 1.00 90.19 383 ARG A N 1
ATOM 3118 C CA . ARG A 1 383 ? 17.258 -0.330 9.130 1.00 90.19 383 ARG A CA 1
ATOM 3119 C C . ARG A 1 383 ? 17.035 -1.507 8.181 1.00 90.19 383 ARG A C 1
ATOM 3121 O O . ARG A 1 383 ? 17.603 -2.573 8.386 1.00 90.19 383 ARG A O 1
ATOM 3128 N N . THR A 1 384 ? 16.213 -1.324 7.147 1.00 90.75 384 THR A N 1
ATOM 3129 C CA . THR A 1 384 ? 15.958 -2.348 6.124 1.00 90.75 384 THR A CA 1
ATOM 3130 C C . THR A 1 384 ? 17.208 -2.624 5.298 1.00 90.75 384 THR A C 1
ATOM 3132 O O . THR A 1 384 ? 17.501 -3.788 5.047 1.00 90.75 384 THR A O 1
ATOM 3135 N N . ILE A 1 385 ? 17.943 -1.577 4.905 1.00 91.12 385 ILE A N 1
ATOM 3136 C CA . ILE A 1 385 ? 19.154 -1.681 4.074 1.00 91.12 385 ILE A CA 1
ATOM 3137 C C . ILE A 1 385 ? 20.374 -2.128 4.890 1.00 91.12 385 ILE A C 1
ATOM 3139 O O . ILE A 1 385 ? 21.293 -2.730 4.342 1.00 91.12 385 ILE A O 1
ATOM 3143 N N . THR A 1 386 ? 20.364 -1.898 6.206 1.00 91.50 386 THR A N 1
ATOM 3144 C CA . THR A 1 386 ? 21.440 -2.278 7.138 1.00 91.50 386 THR A CA 1
ATOM 3145 C C . THR A 1 386 ? 20.978 -3.323 8.167 1.00 91.50 386 THR A C 1
ATOM 3147 O O . THR A 1 386 ? 21.051 -3.090 9.380 1.00 91.50 386 THR A O 1
ATOM 3150 N N . PRO A 1 387 ? 20.501 -4.506 7.726 1.00 90.25 387 PRO A N 1
ATOM 3151 C CA . PRO A 1 387 ? 19.939 -5.510 8.628 1.00 90.25 387 PRO A CA 1
ATOM 3152 C C . PRO A 1 387 ? 20.970 -6.117 9.589 1.00 90.25 387 PRO A C 1
ATOM 3154 O O . PRO A 1 387 ? 20.590 -6.663 10.614 1.00 90.25 387 PRO A O 1
ATOM 3157 N N . TRP A 1 388 ? 22.270 -6.013 9.294 1.00 90.44 388 TRP A N 1
ATOM 3158 C CA . TRP A 1 388 ? 23.347 -6.487 10.174 1.00 90.44 388 TRP A CA 1
ATOM 3159 C C . TRP A 1 388 ? 23.574 -5.604 11.409 1.00 90.44 388 TRP A C 1
ATOM 3161 O O . TRP A 1 388 ? 24.217 -6.049 12.355 1.00 90.44 388 TRP A O 1
ATOM 3171 N N . ALA A 1 389 ? 23.083 -4.362 11.400 1.00 88.50 389 ALA A N 1
ATOM 3172 C CA . ALA A 1 389 ? 23.327 -3.384 12.460 1.00 88.50 389 ALA A CA 1
ATOM 3173 C C . ALA A 1 389 ? 22.135 -3.205 13.418 1.00 88.50 389 ALA A C 1
ATOM 3175 O O . ALA A 1 389 ? 22.249 -2.479 14.403 1.00 88.50 389 ALA A O 1
ATOM 3176 N N . HIS A 1 390 ? 20.989 -3.833 13.137 1.00 85.06 390 HIS A N 1
ATOM 3177 C CA . HIS A 1 390 ? 19.734 -3.555 13.835 1.00 85.06 390 HIS A CA 1
ATOM 3178 C C . HIS A 1 390 ? 18.931 -4.827 14.102 1.00 85.06 390 HIS A C 1
ATOM 3180 O O . HIS A 1 390 ? 19.040 -5.815 13.378 1.00 85.06 390 HIS A O 1
ATOM 3186 N N . GLN A 1 391 ? 18.065 -4.769 15.114 1.00 83.94 391 GLN A N 1
ATOM 3187 C CA . GLN A 1 391 ? 17.025 -5.773 15.292 1.00 83.94 391 GLN A CA 1
ATOM 3188 C C . GLN A 1 391 ? 16.013 -5.708 14.140 1.00 83.94 391 GLN A C 1
ATOM 3190 O O . GLN A 1 391 ? 15.714 -4.640 13.591 1.00 83.94 391 GLN A O 1
ATOM 3195 N N . ILE A 1 392 ? 15.529 -6.880 13.732 1.00 84.00 392 ILE A N 1
ATOM 3196 C CA . ILE A 1 392 ? 14.580 -7.009 12.630 1.00 84.00 392 ILE A CA 1
ATOM 3197 C C . ILE A 1 392 ? 13.176 -7.078 13.213 1.00 84.00 392 ILE A C 1
ATOM 3199 O O . ILE A 1 392 ? 12.723 -8.129 13.661 1.00 84.00 392 ILE A O 1
ATOM 3203 N N . ASP A 1 393 ? 12.511 -5.935 13.172 1.00 83.38 393 ASP A N 1
ATOM 3204 C CA . ASP A 1 393 ? 11.118 -5.742 13.535 1.00 83.38 393 ASP A CA 1
ATOM 3205 C C . ASP A 1 393 ? 10.204 -6.141 12.356 1.00 83.38 393 ASP A C 1
ATOM 3207 O O . ASP A 1 393 ? 10.640 -6.518 11.260 1.00 83.38 393 ASP A O 1
ATOM 3211 N N . LEU A 1 394 ? 8.888 -6.062 12.549 1.00 83.25 394 LEU A N 1
ATOM 3212 C CA . LEU A 1 394 ? 7.951 -6.334 11.456 1.00 83.25 394 LEU A CA 1
ATOM 3213 C C . LEU A 1 394 ? 8.013 -5.248 10.370 1.00 83.25 394 LEU A C 1
ATOM 3215 O O . LEU A 1 394 ? 7.868 -5.542 9.184 1.00 83.25 394 LEU A O 1
ATOM 3219 N N . SER A 1 395 ? 8.248 -3.993 10.761 1.00 83.12 395 SER A N 1
ATOM 3220 C CA . SER A 1 395 ? 8.224 -2.833 9.865 1.00 83.12 395 SER A CA 1
ATOM 3221 C C . SER A 1 395 ? 9.329 -2.877 8.809 1.00 83.12 395 SER A C 1
ATOM 3223 O O . SER A 1 395 ? 9.044 -2.806 7.612 1.00 83.12 395 SER A O 1
ATOM 3225 N N . ASN A 1 396 ? 10.580 -3.070 9.225 1.00 85.25 396 ASN A N 1
ATOM 3226 C CA . ASN A 1 396 ? 11.728 -3.247 8.334 1.00 85.25 396 ASN A CA 1
ATOM 3227 C C . ASN A 1 396 ? 11.688 -4.594 7.596 1.00 85.25 396 ASN A C 1
ATOM 3229 O O . ASN A 1 396 ? 12.161 -4.682 6.461 1.00 85.25 396 ASN A O 1
ATOM 3233 N N . PHE A 1 397 ? 11.070 -5.635 8.163 1.00 85.69 397 PHE A N 1
ATOM 3234 C CA . PHE A 1 397 ? 10.857 -6.882 7.429 1.00 85.69 397 PHE A CA 1
ATOM 3235 C C . PHE A 1 397 ? 9.861 -6.726 6.265 1.00 85.69 397 PHE A C 1
ATOM 3237 O O . PHE A 1 397 ? 10.155 -7.163 5.146 1.00 85.69 397 PHE A O 1
ATOM 3244 N N . CYS A 1 398 ? 8.709 -6.086 6.505 1.00 85.56 398 CYS A N 1
ATOM 3245 C CA . CYS A 1 398 ? 7.707 -5.779 5.481 1.00 85.56 398 CYS A CA 1
ATOM 3246 C C . CYS A 1 398 ? 8.254 -4.792 4.443 1.00 85.56 398 CYS A C 1
ATOM 3248 O O . CYS A 1 398 ? 8.069 -4.999 3.242 1.00 85.56 398 CYS A O 1
ATOM 3250 N N . MET A 1 399 ? 8.995 -3.767 4.877 1.00 88.00 399 MET A N 1
ATOM 3251 C CA . MET A 1 399 ? 9.675 -2.850 3.961 1.00 88.00 399 MET A CA 1
ATOM 3252 C C . MET A 1 399 ? 10.713 -3.582 3.102 1.00 88.00 399 MET A C 1
ATOM 3254 O O . MET A 1 399 ? 10.783 -3.354 1.898 1.00 88.00 399 MET A O 1
ATOM 3258 N N . GLY A 1 400 ? 11.450 -4.539 3.675 1.00 88.25 400 GLY A N 1
ATOM 3259 C CA . GLY A 1 400 ? 12.366 -5.401 2.926 1.00 88.25 400 GLY A CA 1
ATOM 3260 C C . GLY A 1 400 ? 11.663 -6.230 1.851 1.00 88.25 400 GLY A C 1
ATOM 3261 O O . GLY A 1 400 ? 12.205 -6.412 0.765 1.00 88.25 400 GLY A O 1
ATOM 3262 N N . ALA A 1 401 ? 10.441 -6.705 2.106 1.00 87.06 401 ALA A N 1
ATOM 3263 C CA . ALA A 1 401 ? 9.656 -7.410 1.094 1.00 87.06 401 ALA A CA 1
ATOM 3264 C C . ALA A 1 401 ? 9.230 -6.479 -0.054 1.00 87.06 401 ALA A C 1
ATOM 3266 O O . ALA A 1 401 ? 9.378 -6.851 -1.218 1.00 87.06 401 ALA A O 1
ATOM 3267 N N . HIS A 1 402 ? 8.788 -5.253 0.245 1.00 88.88 402 HIS A N 1
ATOM 3268 C CA . HIS A 1 402 ? 8.528 -4.236 -0.781 1.00 88.88 402 HIS A CA 1
ATOM 3269 C C . HIS A 1 402 ? 9.783 -3.879 -1.580 1.00 88.88 402 HIS A C 1
ATOM 3271 O O . HIS A 1 402 ? 9.711 -3.742 -2.799 1.00 88.88 402 HIS A O 1
ATOM 3277 N N . PHE A 1 403 ? 10.938 -3.808 -0.918 1.00 90.69 403 PHE A N 1
ATOM 3278 C CA . PHE A 1 403 ? 12.215 -3.527 -1.564 1.00 90.69 403 PHE A CA 1
ATOM 3279 C C . PHE A 1 403 ? 12.583 -4.590 -2.613 1.00 90.69 403 PHE A C 1
ATOM 3281 O O . PHE A 1 403 ? 13.204 -4.264 -3.618 1.00 90.69 403 PHE A O 1
ATOM 3288 N N . THR A 1 404 ? 12.131 -5.846 -2.468 1.00 90.50 404 THR A N 1
ATOM 3289 C CA . THR A 1 404 ? 12.349 -6.877 -3.507 1.00 90.50 404 THR A CA 1
ATOM 3290 C C . THR A 1 404 ? 11.628 -6.616 -4.828 1.00 90.50 404 THR A C 1
ATOM 3292 O O . THR A 1 404 ? 12.091 -7.092 -5.864 1.00 90.50 404 THR A O 1
ATOM 3295 N N . ALA A 1 405 ? 10.556 -5.815 -4.822 1.00 91.12 405 ALA A N 1
ATOM 3296 C CA . ALA A 1 405 ? 9.906 -5.347 -6.046 1.00 91.12 405 ALA A CA 1
ATOM 3297 C C . ALA A 1 405 ? 10.700 -4.225 -6.742 1.00 91.12 405 ALA A C 1
ATOM 3299 O O . ALA A 1 405 ? 10.439 -3.923 -7.901 1.00 91.12 405 ALA A O 1
ATOM 3300 N N . TRP A 1 406 ? 11.671 -3.606 -6.058 1.00 90.06 406 TRP A N 1
ATOM 3301 C CA . TRP A 1 406 ? 12.455 -2.490 -6.596 1.00 90.06 406 TRP A CA 1
ATOM 3302 C C . TRP A 1 406 ? 13.683 -2.940 -7.393 1.00 90.06 406 TRP A C 1
ATOM 3304 O O . TRP A 1 406 ? 14.364 -2.090 -7.954 1.00 90.06 406 TRP A O 1
ATOM 3314 N N . GLY A 1 407 ? 13.972 -4.244 -7.476 1.00 90.31 407 GLY A N 1
ATOM 3315 C CA . GLY A 1 407 ? 15.114 -4.774 -8.237 1.00 90.31 407 GLY A CA 1
ATOM 3316 C C . GLY A 1 407 ? 15.208 -4.208 -9.665 1.00 90.31 407 GLY A C 1
ATOM 3317 O O . GLY A 1 407 ? 16.228 -3.602 -9.990 1.00 90.31 407 GLY A O 1
ATOM 3318 N N . PRO A 1 408 ? 14.141 -4.294 -10.485 1.00 89.06 408 PRO A N 1
ATOM 3319 C CA . PRO A 1 408 ? 14.133 -3.709 -11.828 1.00 89.06 408 PRO A CA 1
ATOM 3320 C C . PRO A 1 408 ? 14.338 -2.186 -11.835 1.00 89.06 408 PRO A C 1
ATOM 3322 O O . PRO A 1 408 ? 15.048 -1.663 -12.682 1.00 89.06 408 PRO A O 1
ATOM 3325 N N . ILE A 1 409 ? 13.802 -1.470 -10.841 1.00 91.44 409 ILE A N 1
ATOM 3326 C CA . ILE A 1 409 ? 13.982 -0.013 -10.703 1.00 91.44 409 ILE A CA 1
ATOM 3327 C C . ILE A 1 409 ? 15.458 0.324 -10.439 1.00 91.44 409 ILE A C 1
ATOM 3329 O O . ILE A 1 409 ? 15.987 1.284 -10.993 1.00 91.44 409 ILE A O 1
ATOM 3333 N N . LEU A 1 410 ? 16.142 -0.460 -9.595 1.00 91.56 410 LEU A N 1
ATOM 3334 C CA . LEU A 1 410 ? 17.573 -0.288 -9.321 1.00 91.56 410 LEU A CA 1
ATOM 3335 C C . LEU A 1 410 ? 18.421 -0.559 -10.567 1.00 91.56 410 LEU A C 1
ATOM 3337 O O . LEU A 1 410 ? 19.384 0.167 -10.819 1.00 91.56 410 LEU A O 1
ATOM 3341 N N . MET A 1 411 ? 18.044 -1.570 -11.352 1.00 90.69 411 MET A N 1
ATOM 3342 C CA . MET A 1 411 ? 18.667 -1.853 -12.641 1.00 90.69 411 MET A CA 1
ATOM 3343 C C . MET A 1 411 ? 18.488 -0.677 -13.614 1.00 90.69 411 MET A C 1
ATOM 3345 O O . MET A 1 411 ? 19.469 -0.229 -14.205 1.00 90.69 411 MET A O 1
ATOM 3349 N N . ASP A 1 412 ? 17.279 -0.122 -13.726 1.00 91.00 412 ASP A N 1
ATOM 3350 C CA . ASP A 1 412 ? 16.989 1.029 -14.592 1.00 91.00 412 ASP A CA 1
ATOM 3351 C C . ASP A 1 412 ? 17.786 2.266 -14.194 1.00 91.00 412 ASP A C 1
ATOM 3353 O O . ASP A 1 412 ? 18.381 2.929 -15.041 1.00 91.00 412 ASP A O 1
ATOM 3357 N N . LEU A 1 413 ? 17.856 2.558 -12.893 1.00 90.94 413 LEU A N 1
ATOM 3358 C CA . LEU A 1 413 ? 18.668 3.653 -12.369 1.00 90.94 413 LEU A CA 1
ATOM 3359 C C . LEU A 1 413 ? 20.144 3.484 -12.740 1.00 90.94 413 LEU A C 1
ATOM 3361 O O . LEU A 1 413 ? 20.790 4.457 -13.130 1.00 90.94 413 LEU A O 1
ATOM 3365 N N . LEU A 1 414 ? 20.677 2.262 -12.667 1.00 91.75 414 LEU A N 1
ATOM 3366 C CA . LEU A 1 414 ? 22.056 1.996 -13.062 1.00 91.75 414 LEU A CA 1
ATOM 3367 C C . LEU A 1 414 ? 22.259 2.157 -14.577 1.00 91.75 414 LEU A C 1
ATOM 3369 O O . LEU A 1 414 ? 23.254 2.764 -14.985 1.00 91.75 414 LEU A O 1
ATOM 3373 N N . LYS A 1 415 ? 21.319 1.685 -15.408 1.00 90.19 415 LYS A N 1
ATOM 3374 C CA . LYS A 1 415 ? 21.338 1.906 -16.866 1.00 90.19 415 LYS A CA 1
ATOM 3375 C C . LYS A 1 415 ? 21.332 3.402 -17.198 1.00 90.19 415 LYS A C 1
ATOM 3377 O O . LYS A 1 415 ? 22.182 3.852 -17.962 1.00 90.19 415 LYS A O 1
ATOM 3382 N N . ILE A 1 416 ? 20.483 4.194 -16.538 1.00 90.06 416 ILE A N 1
ATOM 3383 C CA . ILE A 1 416 ? 20.417 5.657 -16.709 1.00 90.06 416 ILE A CA 1
ATOM 3384 C C . ILE A 1 416 ? 21.751 6.319 -16.329 1.00 90.06 416 ILE A C 1
ATOM 3386 O O . ILE A 1 416 ? 22.305 7.095 -17.108 1.00 90.06 416 ILE A O 1
ATOM 3390 N N . VAL A 1 417 ? 22.295 6.011 -15.144 1.00 89.62 417 VAL A N 1
ATOM 3391 C CA . VAL A 1 417 ? 23.533 6.635 -14.636 1.00 89.62 417 VAL A CA 1
ATOM 3392 C C . VAL A 1 417 ? 24.741 6.278 -15.502 1.00 89.62 417 VAL A C 1
ATOM 3394 O O . VAL A 1 417 ? 25.601 7.124 -15.749 1.00 89.62 417 VAL A O 1
ATOM 3397 N N . THR A 1 418 ? 24.807 5.040 -15.987 1.00 89.62 418 THR A N 1
ATOM 3398 C CA . THR A 1 418 ? 25.918 4.566 -16.824 1.00 89.62 418 THR A CA 1
ATOM 3399 C C . THR A 1 418 ? 25.728 4.846 -18.311 1.00 89.62 418 THR A C 1
ATOM 3401 O O . THR A 1 418 ? 26.651 4.585 -19.082 1.00 89.62 418 THR A O 1
ATOM 3404 N N . ARG A 1 419 ? 24.579 5.410 -18.716 1.00 86.56 419 ARG A N 1
ATOM 3405 C CA . ARG A 1 419 ? 24.174 5.569 -20.123 1.00 86.56 419 ARG A CA 1
ATOM 3406 C C . ARG A 1 419 ? 24.293 4.247 -20.887 1.00 86.56 419 ARG A C 1
ATOM 3408 O O . ARG A 1 419 ? 24.983 4.193 -21.899 1.00 86.56 419 ARG A O 1
ATOM 3415 N N . GLU A 1 420 ? 23.735 3.186 -20.304 1.00 84.00 420 GLU A N 1
ATOM 3416 C CA . GLU A 1 420 ? 23.726 1.812 -20.844 1.00 84.00 420 GLU A CA 1
ATOM 3417 C C . GLU A 1 420 ? 25.118 1.185 -21.048 1.00 84.00 420 GLU A C 1
ATOM 3419 O O . GLU A 1 420 ? 25.263 0.155 -21.692 1.00 84.00 420 GLU A O 1
ATOM 3424 N N . LYS A 1 421 ? 26.170 1.749 -20.439 1.00 85.62 421 LYS A N 1
ATOM 3425 C CA . LYS A 1 421 ? 27.533 1.186 -20.508 1.00 85.62 421 LYS A CA 1
ATOM 3426 C C . LYS A 1 421 ? 27.826 0.131 -19.440 1.00 85.62 421 LYS A C 1
ATOM 3428 O O . LYS A 1 421 ? 28.922 -0.433 -19.423 1.00 85.62 421 LYS A O 1
ATOM 3433 N N . ALA A 1 422 ? 26.913 -0.086 -18.493 1.00 86.25 422 ALA A N 1
ATOM 3434 C CA . ALA A 1 422 ? 27.078 -1.114 -17.472 1.00 86.25 422 ALA A CA 1
ATOM 3435 C C . ALA A 1 422 ? 27.008 -2.510 -18.101 1.00 86.25 422 ALA A C 1
ATOM 3437 O O . ALA A 1 422 ? 26.083 -2.809 -18.843 1.00 86.25 422 ALA A O 1
ATOM 3438 N N . LYS A 1 423 ? 27.959 -3.381 -17.749 1.00 87.12 423 LYS A N 1
ATOM 3439 C CA . LYS A 1 423 ? 27.912 -4.796 -18.140 1.00 87.12 423 LYS A CA 1
ATOM 3440 C C . LYS A 1 423 ? 26.725 -5.501 -17.475 1.00 87.12 423 LYS A C 1
ATOM 3442 O O . LYS A 1 423 ? 26.460 -5.252 -16.296 1.00 87.12 423 LYS A O 1
ATOM 3447 N N . ASP A 1 424 ? 26.132 -6.475 -18.159 1.00 82.81 424 ASP A N 1
ATOM 3448 C CA . ASP A 1 424 ? 24.976 -7.262 -17.688 1.00 82.81 424 ASP A CA 1
ATOM 3449 C C . ASP A 1 424 ? 25.184 -7.906 -16.314 1.00 82.81 424 ASP A C 1
ATOM 3451 O O . ASP A 1 424 ? 24.283 -7.947 -15.476 1.00 82.81 424 ASP A O 1
ATOM 3455 N N . GLN A 1 425 ? 26.411 -8.345 -16.031 1.00 84.44 425 GLN A N 1
ATOM 3456 C CA . GLN A 1 425 ? 26.794 -8.893 -14.727 1.00 84.44 425 GLN A CA 1
ATOM 3457 C C . GLN A 1 425 ? 26.582 -7.887 -13.593 1.00 84.44 425 GLN A C 1
ATOM 3459 O O . GLN A 1 425 ? 26.085 -8.245 -12.528 1.00 84.44 425 GLN A O 1
ATOM 3464 N N . VAL A 1 426 ? 26.923 -6.619 -13.824 1.00 87.75 426 VAL A N 1
ATOM 3465 C CA . VAL A 1 426 ? 26.738 -5.548 -12.839 1.00 87.75 426 VAL A CA 1
ATOM 3466 C C . VAL A 1 426 ? 25.254 -5.210 -12.704 1.00 87.75 426 VAL A C 1
ATOM 3468 O O . VAL A 1 426 ? 24.776 -5.026 -11.587 1.00 87.75 426 VAL A O 1
ATOM 3471 N N . LEU A 1 427 ? 24.513 -5.195 -13.816 1.00 87.31 427 LEU A N 1
ATOM 3472 C CA . LEU A 1 427 ? 23.067 -4.958 -13.820 1.00 87.31 427 LEU A CA 1
ATOM 3473 C C . LEU A 1 427 ? 22.318 -5.999 -12.970 1.00 87.31 427 LEU A C 1
ATOM 3475 O O . LEU A 1 427 ? 21.541 -5.620 -12.092 1.00 87.31 427 LEU A O 1
ATOM 34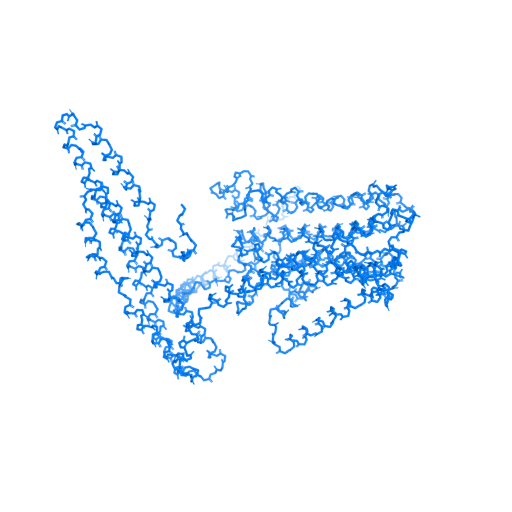79 N N . CYS A 1 428 ? 22.620 -7.290 -13.135 1.00 85.88 428 CYS A N 1
ATOM 3480 C CA . CYS A 1 428 ? 21.998 -8.356 -12.340 1.00 85.88 428 CYS A CA 1
ATOM 3481 C C . CYS A 1 428 ? 22.393 -8.317 -10.864 1.00 85.88 428 CYS A C 1
ATOM 3483 O O . CYS A 1 428 ? 21.561 -8.599 -10.000 1.00 85.88 428 CYS A O 1
ATOM 3485 N N . LEU A 1 429 ? 23.636 -7.939 -10.544 1.00 88.38 429 LEU A N 1
ATOM 3486 C CA . LEU A 1 429 ? 24.036 -7.737 -9.151 1.00 88.38 429 LEU A CA 1
ATOM 3487 C C . LEU A 1 429 ? 23.185 -6.647 -8.494 1.00 88.38 429 LEU A C 1
ATOM 3489 O O . LEU A 1 429 ? 22.701 -6.858 -7.384 1.00 88.38 429 LEU A O 1
ATOM 3493 N N . PHE A 1 430 ? 22.948 -5.530 -9.189 1.00 89.44 430 PHE A N 1
ATOM 3494 C CA . PHE A 1 430 ? 22.104 -4.439 -8.697 1.00 89.44 430 PHE A CA 1
ATOM 3495 C C . PHE A 1 430 ? 20.631 -4.837 -8.564 1.00 89.44 430 PHE A C 1
ATOM 3497 O O . PHE A 1 430 ? 20.021 -4.553 -7.531 1.00 89.44 430 PHE A O 1
ATOM 3504 N N . GLU A 1 431 ? 20.074 -5.554 -9.545 1.00 89.94 431 GLU A N 1
ATOM 3505 C CA . GLU A 1 431 ? 18.714 -6.104 -9.453 1.00 89.94 431 GLU A CA 1
ATOM 3506 C C . GLU A 1 431 ? 18.576 -7.094 -8.278 1.00 89.94 431 GLU A C 1
ATOM 3508 O O . GLU A 1 431 ? 17.524 -7.202 -7.641 1.00 89.94 431 GLU A O 1
ATOM 3513 N N . GLY A 1 432 ? 19.664 -7.803 -7.969 1.00 91.12 432 GLY A N 1
ATOM 3514 C CA . GLY A 1 432 ? 19.767 -8.797 -6.910 1.00 91.12 432 GLY A CA 1
ATOM 3515 C C . GLY A 1 432 ? 19.969 -8.241 -5.494 1.00 91.12 432 GLY A C 1
ATOM 3516 O O . GLY A 1 432 ? 19.695 -8.964 -4.532 1.00 91.12 432 GLY A O 1
ATOM 3517 N N . ILE A 1 433 ? 20.386 -6.976 -5.328 1.00 92.81 433 ILE A N 1
ATOM 3518 C CA . ILE A 1 433 ? 20.656 -6.355 -4.011 1.00 92.81 433 ILE A CA 1
ATOM 3519 C C . ILE A 1 433 ? 19.502 -6.566 -3.014 1.00 92.81 433 ILE A C 1
ATOM 3521 O O . ILE A 1 433 ? 19.766 -7.018 -1.895 1.00 92.81 433 ILE A O 1
ATOM 3525 N N . PRO A 1 434 ? 18.225 -6.312 -3.366 1.00 93.94 434 PRO A N 1
ATOM 3526 C CA . PRO A 1 434 ? 17.122 -6.522 -2.435 1.00 93.94 434 PRO A CA 1
ATOM 3527 C C . PRO A 1 434 ? 17.008 -7.960 -1.915 1.00 93.94 434 PRO A C 1
ATOM 3529 O O . PRO A 1 434 ? 16.659 -8.176 -0.754 1.00 93.94 434 PRO A O 1
ATOM 3532 N N . TYR A 1 435 ? 17.323 -8.949 -2.755 1.00 93.69 435 TYR A N 1
ATOM 3533 C CA . TYR A 1 435 ? 17.288 -10.361 -2.383 1.00 93.69 435 TYR A CA 1
ATOM 3534 C C . TYR A 1 435 ? 18.412 -10.694 -1.403 1.00 93.69 435 TYR A C 1
ATOM 3536 O O . TYR A 1 435 ? 18.157 -11.352 -0.398 1.00 93.69 435 TYR A O 1
ATOM 3544 N N . LEU A 1 436 ? 19.621 -10.171 -1.627 1.00 93.69 436 LEU A N 1
ATOM 3545 C CA . LEU A 1 436 ? 20.745 -10.333 -0.700 1.00 93.69 436 LEU A CA 1
ATOM 3546 C C . LEU A 1 436 ? 20.444 -9.715 0.670 1.00 93.69 436 LEU A C 1
ATOM 3548 O O . LEU A 1 436 ? 20.700 -10.337 1.700 1.00 93.69 436 LEU A O 1
ATOM 3552 N N . ILE A 1 437 ? 19.822 -8.534 0.700 1.00 93.94 437 ILE A N 1
ATOM 3553 C CA . ILE A 1 437 ? 19.379 -7.906 1.952 1.00 93.94 437 ILE A CA 1
ATOM 3554 C C . ILE A 1 437 ? 18.381 -8.809 2.686 1.00 93.94 437 ILE A C 1
ATOM 3556 O O . ILE A 1 437 ? 18.512 -8.999 3.895 1.00 93.94 437 ILE A O 1
ATOM 3560 N N . LYS A 1 438 ? 17.421 -9.428 1.979 1.00 92.62 438 LYS A N 1
ATOM 3561 C CA . LYS A 1 438 ? 16.508 -10.413 2.586 1.00 92.62 438 LYS A CA 1
ATOM 3562 C C . LYS A 1 438 ? 17.257 -11.626 3.135 1.00 92.62 438 LYS A C 1
ATOM 3564 O O . LYS A 1 438 ? 16.957 -12.032 4.253 1.00 92.62 438 LYS A O 1
ATOM 3569 N N . VAL A 1 439 ? 18.232 -12.176 2.409 1.00 94.75 439 VAL A N 1
ATOM 3570 C CA . VAL A 1 439 ? 19.064 -13.292 2.899 1.00 94.75 439 VAL A CA 1
ATOM 3571 C C . VAL A 1 439 ? 19.727 -12.918 4.225 1.00 94.75 439 VAL A C 1
ATOM 3573 O O . VAL A 1 439 ? 19.585 -13.646 5.207 1.00 94.75 439 VAL A O 1
ATOM 3576 N N . VAL A 1 440 ? 20.369 -11.747 4.293 1.00 94.19 440 VAL A N 1
ATOM 3577 C CA . VAL A 1 440 ? 21.001 -11.266 5.531 1.00 94.19 440 VAL A CA 1
ATOM 3578 C C . VAL A 1 440 ? 19.969 -11.067 6.641 1.00 94.19 440 VAL A C 1
ATOM 3580 O O . VAL A 1 440 ? 20.229 -11.465 7.774 1.00 94.19 440 VAL A O 1
ATOM 3583 N N . GLN A 1 441 ? 18.780 -10.530 6.335 1.00 92.38 441 GLN A N 1
ATOM 3584 C CA . GLN A 1 441 ? 17.704 -10.401 7.322 1.00 92.38 441 GLN A CA 1
ATOM 3585 C C . GLN A 1 441 ? 17.348 -11.752 7.960 1.00 92.38 441 GLN A C 1
ATOM 3587 O O . GLN A 1 441 ? 17.262 -11.863 9.181 1.00 92.38 441 GLN A O 1
ATOM 3592 N N . TYR A 1 442 ? 17.180 -12.801 7.157 1.00 92.38 442 TYR A N 1
ATOM 3593 C CA . TYR A 1 442 ? 16.873 -14.132 7.681 1.00 92.38 442 TYR A CA 1
ATOM 3594 C C . TYR A 1 442 ? 18.025 -14.742 8.490 1.00 92.38 442 TYR A C 1
ATOM 3596 O O . TYR A 1 442 ? 17.776 -15.367 9.520 1.00 92.38 442 TYR A O 1
ATOM 3604 N N . ILE A 1 443 ? 19.279 -14.521 8.081 1.00 93.12 443 ILE A N 1
ATOM 3605 C CA . ILE A 1 443 ? 20.462 -14.979 8.829 1.00 93.12 443 ILE A CA 1
ATOM 3606 C C . ILE A 1 443 ? 20.552 -14.296 10.196 1.00 93.12 443 ILE A C 1
ATOM 3608 O O . ILE A 1 443 ? 20.769 -14.960 11.209 1.00 93.12 443 ILE A O 1
ATOM 3612 N N . VAL A 1 444 ? 20.342 -12.981 10.247 1.00 90.69 444 VAL A N 1
ATOM 3613 C CA . VAL A 1 444 ? 20.344 -12.224 11.505 1.00 90.69 444 VAL A CA 1
ATOM 3614 C C . VAL A 1 444 ? 19.217 -12.703 12.423 1.00 90.69 444 VAL A C 1
ATOM 3616 O O . VAL A 1 444 ? 19.464 -12.940 13.603 1.00 90.69 444 VAL A O 1
ATOM 3619 N N . LYS A 1 445 ? 18.009 -12.946 11.894 1.00 87.12 445 LYS A N 1
ATOM 3620 C CA . LYS A 1 445 ? 16.899 -13.504 12.689 1.00 87.12 445 LYS A CA 1
ATOM 3621 C C . LYS A 1 445 ? 17.202 -14.900 13.229 1.00 87.12 445 LYS A C 1
ATOM 3623 O O . LYS A 1 445 ? 16.893 -15.177 14.384 1.00 87.12 445 LYS A O 1
ATOM 3628 N N . PHE A 1 446 ? 17.819 -15.767 12.428 1.00 89.75 446 PHE A N 1
ATOM 3629 C CA . PHE A 1 446 ? 18.261 -17.082 12.897 1.00 89.75 446 PHE A CA 1
ATOM 3630 C C . PHE A 1 446 ? 19.275 -16.959 14.034 1.00 89.75 446 PHE A C 1
ATOM 3632 O O . PHE A 1 446 ? 19.149 -17.653 15.033 1.00 89.75 446 PHE A O 1
ATOM 3639 N N . ARG A 1 447 ? 20.228 -16.026 13.940 1.00 88.88 447 ARG A N 1
ATOM 3640 C CA . ARG A 1 447 ? 21.187 -15.770 15.023 1.00 88.88 447 ARG A CA 1
ATOM 3641 C C . ARG A 1 447 ? 20.516 -15.268 16.309 1.00 88.88 447 ARG A C 1
ATOM 3643 O O . ARG A 1 447 ? 21.034 -15.522 17.389 1.00 88.88 447 ARG A O 1
ATOM 3650 N N . MET A 1 448 ? 19.398 -14.547 16.198 1.00 84.75 448 MET A N 1
ATOM 3651 C CA . MET A 1 448 ? 18.659 -14.015 17.351 1.00 84.75 448 MET A CA 1
ATOM 3652 C C . MET A 1 448 ? 17.793 -15.070 18.048 1.00 84.75 448 MET A C 1
ATOM 3654 O O . MET A 1 448 ? 17.753 -15.095 19.273 1.00 84.75 448 MET A O 1
ATOM 3658 N N . HIS A 1 449 ? 17.102 -15.925 17.290 1.00 80.69 449 HIS A N 1
ATOM 3659 C CA . HIS A 1 449 ? 16.104 -16.854 17.840 1.00 80.69 449 HIS A CA 1
ATOM 3660 C C . HIS A 1 449 ? 16.530 -18.328 17.822 1.00 80.69 449 HIS A C 1
ATOM 3662 O O . HIS A 1 449 ? 15.882 -19.146 18.459 1.00 80.69 449 HIS A O 1
ATOM 3668 N N . TYR A 1 450 ? 17.595 -18.680 17.095 1.00 83.88 450 TYR A N 1
ATOM 3669 C CA . TYR A 1 450 ? 18.062 -20.055 16.856 1.00 83.88 450 TYR A CA 1
ATOM 3670 C C . TYR A 1 450 ? 17.025 -21.004 16.220 1.00 83.88 450 TYR A C 1
ATOM 3672 O O . TYR A 1 450 ? 17.255 -22.208 16.109 1.00 83.88 450 TYR A O 1
ATOM 3680 N N . ASP A 1 451 ? 15.923 -20.462 15.697 1.00 82.62 451 ASP A N 1
ATOM 3681 C CA . ASP A 1 451 ? 14.900 -21.218 14.980 1.00 82.62 451 ASP A CA 1
ATOM 3682 C C . ASP A 1 451 ? 15.321 -21.484 13.532 1.00 82.62 451 ASP A C 1
ATOM 3684 O O . ASP A 1 451 ? 15.249 -20.602 12.668 1.00 82.62 451 ASP A O 1
ATOM 3688 N N . TRP A 1 452 ? 15.729 -22.724 13.238 1.00 85.31 452 TRP A N 1
ATOM 3689 C CA . TRP A 1 452 ? 16.088 -23.139 11.874 1.00 85.31 452 TRP A CA 1
ATOM 3690 C C . TRP A 1 452 ? 14.950 -22.880 10.879 1.00 85.31 452 TRP A C 1
ATOM 3692 O O . TRP A 1 452 ? 15.141 -22.276 9.823 1.00 85.31 452 TRP A O 1
ATOM 3702 N N . TYR A 1 453 ? 13.741 -23.305 11.236 1.00 84.06 453 TYR A N 1
ATOM 3703 C CA . TYR A 1 453 ? 12.525 -23.034 10.486 1.00 84.06 453 TYR A CA 1
ATOM 3704 C C . TYR A 1 453 ? 11.665 -22.041 11.276 1.00 84.06 453 TYR A C 1
ATOM 3706 O O . TYR A 1 453 ? 11.406 -22.303 12.449 1.00 84.06 453 TYR A O 1
ATOM 3714 N N . PRO A 1 454 ? 11.193 -20.935 10.668 1.00 85.38 454 PRO A N 1
ATOM 3715 C CA . PRO A 1 454 ? 11.192 -20.640 9.228 1.00 85.38 454 PRO A CA 1
ATOM 3716 C C . PRO A 1 454 ? 12.442 -19.917 8.681 1.00 85.38 454 PRO A C 1
ATOM 3718 O O . PRO A 1 454 ? 12.538 -19.718 7.469 1.00 85.38 454 PRO A O 1
ATOM 3721 N N . GLN A 1 455 ? 13.396 -19.504 9.524 1.00 88.75 455 GLN A N 1
ATOM 3722 C CA . GLN A 1 455 ? 14.371 -18.479 9.131 1.00 88.75 455 GLN A CA 1
ATOM 3723 C C . GLN A 1 455 ? 15.360 -18.935 8.043 1.00 88.75 455 GLN A C 1
ATOM 3725 O O . GLN A 1 455 ? 15.523 -18.255 7.030 1.00 88.75 455 GLN A O 1
ATOM 3730 N N . MET A 1 456 ? 16.002 -20.094 8.198 1.00 91.81 456 MET A N 1
ATOM 3731 C CA . MET A 1 456 ? 17.021 -20.564 7.249 1.00 91.81 456 MET A CA 1
ATOM 3732 C C . MET A 1 456 ? 16.428 -20.991 5.907 1.00 91.81 456 MET A C 1
ATOM 3734 O O . MET A 1 456 ? 17.018 -20.710 4.865 1.00 91.81 456 MET A O 1
ATOM 3738 N N . LEU A 1 457 ? 15.224 -21.575 5.898 1.00 90.62 457 LEU A N 1
ATOM 3739 C CA . LEU A 1 457 ? 14.515 -21.837 4.639 1.00 90.62 457 LEU A CA 1
ATOM 3740 C C . LEU A 1 457 ? 14.168 -20.540 3.903 1.00 90.62 457 LEU A C 1
ATOM 3742 O O . LEU A 1 457 ? 14.292 -20.489 2.680 1.00 90.62 457 LEU A O 1
ATOM 3746 N N . GLY A 1 458 ? 13.806 -19.483 4.637 1.00 91.00 458 GLY A N 1
ATOM 3747 C CA . GLY A 1 458 ? 13.650 -18.146 4.072 1.00 91.00 458 GLY A CA 1
ATOM 3748 C C . GLY A 1 458 ? 14.938 -17.659 3.403 1.00 91.00 458 GLY A C 1
ATOM 3749 O O . GLY A 1 458 ? 14.909 -17.257 2.241 1.00 91.00 458 GLY A O 1
ATOM 3750 N N . ALA A 1 459 ? 16.085 -17.766 4.082 1.00 93.62 459 ALA A N 1
ATOM 3751 C CA . ALA A 1 459 ? 17.382 -17.396 3.508 1.00 93.62 459 ALA A CA 1
ATOM 3752 C C . ALA A 1 459 ? 17.682 -18.164 2.206 1.00 93.62 459 ALA A C 1
ATOM 3754 O O . ALA A 1 459 ? 18.027 -17.549 1.199 1.00 93.62 459 ALA A O 1
ATOM 3755 N N . VAL A 1 460 ? 17.476 -19.485 2.185 1.00 94.69 460 VAL A N 1
ATOM 3756 C CA . VAL A 1 460 ? 17.681 -20.315 0.983 1.00 94.69 460 VAL A CA 1
ATOM 3757 C C . VAL A 1 460 ? 16.754 -19.892 -0.159 1.00 94.69 460 VAL A C 1
ATOM 3759 O O . VAL A 1 460 ? 17.214 -19.713 -1.286 1.00 94.69 460 VAL A O 1
ATOM 3762 N N . MET A 1 461 ? 15.468 -19.666 0.120 1.00 93.12 461 MET A N 1
ATOM 3763 C CA . MET A 1 461 ? 14.493 -19.226 -0.883 1.00 93.12 461 MET A CA 1
ATOM 3764 C C . MET A 1 461 ? 14.913 -17.909 -1.558 1.00 93.12 461 MET A C 1
ATOM 3766 O O . MET A 1 461 ? 14.815 -17.768 -2.784 1.00 93.12 461 MET A O 1
ATOM 3770 N N . TYR A 1 462 ? 15.392 -16.935 -0.778 1.00 93.75 462 TYR A N 1
ATOM 3771 C CA . TYR A 1 462 ? 15.855 -15.656 -1.322 1.00 93.75 462 TYR A CA 1
ATOM 3772 C C . TYR A 1 462 ? 17.195 -15.781 -2.062 1.00 93.75 462 TYR A C 1
ATOM 3774 O O . TYR A 1 462 ? 17.369 -15.098 -3.071 1.00 93.75 462 TYR A O 1
ATOM 3782 N N . SER A 1 463 ? 18.080 -16.699 -1.664 1.00 94.88 463 SER A N 1
ATOM 3783 C CA . SER A 1 463 ? 19.296 -17.033 -2.424 1.00 94.88 463 SER A CA 1
ATOM 3784 C C . SER A 1 463 ? 18.975 -17.649 -3.790 1.00 94.88 463 SER A C 1
ATOM 3786 O O . SER A 1 463 ? 19.527 -17.220 -4.801 1.00 94.88 463 SER A O 1
ATOM 3788 N N . VAL A 1 464 ? 18.030 -18.594 -3.861 1.00 94.00 464 VAL A N 1
ATOM 3789 C CA . VAL A 1 464 ? 17.559 -19.160 -5.143 1.00 94.00 464 VAL A CA 1
ATOM 3790 C C . VAL A 1 464 ? 16.914 -18.073 -6.006 1.00 94.00 464 VAL A C 1
ATOM 3792 O O . VAL A 1 464 ? 17.163 -17.991 -7.207 1.00 94.00 464 VAL A O 1
ATOM 3795 N N . SER A 1 465 ? 16.131 -17.184 -5.389 1.00 92.12 465 SER A N 1
ATOM 3796 C CA . SER A 1 465 ? 15.523 -16.051 -6.092 1.00 92.12 465 SER A CA 1
ATOM 3797 C C . SER A 1 465 ? 16.566 -15.084 -6.661 1.00 92.12 465 SER A C 1
ATOM 3799 O O . SER A 1 465 ? 16.368 -14.599 -7.771 1.00 92.12 465 SER A O 1
ATOM 3801 N N . PHE A 1 466 ? 17.668 -14.834 -5.946 1.00 92.50 466 PHE A N 1
ATOM 3802 C CA . PHE A 1 466 ? 18.799 -14.039 -6.433 1.00 92.50 466 PHE A CA 1
ATOM 3803 C C . PHE A 1 466 ? 19.450 -14.682 -7.665 1.00 92.50 466 PHE A C 1
ATOM 3805 O O . PHE A 1 466 ? 19.582 -14.024 -8.692 1.00 92.50 466 PHE A O 1
ATOM 3812 N N . VAL A 1 467 ? 19.771 -15.980 -7.607 1.00 91.38 467 VAL A N 1
ATOM 3813 C CA . VAL A 1 467 ? 20.351 -16.715 -8.750 1.00 91.38 467 VAL A CA 1
ATOM 3814 C C . VAL A 1 467 ? 19.421 -16.677 -9.961 1.00 91.38 467 VAL A C 1
ATOM 3816 O O . VAL A 1 467 ? 19.871 -16.493 -11.087 1.00 91.38 467 VAL A O 1
ATOM 3819 N N . SER A 1 468 ? 18.109 -16.760 -9.739 1.00 88.69 468 SER A N 1
ATOM 3820 C CA . SER A 1 468 ? 17.133 -16.715 -10.827 1.00 88.69 468 SER A CA 1
ATOM 3821 C C . SER A 1 468 ? 17.104 -15.387 -11.598 1.00 88.69 468 SER A C 1
ATOM 3823 O O . SER A 1 468 ? 16.511 -15.339 -12.668 1.00 88.69 468 SER A O 1
ATOM 3825 N N . LYS A 1 469 ? 17.715 -14.306 -11.085 1.00 87.00 469 LYS A N 1
ATOM 3826 C CA . LYS A 1 469 ? 17.780 -13.003 -11.774 1.00 87.00 469 LYS A CA 1
ATOM 3827 C C . LYS A 1 469 ? 18.783 -12.954 -12.916 1.00 87.00 469 LYS A C 1
ATOM 3829 O O . LYS A 1 469 ? 18.641 -12.137 -13.815 1.00 87.00 469 LYS A O 1
ATOM 3834 N N . PHE A 1 470 ? 19.725 -13.890 -12.947 1.00 84.44 470 PHE A N 1
ATOM 3835 C CA . PHE A 1 470 ? 20.640 -14.046 -14.074 1.00 84.44 470 PHE A CA 1
ATOM 3836 C C . PHE A 1 470 ? 19.934 -14.524 -15.355 1.00 84.44 470 PHE A C 1
ATOM 3838 O O . PHE A 1 470 ? 20.522 -14.447 -16.427 1.00 84.44 470 PHE A O 1
ATOM 3845 N N . ILE A 1 471 ? 18.660 -14.943 -15.274 1.00 79.75 471 ILE A N 1
ATOM 3846 C CA . ILE A 1 471 ? 17.839 -15.274 -16.448 1.00 79.75 471 ILE A CA 1
ATOM 3847 C C . ILE A 1 471 ? 17.576 -14.080 -17.370 1.00 79.75 471 ILE A C 1
ATOM 3849 O O . ILE A 1 471 ? 17.116 -14.286 -18.477 1.00 79.75 471 ILE A O 1
ATOM 3853 N N . TYR A 1 472 ? 17.817 -12.846 -16.931 1.00 73.25 472 TYR A N 1
ATOM 3854 C CA . TYR A 1 472 ? 17.613 -11.656 -17.762 1.00 73.25 472 TYR A CA 1
ATOM 3855 C C . TYR A 1 472 ? 18.899 -11.208 -18.480 1.00 73.25 472 TYR A C 1
ATOM 3857 O O . TYR A 1 472 ? 18.933 -10.124 -19.050 1.00 73.25 472 TYR A O 1
ATOM 3865 N N . GLN A 1 473 ? 19.966 -12.018 -18.449 1.00 73.56 473 GLN A N 1
ATOM 3866 C CA . GLN A 1 473 ? 21.201 -11.743 -19.188 1.00 73.56 473 GLN A CA 1
ATOM 3867 C C . GLN A 1 473 ? 21.114 -12.319 -20.600 1.00 73.56 473 GLN A C 1
ATOM 3869 O O . GLN A 1 473 ? 21.358 -13.511 -20.796 1.00 73.56 473 GLN A O 1
ATOM 3874 N N . GLU A 1 474 ? 20.802 -11.460 -21.569 1.00 65.44 474 GLU A N 1
ATOM 3875 C CA . GLU A 1 474 ? 20.677 -11.812 -22.992 1.00 65.44 474 GLU A CA 1
ATOM 3876 C C . GLU A 1 474 ? 21.906 -12.583 -23.493 1.00 65.44 474 GLU A C 1
ATOM 3878 O O . GLU A 1 474 ? 21.776 -13.681 -24.032 1.00 65.44 474 GLU A O 1
ATOM 3883 N N . HIS A 1 475 ? 23.109 -12.103 -23.167 1.00 63.03 475 HIS A N 1
ATOM 3884 C CA . HIS A 1 475 ? 24.365 -12.724 -23.593 1.00 63.03 475 HIS A CA 1
ATOM 3885 C C . HIS A 1 475 ? 24.558 -14.166 -23.077 1.00 63.03 475 HIS A C 1
ATOM 3887 O O . HIS A 1 475 ? 25.094 -15.018 -23.779 1.00 63.03 475 HIS A O 1
ATOM 3893 N N . ILE A 1 476 ? 24.085 -14.481 -21.864 1.00 60.19 476 ILE A N 1
ATOM 3894 C CA . ILE A 1 476 ? 24.191 -15.839 -21.299 1.00 60.19 476 ILE A CA 1
ATOM 3895 C C . ILE A 1 476 ? 23.188 -16.798 -21.951 1.00 60.19 476 ILE A C 1
ATOM 3897 O O . ILE A 1 476 ? 23.458 -17.997 -22.066 1.00 60.19 476 ILE A O 1
ATOM 3901 N N . ILE A 1 477 ? 22.021 -16.285 -22.335 1.00 65.50 477 ILE A N 1
ATOM 3902 C CA . ILE A 1 477 ? 20.921 -17.078 -22.883 1.00 65.50 477 ILE A CA 1
ATOM 3903 C C . ILE A 1 477 ? 21.179 -17.440 -24.342 1.00 65.50 477 ILE A C 1
ATOM 3905 O O . ILE A 1 477 ? 20.951 -18.588 -24.726 1.00 65.50 477 ILE A O 1
ATOM 3909 N N . GLU A 1 478 ? 21.662 -16.484 -25.134 1.00 68.00 478 GLU A N 1
ATOM 3910 C CA . GLU A 1 478 ? 21.869 -16.667 -26.572 1.00 68.00 478 GLU A CA 1
ATOM 3911 C C . GLU A 1 478 ? 23.045 -17.601 -26.881 1.00 68.00 478 GLU A C 1
ATOM 3913 O O . GLU A 1 478 ? 22.970 -18.406 -27.808 1.00 68.00 478 GLU A O 1
ATOM 3918 N N . GLU A 1 479 ? 24.109 -17.563 -26.074 1.00 69.31 479 GLU A N 1
ATOM 3919 C CA . GLU A 1 479 ? 25.327 -18.337 -26.345 1.00 69.31 479 GLU A CA 1
ATOM 3920 C C . GLU A 1 479 ? 25.317 -19.745 -25.726 1.00 69.31 479 GLU A C 1
ATOM 3922 O O . GLU A 1 479 ? 26.001 -20.655 -26.213 1.00 69.31 479 GLU A O 1
ATOM 3927 N N . HIS A 1 480 ? 24.547 -19.970 -24.654 1.00 78.12 480 HIS A N 1
ATOM 3928 C CA . HIS A 1 480 ? 24.624 -21.201 -23.863 1.00 78.12 480 HIS A CA 1
ATOM 3929 C C . HIS A 1 480 ? 23.250 -21.763 -23.469 1.00 78.12 480 HIS A C 1
ATOM 3931 O O . HIS A 1 480 ? 22.729 -21.520 -22.378 1.00 78.12 480 HIS A O 1
ATOM 3937 N N . THR A 1 481 ? 22.714 -22.658 -24.308 1.00 81.44 481 THR A N 1
ATOM 3938 C CA . THR A 1 481 ? 21.453 -23.384 -24.054 1.00 81.44 481 THR A CA 1
ATOM 3939 C C . THR A 1 481 ? 21.373 -24.052 -22.666 1.00 81.44 481 THR A C 1
ATOM 3941 O O . THR A 1 481 ? 20.314 -23.965 -22.039 1.00 81.44 481 THR A O 1
ATOM 3944 N N . PRO A 1 482 ? 22.435 -24.687 -22.117 1.00 87.00 482 PRO A N 1
ATOM 3945 C CA . PRO A 1 482 ? 22.379 -25.260 -20.767 1.00 87.00 482 PRO A CA 1
ATOM 3946 C C . PRO A 1 482 ? 22.167 -24.209 -19.668 1.00 87.00 482 PRO A C 1
ATOM 3948 O O . PRO A 1 482 ? 21.427 -24.456 -18.714 1.00 87.00 482 PRO A O 1
ATOM 3951 N N . SER A 1 483 ? 22.778 -23.030 -19.814 1.00 84.06 483 SER A N 1
ATOM 3952 C CA . SER A 1 483 ? 22.644 -21.920 -18.868 1.00 84.06 483 SER A CA 1
ATOM 3953 C C . SER A 1 483 ? 21.217 -21.381 -18.856 1.00 84.06 483 SER A C 1
ATOM 3955 O O . SER A 1 483 ? 20.655 -21.185 -17.778 1.00 84.06 483 SER A O 1
ATOM 3957 N N . PHE A 1 484 ? 20.589 -21.234 -20.029 1.00 84.88 484 PHE A N 1
ATOM 3958 C CA . PHE A 1 484 ? 19.177 -20.856 -20.126 1.00 84.88 484 PHE A CA 1
ATOM 3959 C C . PHE A 1 484 ? 18.276 -21.814 -19.337 1.00 84.88 484 PHE A C 1
ATOM 3961 O O . PHE A 1 484 ? 17.526 -21.372 -18.468 1.00 84.88 484 PHE A O 1
ATOM 3968 N N . TRP A 1 485 ? 18.378 -23.128 -19.572 1.00 87.94 485 TRP A N 1
ATOM 3969 C CA . TRP A 1 485 ? 17.539 -24.113 -18.876 1.00 87.94 485 TRP A CA 1
ATOM 3970 C C . TRP A 1 485 ? 17.795 -24.154 -17.367 1.00 87.94 485 TRP A C 1
ATOM 3972 O O . TRP A 1 485 ? 16.852 -24.336 -16.591 1.00 87.94 485 TRP A O 1
ATOM 3982 N N . PHE A 1 486 ? 19.039 -23.941 -16.933 1.00 89.81 486 PHE A N 1
ATOM 3983 C CA . PHE A 1 486 ? 19.373 -23.807 -15.517 1.00 89.81 486 PHE A CA 1
ATOM 3984 C C . PHE A 1 486 ? 18.672 -22.594 -14.892 1.00 89.81 486 PHE A C 1
ATOM 3986 O O . PHE A 1 486 ? 17.934 -22.740 -13.911 1.00 89.81 486 PHE A O 1
ATOM 3993 N N . PHE A 1 487 ? 18.828 -21.404 -15.477 1.00 87.94 487 PHE A N 1
ATOM 3994 C CA . PHE A 1 487 ? 18.206 -20.192 -14.948 1.00 87.94 487 PHE A CA 1
ATOM 3995 C C . PHE A 1 487 ? 16.676 -20.239 -15.039 1.00 87.94 487 PHE A C 1
ATOM 3997 O O . PHE A 1 487 ? 16.000 -19.894 -14.072 1.00 87.94 487 PHE A O 1
ATOM 4004 N N . PHE A 1 488 ? 16.118 -20.787 -16.117 1.00 88.81 488 PHE A N 1
ATOM 4005 C CA . PHE A 1 488 ? 14.681 -21.028 -16.262 1.00 88.81 488 PHE A CA 1
ATOM 4006 C C . PHE A 1 488 ? 14.132 -21.947 -15.169 1.00 88.81 488 PHE A C 1
ATOM 4008 O O . PHE A 1 488 ? 13.128 -21.634 -14.523 1.00 88.81 488 PHE A O 1
ATOM 4015 N N . THR A 1 489 ? 14.822 -23.055 -14.896 1.00 91.06 489 THR A N 1
ATOM 4016 C CA . THR A 1 489 ? 14.423 -23.994 -13.842 1.00 91.06 489 THR A CA 1
ATOM 4017 C C . THR A 1 489 ? 14.514 -23.342 -12.464 1.00 91.06 489 THR A C 1
ATOM 4019 O O . THR A 1 489 ? 13.580 -23.455 -11.669 1.00 91.06 489 THR A O 1
ATOM 4022 N N . THR A 1 490 ? 15.587 -22.597 -12.178 1.00 91.88 490 THR A N 1
ATOM 4023 C CA . THR A 1 490 ? 15.712 -21.874 -10.899 1.00 91.88 490 THR A CA 1
ATOM 4024 C C . THR A 1 490 ? 14.638 -20.797 -10.733 1.00 91.88 490 THR A C 1
ATOM 4026 O O . THR A 1 490 ? 14.128 -20.625 -9.627 1.00 91.88 490 THR A O 1
ATOM 4029 N N . HIS A 1 491 ? 14.219 -20.122 -11.808 1.00 90.12 491 HIS A N 1
ATOM 4030 C CA . HIS A 1 491 ? 13.144 -19.127 -11.770 1.00 90.12 491 HIS A CA 1
ATOM 4031 C C . HIS A 1 491 ? 11.756 -19.759 -11.572 1.00 90.12 491 HIS A C 1
ATOM 4033 O O . HIS A 1 491 ? 10.950 -19.249 -10.783 1.00 90.12 491 HIS A O 1
ATOM 4039 N N . CYS A 1 492 ? 11.504 -20.922 -12.184 1.00 92.81 492 CYS A N 1
ATOM 4040 C CA . CYS A 1 492 ? 10.328 -21.750 -11.901 1.00 92.81 492 CYS A CA 1
ATOM 4041 C C . CYS A 1 492 ? 10.285 -22.171 -10.425 1.00 92.81 492 CYS A C 1
ATOM 4043 O O . CYS A 1 492 ? 9.277 -21.955 -9.751 1.00 92.81 492 CYS A O 1
ATOM 4045 N N . ILE A 1 493 ? 11.391 -22.713 -9.899 1.00 94.50 493 ILE A N 1
ATOM 4046 C CA . ILE A 1 493 ? 11.502 -23.122 -8.490 1.00 94.50 493 ILE A CA 1
ATOM 4047 C C . ILE A 1 493 ? 11.269 -21.922 -7.569 1.00 94.50 493 ILE A C 1
ATOM 4049 O O . ILE A 1 493 ? 10.469 -22.017 -6.641 1.00 94.50 493 ILE A O 1
ATOM 4053 N N . ALA A 1 494 ? 11.902 -20.777 -7.841 1.00 91.88 494 ALA A N 1
ATOM 4054 C CA . ALA A 1 494 ? 11.716 -19.559 -7.057 1.00 91.88 494 ALA A CA 1
ATOM 4055 C C . ALA A 1 494 ? 10.251 -19.090 -7.053 1.00 91.88 494 ALA A C 1
ATOM 4057 O O . ALA A 1 494 ? 9.748 -18.663 -6.014 1.00 91.88 494 ALA A O 1
ATOM 4058 N N . SER A 1 495 ? 9.552 -19.183 -8.187 1.00 92.31 495 SER A N 1
ATOM 4059 C CA . SER A 1 495 ? 8.143 -18.784 -8.311 1.00 92.31 495 SER A CA 1
ATOM 4060 C C . SER A 1 495 ? 7.207 -19.727 -7.551 1.00 92.31 495 SER A C 1
ATOM 4062 O O . SER A 1 495 ? 6.348 -19.267 -6.799 1.00 92.31 495 SER A O 1
ATOM 4064 N N . ILE A 1 496 ? 7.416 -21.042 -7.668 1.00 93.81 496 ILE A N 1
ATOM 4065 C CA . ILE A 1 496 ? 6.653 -22.056 -6.921 1.00 93.81 496 ILE A CA 1
ATOM 4066 C C . ILE A 1 496 ? 6.884 -21.899 -5.416 1.00 93.81 496 ILE A C 1
ATOM 4068 O O . ILE A 1 496 ? 5.930 -21.925 -4.639 1.00 93.81 496 ILE A O 1
ATOM 4072 N N . TRP A 1 497 ? 8.134 -21.687 -4.998 1.00 92.88 497 TRP A N 1
ATOM 4073 C CA . TRP A 1 497 ? 8.479 -21.518 -3.588 1.00 92.88 497 TRP A CA 1
ATOM 4074 C C . TRP A 1 497 ? 7.843 -20.253 -3.005 1.00 92.88 497 TRP A C 1
ATOM 4076 O O . TRP A 1 497 ? 7.244 -20.312 -1.933 1.00 92.88 497 TRP A O 1
ATOM 4086 N N . LYS A 1 498 ? 7.880 -19.127 -3.732 1.00 90.38 498 LYS A N 1
ATOM 4087 C CA . LYS A 1 498 ? 7.180 -17.896 -3.328 1.00 90.38 498 LYS A CA 1
ATOM 4088 C C . LYS A 1 498 ? 5.681 -18.134 -3.149 1.00 90.38 498 LYS A C 1
ATOM 4090 O O . LYS A 1 498 ? 5.136 -17.733 -2.131 1.00 90.38 498 LYS A O 1
ATOM 4095 N N . LEU A 1 499 ? 5.025 -18.828 -4.084 1.00 91.62 499 LEU A N 1
ATOM 4096 C CA . LEU A 1 499 ? 3.596 -19.149 -3.972 1.00 91.62 499 LEU A CA 1
ATOM 4097 C C . LEU A 1 499 ? 3.292 -20.050 -2.774 1.00 91.62 499 LEU A C 1
ATOM 4099 O O . LEU A 1 499 ? 2.323 -19.804 -2.055 1.00 91.62 499 LEU A O 1
ATOM 4103 N N . TYR A 1 500 ? 4.126 -21.065 -2.535 1.00 90.94 500 TYR A N 1
ATOM 4104 C CA . TYR A 1 500 ? 4.019 -21.899 -1.341 1.00 90.94 500 TYR A CA 1
ATOM 4105 C C . TYR A 1 500 ? 4.094 -21.037 -0.074 1.00 90.94 500 TYR A C 1
ATOM 4107 O O . TYR A 1 500 ? 3.227 -21.128 0.794 1.00 90.94 500 TYR A O 1
ATOM 4115 N N . TRP A 1 501 ? 5.090 -20.157 0.010 1.00 89.06 501 TRP A N 1
ATOM 4116 C CA . TRP A 1 501 ? 5.311 -19.327 1.188 1.00 89.06 501 TRP A CA 1
ATOM 4117 C C . TRP A 1 501 ? 4.177 -18.319 1.412 1.00 89.06 501 TRP A C 1
ATOM 4119 O O . TRP A 1 501 ? 3.639 -18.217 2.515 1.00 89.06 501 TRP A O 1
ATOM 4129 N N . ASP A 1 502 ? 3.754 -17.632 0.350 1.00 89.06 502 ASP A N 1
ATOM 4130 C CA . ASP A 1 502 ? 2.687 -16.633 0.387 1.00 89.06 502 ASP A CA 1
ATOM 4131 C C . ASP A 1 502 ? 1.348 -17.252 0.828 1.00 89.06 502 ASP A C 1
ATOM 4133 O O . ASP A 1 502 ? 0.615 -16.647 1.613 1.00 89.06 502 ASP A O 1
ATOM 4137 N N . PHE A 1 503 ? 1.014 -18.456 0.347 1.00 87.12 503 PHE A N 1
ATOM 4138 C CA . PHE A 1 503 ? -0.253 -19.107 0.684 1.00 87.12 503 PHE A CA 1
ATOM 4139 C C . PHE A 1 503 ? -0.214 -19.829 2.025 1.00 87.12 503 PHE A C 1
ATOM 4141 O O . PHE A 1 503 ? -1.110 -19.626 2.843 1.00 87.12 503 PHE A O 1
ATOM 4148 N N . PHE A 1 504 ? 0.785 -20.678 2.255 1.00 84.38 504 PHE A N 1
ATOM 4149 C CA . PHE A 1 504 ? 0.786 -21.582 3.401 1.00 84.38 504 PHE A CA 1
ATOM 4150 C C . PHE A 1 504 ? 1.415 -20.960 4.640 1.00 84.38 504 PHE A C 1
ATOM 4152 O O . PHE A 1 504 ? 0.849 -21.101 5.718 1.00 84.38 504 PHE A O 1
ATOM 4159 N N . GLU A 1 505 ? 2.543 -20.264 4.525 1.00 83.62 505 GLU A N 1
ATOM 4160 C CA . GLU A 1 505 ? 3.228 -19.700 5.693 1.00 83.62 505 GLU A CA 1
ATOM 4161 C C . GLU A 1 505 ? 2.590 -18.364 6.082 1.00 83.62 505 GLU A C 1
ATOM 4163 O O . GLU A 1 505 ? 1.937 -18.241 7.125 1.00 83.62 505 GLU A O 1
ATOM 4168 N N . ASP A 1 506 ? 2.688 -17.385 5.186 1.00 81.62 506 ASP A N 1
ATOM 4169 C CA . ASP A 1 506 ? 2.404 -15.985 5.496 1.00 81.62 506 ASP A CA 1
ATOM 4170 C C . ASP A 1 506 ? 0.913 -15.670 5.483 1.00 81.62 506 ASP A C 1
ATOM 4172 O O . ASP A 1 506 ? 0.419 -14.988 6.381 1.00 81.62 506 ASP A O 1
ATOM 4176 N N . GLY A 1 507 ? 0.188 -16.199 4.495 1.00 76.19 507 GLY A N 1
ATOM 4177 C CA . GLY A 1 507 ? -1.270 -16.149 4.449 1.00 76.19 507 GLY A CA 1
ATOM 4178 C C . GLY A 1 507 ? -1.938 -17.154 5.388 1.00 76.19 507 GLY A C 1
ATOM 4179 O O . GLY A 1 507 ? -3.134 -17.027 5.645 1.00 76.19 507 GLY A O 1
ATOM 4180 N N . SER A 1 508 ? -1.182 -18.146 5.887 1.00 75.19 508 SER A N 1
ATOM 4181 C CA . SER A 1 508 ? -1.673 -19.258 6.713 1.00 75.19 508 SER A CA 1
ATOM 4182 C C . SER A 1 508 ? -2.917 -19.957 6.152 1.00 75.19 508 SER A C 1
ATOM 4184 O O . SER A 1 508 ? -3.677 -20.551 6.906 1.00 75.19 508 SER A O 1
ATOM 4186 N N . LEU A 1 509 ? -3.103 -19.936 4.828 1.00 75.31 509 LEU A N 1
ATOM 4187 C CA . LEU A 1 509 ? -4.257 -20.506 4.140 1.00 75.31 509 LEU A CA 1
ATOM 4188 C C . LEU A 1 509 ? -4.242 -22.044 4.213 1.00 75.31 509 LEU A C 1
ATOM 4190 O O . LEU A 1 509 ? -3.211 -22.691 4.417 1.00 75.31 509 LEU A O 1
ATOM 4194 N N . PHE A 1 510 ? -5.414 -22.648 4.004 1.00 75.44 510 PHE A N 1
ATOM 4195 C CA . PHE A 1 510 ? -5.630 -24.103 4.005 1.00 75.44 510 PHE A CA 1
ATOM 4196 C C . PHE A 1 510 ? -5.289 -24.790 5.334 1.00 75.44 510 PHE A C 1
ATOM 4198 O O . PHE A 1 510 ? -6.101 -24.746 6.250 1.00 75.44 510 PHE A O 1
ATOM 4205 N N . TYR A 1 511 ? -4.124 -25.439 5.434 1.00 63.22 511 TYR A N 1
ATOM 4206 C CA . TYR A 1 511 ? -3.664 -26.151 6.631 1.00 63.22 511 TYR A CA 1
ATOM 4207 C C . TYR A 1 511 ? -2.714 -25.327 7.506 1.00 63.22 511 TYR A C 1
ATOM 4209 O O . TYR A 1 511 ? -2.437 -25.761 8.625 1.00 63.22 511 TYR A O 1
ATOM 4217 N N . GLY A 1 512 ? -2.281 -24.156 7.020 1.00 63.38 512 GLY A N 1
ATOM 4218 C CA . GLY A 1 512 ? -1.408 -23.222 7.724 1.00 63.38 512 GLY A CA 1
ATOM 4219 C C . GLY A 1 512 ? 0.004 -23.759 8.004 1.00 63.38 512 GLY A C 1
ATOM 4220 O O . GLY A 1 512 ? 0.199 -24.897 8.427 1.00 63.38 512 GLY A O 1
ATOM 4221 N N . GLY A 1 513 ? 1.005 -22.916 7.771 1.00 67.62 513 GLY A N 1
ATOM 4222 C CA . GLY A 1 513 ? 2.407 -23.170 8.083 1.00 67.62 513 GLY A CA 1
ATOM 4223 C C . GLY A 1 513 ? 2.724 -22.941 9.562 1.00 67.62 513 GLY A C 1
ATOM 4224 O O . GLY A 1 513 ? 1.887 -23.198 10.433 1.00 67.62 513 GLY A O 1
ATOM 4225 N N . TYR A 1 514 ? 3.920 -22.439 9.878 1.00 67.62 514 TYR A N 1
ATOM 4226 C CA . TYR A 1 514 ? 4.348 -22.202 11.268 1.00 67.62 514 TYR A CA 1
ATOM 4227 C C . TYR A 1 514 ? 3.321 -21.394 12.085 1.00 67.62 514 TYR A C 1
ATOM 4229 O O . TYR A 1 514 ? 2.976 -21.790 13.200 1.00 67.62 514 TYR A O 1
ATOM 4237 N N . GLY A 1 515 ? 2.751 -20.332 11.500 1.00 61.53 515 GLY A N 1
ATOM 4238 C CA . GLY A 1 515 ? 1.740 -19.491 12.155 1.00 61.53 515 GLY A CA 1
ATOM 4239 C C . GLY A 1 515 ? 0.355 -20.127 12.307 1.00 61.53 515 GLY A C 1
ATOM 4240 O O . GLY A 1 515 ? -0.364 -19.828 13.260 1.00 61.53 515 GLY A O 1
ATOM 4241 N N . GLY A 1 516 ? 0.000 -21.081 11.444 1.00 63.53 516 GLY A N 1
ATOM 4242 C CA . GLY A 1 516 ? -1.272 -21.804 11.514 1.00 63.53 516 GLY A CA 1
ATOM 4243 C C . GLY A 1 516 ? -1.306 -22.921 12.562 1.00 63.53 516 GLY A C 1
ATOM 4244 O O . GLY A 1 516 ? -2.391 -23.349 12.968 1.00 63.53 516 GLY A O 1
ATOM 4245 N N . LYS A 1 517 ? -0.144 -23.379 13.060 1.00 70.25 517 LYS A N 1
ATOM 4246 C CA . LYS A 1 517 ? -0.042 -24.495 14.025 1.00 70.25 517 LYS A CA 1
ATOM 4247 C C . LYS A 1 517 ? -0.884 -24.281 15.286 1.00 70.25 517 LYS A C 1
ATOM 4249 O O . LYS A 1 517 ? -1.506 -25.230 15.763 1.00 70.25 517 LYS A O 1
ATOM 4254 N N . VAL A 1 518 ? -0.937 -23.047 15.792 1.00 64.69 518 VAL A N 1
ATOM 4255 C CA . VAL A 1 518 ? -1.700 -22.676 17.000 1.00 64.69 518 VAL A CA 1
ATOM 4256 C C . VAL A 1 518 ? -3.210 -22.851 16.787 1.00 64.69 518 VAL A C 1
ATOM 4258 O O . VAL A 1 518 ? -3.929 -23.278 17.690 1.00 64.69 518 VAL A O 1
ATOM 4261 N N . PHE A 1 519 ? -3.694 -22.590 15.571 1.00 62.44 519 PHE A N 1
ATOM 4262 C CA . PHE A 1 519 ? -5.119 -22.623 15.224 1.00 62.44 519 PHE A CA 1
ATOM 4263 C C . PHE A 1 519 ? -5.573 -23.986 14.699 1.00 62.44 519 PHE A C 1
ATOM 4265 O O . PHE A 1 519 ? -6.761 -24.308 14.759 1.00 62.44 519 PHE A O 1
ATOM 4272 N N . ARG A 1 520 ? -4.625 -24.838 14.288 1.00 65.00 520 ARG A N 1
ATOM 4273 C CA . ARG A 1 520 ? -4.890 -26.181 13.757 1.00 65.00 520 ARG A CA 1
ATOM 4274 C C . ARG A 1 520 ? -5.739 -27.054 14.687 1.00 65.00 520 ARG A C 1
ATOM 4276 O O . ARG A 1 520 ? -6.530 -27.861 14.213 1.00 65.00 520 ARG A O 1
ATOM 4283 N N . LYS A 1 521 ? -5.587 -26.885 16.005 1.00 65.31 521 LYS A N 1
ATOM 4284 C CA . LYS A 1 521 ? -6.303 -27.662 17.033 1.00 65.31 521 LYS A CA 1
ATOM 4285 C C . LYS A 1 521 ? -7.631 -27.033 17.482 1.00 65.31 521 LYS A C 1
ATOM 4287 O O . LYS A 1 521 ? -8.361 -27.656 18.242 1.00 65.31 521 LYS A O 1
ATOM 4292 N N . GLN A 1 522 ? -7.951 -25.812 17.048 1.00 66.88 522 GLN A N 1
ATOM 4293 C CA . GLN A 1 522 ? -9.097 -25.041 17.546 1.00 66.88 522 GLN A CA 1
ATOM 4294 C C . GLN A 1 522 ? -10.170 -24.900 16.458 1.00 66.88 522 GLN A C 1
ATOM 4296 O O . GLN A 1 522 ? -10.262 -23.853 15.826 1.00 66.88 522 GLN A O 1
ATOM 4301 N N . SER A 1 523 ? -10.983 -25.946 16.242 1.00 57.69 523 SER A N 1
ATOM 4302 C CA . SER A 1 523 ? -12.026 -26.012 15.190 1.00 57.69 523 SER A CA 1
ATOM 4303 C C . SER A 1 523 ? -13.041 -24.857 15.231 1.00 57.69 523 SER A C 1
ATOM 4305 O O . SER A 1 523 ? -13.523 -24.418 14.191 1.00 57.69 523 SER A O 1
ATOM 4307 N N . SER A 1 524 ? -13.300 -24.294 16.412 1.00 55.62 524 SER A N 1
ATOM 4308 C CA . SER A 1 524 ? -14.195 -23.148 16.616 1.00 55.62 524 SER A CA 1
ATOM 4309 C C . SER A 1 524 ? -13.642 -21.810 16.113 1.00 55.62 524 SER A C 1
ATOM 4311 O O . SER A 1 524 ? -14.403 -20.858 15.960 1.00 55.62 524 SER A O 1
ATOM 4313 N N . LYS A 1 525 ? -12.333 -21.711 15.842 1.00 54.03 525 LYS A N 1
ATOM 4314 C CA . LYS A 1 525 ? -11.697 -20.486 15.326 1.00 54.03 525 LYS A CA 1
ATOM 4315 C C . LYS A 1 525 ? -11.575 -20.447 13.799 1.00 54.03 525 LYS A C 1
ATOM 4317 O O . LYS A 1 525 ? -11.015 -19.489 13.269 1.00 54.03 525 LYS A O 1
ATOM 4322 N N . TRP A 1 526 ? -12.113 -21.447 13.101 1.00 58.88 526 TRP A N 1
ATOM 4323 C CA . TRP A 1 526 ? -12.140 -21.520 11.640 1.00 58.88 526 TRP A CA 1
ATOM 4324 C C . TRP A 1 526 ? -13.361 -20.764 11.118 1.00 58.88 526 TRP A C 1
ATOM 4326 O O . TRP A 1 526 ? -14.464 -21.302 11.086 1.00 58.88 526 TRP A O 1
ATOM 4336 N N . GLN A 1 527 ? -13.182 -19.505 10.712 1.00 56.00 527 GLN A N 1
ATOM 4337 C CA . GLN A 1 527 ? -14.303 -18.672 10.249 1.00 56.00 527 GLN A CA 1
ATOM 4338 C C . GLN A 1 527 ? -14.898 -19.162 8.909 1.00 56.00 527 GLN A C 1
ATOM 4340 O O . GLN A 1 527 ? -16.075 -18.933 8.646 1.00 56.00 527 GLN A O 1
ATOM 4345 N N . TYR A 1 528 ? -14.108 -19.854 8.073 1.00 60.31 528 TYR A N 1
ATOM 4346 C CA . TYR A 1 528 ? -14.457 -20.177 6.678 1.00 60.31 528 TYR A CA 1
ATOM 4347 C C . TYR A 1 528 ? -14.303 -21.668 6.306 1.00 60.31 528 TYR A C 1
ATOM 4349 O O . TYR A 1 528 ? -14.062 -22.010 5.145 1.00 60.31 528 TYR A O 1
ATOM 4357 N N . GLY A 1 529 ? -14.402 -22.590 7.268 1.00 63.97 529 GLY A N 1
ATOM 4358 C CA . GLY A 1 529 ? -14.278 -24.029 6.995 1.00 63.97 529 GLY A CA 1
ATOM 4359 C C . GLY A 1 529 ? -12.844 -24.454 6.639 1.00 63.97 529 GLY A C 1
ATOM 4360 O O . GLY A 1 529 ? -11.987 -24.457 7.510 1.00 63.97 529 GLY A O 1
ATOM 4361 N N . LYS A 1 530 ? -12.568 -24.837 5.378 1.00 58.97 530 LYS A N 1
ATOM 4362 C CA . LYS A 1 530 ? -11.259 -25.384 4.927 1.00 58.97 530 LYS A CA 1
ATOM 4363 C C . LYS A 1 530 ? -10.141 -24.343 4.750 1.00 58.97 530 LYS A C 1
ATOM 4365 O O . LYS A 1 530 ? -9.005 -24.721 4.482 1.00 58.97 530 LYS A O 1
ATOM 4370 N N . LEU A 1 531 ? -10.448 -23.050 4.833 1.00 60.16 531 LEU A N 1
ATOM 4371 C CA . LEU A 1 531 ? -9.452 -21.980 4.776 1.00 60.16 531 LEU A CA 1
ATOM 4372 C C . LEU A 1 531 ? -9.065 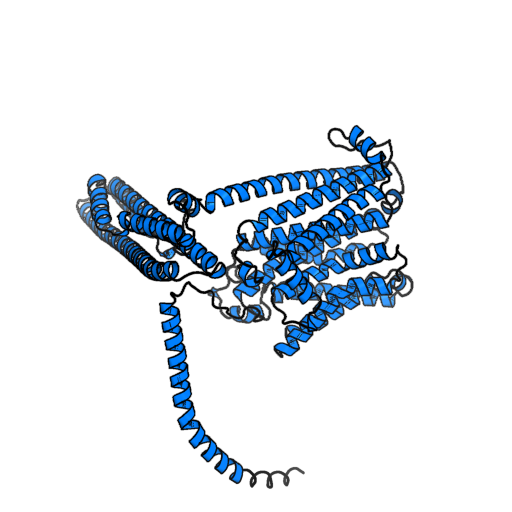-21.599 6.207 1.00 60.16 531 LEU A C 1
ATOM 4374 O O . LEU A 1 531 ? -9.871 -21.010 6.928 1.00 60.16 531 LEU A O 1
ATOM 4378 N N . CYS A 1 532 ? -7.844 -21.954 6.617 1.00 56.31 532 CYS A N 1
ATOM 4379 C CA . CYS A 1 532 ? -7.296 -21.559 7.910 1.00 56.31 532 CYS A CA 1
ATOM 4380 C C . CYS A 1 532 ? -7.106 -20.039 7.939 1.00 56.31 532 CYS A C 1
ATOM 4382 O O . CYS A 1 532 ? -6.214 -19.482 7.312 1.00 56.31 532 CYS A O 1
ATOM 4384 N N . ARG A 1 533 ? -7.997 -19.345 8.642 1.00 59.56 533 ARG A N 1
ATOM 4385 C CA . ARG A 1 533 ? -7.812 -17.950 9.033 1.00 59.56 533 ARG A CA 1
ATOM 4386 C C . ARG A 1 533 ? -8.626 -17.700 10.296 1.00 59.56 533 ARG A C 1
ATOM 4388 O O . ARG A 1 533 ? -9.740 -18.216 10.423 1.00 59.56 533 ARG A O 1
ATOM 4395 N N . ARG A 1 534 ? -8.080 -16.893 11.213 1.00 56.59 534 ARG A N 1
ATOM 4396 C CA . ARG A 1 534 ? -8.848 -16.263 12.302 1.00 56.59 534 ARG A CA 1
ATOM 4397 C C . ARG A 1 534 ? -10.110 -15.606 11.716 1.00 56.59 534 ARG A C 1
ATOM 4399 O O . ARG A 1 534 ? -10.078 -15.227 10.544 1.00 56.59 534 ARG A O 1
ATOM 4406 N N . PRO A 1 535 ? -11.164 -15.366 12.521 1.00 55.16 535 PRO A N 1
ATOM 4407 C CA . PRO A 1 535 ? -12.142 -14.350 12.192 1.00 55.16 535 PRO A CA 1
ATOM 4408 C C . PRO A 1 535 ? -11.479 -13.008 11.834 1.00 55.16 535 PRO A C 1
ATOM 4410 O O . PRO A 1 535 ? -11.050 -12.274 12.725 1.00 55.16 535 PRO A O 1
ATOM 4413 N N . SER A 1 536 ? -11.332 -12.742 10.536 1.00 64.75 536 SER A N 1
ATOM 4414 C CA . SER A 1 536 ? -10.774 -11.517 9.962 1.00 64.75 536 SER A CA 1
ATOM 4415 C C . SER A 1 536 ? -11.915 -10.746 9.317 1.00 64.75 536 SER A C 1
ATOM 4417 O O . SER A 1 536 ? -12.870 -11.331 8.798 1.00 64.75 536 SER A O 1
ATOM 4419 N N . PHE A 1 537 ? -11.810 -9.422 9.326 1.00 70.44 537 PHE A N 1
ATOM 4420 C CA . PHE A 1 537 ? -12.744 -8.559 8.608 1.00 70.44 537 PHE A CA 1
ATOM 4421 C C . PHE A 1 537 ? -12.524 -8.598 7.087 1.00 70.44 537 PHE A C 1
ATOM 4423 O O . PHE A 1 537 ? -13.288 -7.988 6.343 1.00 70.44 537 PHE A O 1
ATOM 4430 N N . ILE A 1 538 ? -11.506 -9.324 6.605 1.00 79.69 538 ILE A N 1
ATOM 4431 C CA . ILE A 1 538 ? -11.295 -9.552 5.175 1.00 79.69 538 ILE A CA 1
ATOM 4432 C C . ILE A 1 538 ? -12.332 -10.567 4.668 1.00 79.69 538 ILE A C 1
ATOM 4434 O O . ILE A 1 538 ? -12.323 -11.721 5.108 1.00 79.69 538 ILE A O 1
ATOM 4438 N N . PRO A 1 539 ? -13.204 -10.175 3.722 1.00 80.44 539 PRO A N 1
ATOM 4439 C CA . PRO A 1 539 ? -14.241 -11.055 3.199 1.00 80.44 539 PRO A CA 1
ATOM 4440 C C . PRO A 1 539 ? -13.643 -12.194 2.363 1.00 80.44 539 PRO A C 1
ATOM 4442 O O . PRO A 1 539 ? -12.611 -12.052 1.706 1.00 80.44 539 PRO A O 1
ATOM 4445 N N . GLN A 1 540 ? -14.343 -13.327 2.322 1.00 80.12 540 GLN A N 1
ATOM 4446 C CA . GLN A 1 540 ? -13.884 -14.541 1.639 1.00 80.12 540 GLN A CA 1
ATOM 4447 C C . GLN A 1 540 ? -13.620 -14.337 0.135 1.00 80.12 540 GLN A C 1
ATOM 4449 O O . GLN A 1 540 ? -12.681 -14.915 -0.413 1.00 80.12 540 GLN A O 1
ATOM 4454 N N . SER A 1 541 ? -14.393 -13.474 -0.531 1.00 85.50 541 SER A N 1
ATOM 4455 C CA . SER A 1 541 ? -14.182 -13.121 -1.943 1.00 85.50 541 SER A CA 1
ATOM 4456 C C . SER A 1 541 ? -12.807 -12.501 -2.193 1.00 85.50 541 SER A C 1
ATOM 4458 O O . SER A 1 541 ? -12.167 -12.815 -3.193 1.00 85.50 541 SER A O 1
ATOM 4460 N N . TRP A 1 542 ? -12.311 -11.683 -1.262 1.00 85.75 542 TRP A N 1
ATOM 4461 C CA . TRP A 1 542 ? -10.985 -11.074 -1.356 1.00 85.75 542 TRP A CA 1
ATOM 4462 C C . TRP A 1 542 ? -9.871 -12.093 -1.134 1.00 85.75 542 TRP A C 1
ATOM 4464 O O . TRP A 1 542 ? -8.820 -11.986 -1.757 1.00 85.75 542 TRP A O 1
ATOM 4474 N N . ILE A 1 543 ? -10.102 -13.107 -0.295 1.00 85.31 543 ILE A N 1
ATOM 4475 C CA . ILE A 1 543 ? -9.150 -14.207 -0.092 1.00 85.31 543 ILE A CA 1
ATOM 4476 C C . ILE A 1 543 ? -8.989 -15.006 -1.390 1.00 85.31 543 ILE A C 1
ATOM 4478 O O . ILE A 1 543 ? -7.868 -15.195 -1.855 1.00 85.31 543 ILE A O 1
ATOM 4482 N N . TYR A 1 544 ? -10.094 -15.427 -2.014 1.00 87.00 544 TYR A N 1
ATOM 4483 C CA . TYR A 1 544 ? -10.032 -16.125 -3.302 1.00 87.00 544 TYR A CA 1
ATOM 4484 C C . TYR A 1 544 ? -9.447 -15.249 -4.408 1.00 87.00 544 TYR A C 1
ATOM 4486 O O . TYR A 1 544 ? -8.603 -15.715 -5.172 1.00 87.00 544 TYR A O 1
ATOM 4494 N N . GLY A 1 545 ? -9.847 -13.975 -4.455 1.00 89.94 545 GLY A N 1
ATOM 4495 C CA . GLY A 1 545 ? -9.292 -12.995 -5.383 1.00 89.94 545 GLY A CA 1
ATOM 4496 C C . GLY A 1 545 ? -7.777 -12.876 -5.242 1.00 89.94 545 GLY A C 1
ATOM 4497 O O . GLY A 1 545 ? -7.075 -12.934 -6.245 1.00 89.94 545 GLY A O 1
ATOM 4498 N N . PHE A 1 546 ? -7.260 -12.808 -4.012 1.00 89.44 546 PHE A N 1
ATOM 4499 C CA . PHE A 1 546 ? -5.823 -12.776 -3.749 1.00 89.44 546 PHE A CA 1
ATOM 4500 C C . PHE A 1 546 ? -5.108 -14.054 -4.191 1.00 89.44 546 PHE A C 1
ATOM 4502 O O . PHE A 1 546 ? -4.041 -13.952 -4.782 1.00 89.44 546 PHE A O 1
ATOM 4509 N N . ILE A 1 547 ? -5.681 -15.241 -3.964 1.00 89.31 547 ILE A N 1
ATOM 4510 C CA . ILE A 1 547 ? -5.071 -16.507 -4.411 1.00 89.31 547 ILE A CA 1
ATOM 4511 C C . ILE A 1 547 ? -4.901 -16.512 -5.934 1.00 89.31 547 ILE A C 1
ATOM 4513 O O . ILE A 1 547 ? -3.801 -16.749 -6.435 1.00 89.31 547 ILE A O 1
ATOM 4517 N N . VAL A 1 548 ? -5.978 -16.211 -6.666 1.00 92.62 548 VAL A N 1
ATOM 4518 C CA . VAL A 1 548 ? -5.965 -16.179 -8.136 1.00 92.62 548 VAL A CA 1
ATOM 4519 C C . VAL A 1 548 ? -5.013 -15.098 -8.642 1.00 92.62 548 VAL A C 1
ATOM 4521 O O . VAL A 1 548 ? -4.180 -15.357 -9.508 1.00 92.62 548 VAL A O 1
ATOM 4524 N N . PHE A 1 549 ? -5.096 -13.898 -8.071 1.00 93.31 549 PHE A N 1
ATOM 4525 C CA . PHE A 1 549 ? -4.247 -12.776 -8.444 1.00 93.31 549 PHE A CA 1
ATOM 4526 C C . PHE A 1 549 ? -2.762 -13.059 -8.183 1.00 93.31 549 PHE A C 1
ATOM 4528 O O . PHE A 1 549 ? -1.942 -12.833 -9.067 1.00 93.31 549 PHE A O 1
ATOM 4535 N N . ASN A 1 550 ? -2.404 -13.595 -7.011 1.00 92.62 550 ASN A N 1
ATOM 4536 C CA . ASN A 1 550 ? -1.014 -13.886 -6.661 1.00 92.62 550 ASN A CA 1
ATOM 4537 C C . ASN A 1 550 ? -0.418 -14.960 -7.577 1.00 92.62 550 ASN A C 1
ATOM 4539 O O . ASN A 1 550 ? 0.744 -14.843 -7.962 1.00 92.62 550 ASN A O 1
ATOM 4543 N N . LEU A 1 551 ? -1.218 -15.967 -7.956 1.00 93.00 551 LEU A N 1
ATOM 4544 C CA . LEU A 1 551 ? -0.839 -16.978 -8.941 1.00 93.00 551 LEU A CA 1
ATOM 4545 C C . LEU A 1 551 ? -0.536 -16.324 -10.294 1.00 93.00 551 LEU A C 1
ATOM 4547 O O . LEU A 1 551 ? 0.574 -16.461 -10.790 1.00 93.00 551 LEU A O 1
ATOM 4551 N N . ILE A 1 552 ? -1.472 -15.559 -10.861 1.00 92.56 552 ILE A N 1
ATOM 4552 C CA . ILE A 1 552 ? -1.275 -14.910 -12.170 1.00 92.56 552 ILE A CA 1
ATOM 4553 C C . ILE A 1 552 ? -0.071 -13.960 -12.135 1.00 92.56 552 ILE A C 1
ATOM 4555 O O . ILE A 1 552 ? 0.796 -14.018 -13.004 1.00 92.56 552 ILE A O 1
ATOM 4559 N N . ALA A 1 553 ? 0.020 -13.115 -11.108 1.00 92.00 553 ALA A N 1
ATOM 4560 C CA . ALA A 1 553 ? 1.072 -12.114 -11.000 1.00 92.00 553 ALA A CA 1
ATOM 4561 C C . ALA A 1 553 ? 2.463 -12.733 -10.793 1.00 92.00 553 ALA A C 1
ATOM 4563 O O . ALA A 1 553 ? 3.436 -12.243 -11.364 1.00 92.00 553 ALA A O 1
ATOM 4564 N N . SER A 1 554 ? 2.568 -13.842 -10.055 1.00 89.69 554 SER A N 1
ATOM 4565 C CA . SER A 1 554 ? 3.844 -14.538 -9.823 1.00 89.69 554 SER A CA 1
ATOM 4566 C C . SER A 1 554 ? 4.392 -15.241 -11.068 1.00 89.69 554 SER A C 1
ATOM 4568 O O . SER A 1 554 ? 5.586 -15.518 -11.120 1.00 89.69 554 SER A O 1
ATOM 4570 N N . TRP A 1 555 ? 3.546 -15.498 -12.069 1.00 90.81 555 TRP A N 1
ATOM 4571 C CA . TRP A 1 555 ? 3.929 -16.065 -13.367 1.00 90.81 555 TRP A CA 1
ATOM 4572 C C . TRP A 1 555 ? 3.903 -15.031 -14.504 1.00 90.81 555 TRP A C 1
ATOM 4574 O O . TRP A 1 555 ? 4.042 -15.395 -15.669 1.00 90.81 555 TRP A O 1
ATOM 4584 N N . SER A 1 556 ? 3.769 -13.738 -14.189 1.00 88.88 556 SER A N 1
ATOM 4585 C CA . SER A 1 556 ? 3.728 -12.655 -15.188 1.00 88.88 556 SER A CA 1
ATOM 4586 C C . SER A 1 556 ? 5.015 -12.510 -16.009 1.00 88.88 556 SER A C 1
ATOM 4588 O O . SER A 1 556 ? 4.977 -11.967 -17.109 1.00 88.88 556 SER A O 1
ATOM 4590 N N . TRP A 1 557 ? 6.133 -13.049 -15.521 1.00 86.25 557 TRP A N 1
ATOM 4591 C CA . TRP A 1 557 ? 7.403 -13.123 -16.245 1.00 86.25 557 TRP A CA 1
ATOM 4592 C C . TRP A 1 557 ? 7.401 -14.176 -17.366 1.00 86.25 557 TRP A C 1
ATOM 4594 O O . TRP A 1 557 ? 8.134 -14.040 -18.343 1.00 86.25 557 TRP A O 1
ATOM 4604 N N . ALA A 1 558 ? 6.585 -15.231 -17.251 1.00 87.31 558 ALA A N 1
ATOM 4605 C CA . ALA A 1 558 ? 6.652 -16.390 -18.140 1.00 87.31 558 ALA A CA 1
ATOM 4606 C C . ALA A 1 558 ? 6.346 -16.065 -19.612 1.00 87.31 558 ALA A C 1
ATOM 4608 O O . ALA A 1 558 ? 7.072 -16.565 -20.470 1.00 87.31 558 ALA A O 1
ATOM 4609 N N . PRO A 1 559 ? 5.352 -15.216 -19.950 1.00 84.38 559 PRO A N 1
ATOM 4610 C CA . PRO A 1 559 ? 5.081 -14.875 -21.343 1.00 84.38 559 PRO A CA 1
ATOM 4611 C C . PRO A 1 559 ? 6.265 -14.217 -22.060 1.00 84.38 559 PRO A C 1
ATOM 4613 O O . PRO A 1 559 ? 6.514 -14.550 -23.215 1.00 84.38 559 PRO A O 1
ATOM 4616 N N . ALA A 1 560 ? 7.021 -13.351 -21.371 1.00 78.38 560 ALA A N 1
ATOM 4617 C CA . ALA A 1 560 ? 8.185 -12.677 -21.951 1.00 78.38 560 ALA A CA 1
ATOM 4618 C C . ALA A 1 560 ? 9.309 -13.666 -22.309 1.00 78.38 560 ALA A C 1
ATOM 4620 O O . ALA A 1 560 ? 9.952 -13.516 -23.340 1.00 78.38 560 ALA A O 1
ATOM 4621 N N . LEU A 1 561 ? 9.506 -14.708 -21.491 1.00 79.44 561 LEU A N 1
ATOM 4622 C CA . LEU A 1 561 ? 10.561 -15.706 -21.708 1.00 79.44 561 LEU A CA 1
ATOM 4623 C C . LEU A 1 561 ? 10.147 -16.869 -22.619 1.00 79.44 561 LEU A C 1
ATOM 4625 O O . LEU A 1 561 ? 10.991 -17.436 -23.303 1.00 79.44 561 LEU A O 1
ATOM 4629 N N . LEU A 1 562 ? 8.869 -17.263 -22.617 1.00 80.38 562 LEU A N 1
ATOM 4630 C CA . LEU A 1 562 ? 8.377 -18.397 -23.413 1.00 80.38 562 LEU A CA 1
ATOM 4631 C C . LEU A 1 562 ? 8.057 -18.019 -24.860 1.00 80.38 562 LEU A C 1
ATOM 4633 O O . LEU A 1 562 ? 8.069 -18.883 -25.735 1.00 80.38 562 LEU A O 1
ATOM 4637 N N . PHE A 1 563 ? 7.761 -16.744 -25.116 1.00 80.25 563 PHE A N 1
ATOM 4638 C CA . PHE A 1 563 ? 7.376 -16.257 -26.438 1.00 80.25 563 PHE A CA 1
ATOM 4639 C C . PHE A 1 563 ? 8.260 -15.092 -26.921 1.00 80.25 563 PHE A C 1
ATOM 4641 O O . PHE A 1 563 ? 7.712 -14.072 -27.346 1.00 80.25 563 PHE A O 1
ATOM 4648 N N . PRO A 1 564 ? 9.603 -15.229 -26.915 1.00 68.19 564 PRO A N 1
ATOM 4649 C CA . PRO A 1 564 ? 10.510 -14.134 -27.269 1.00 68.19 564 PRO A CA 1
ATOM 4650 C C . PRO A 1 564 ? 10.340 -13.686 -28.729 1.00 68.19 564 PRO A C 1
ATOM 4652 O O . PRO A 1 564 ? 10.405 -12.502 -29.033 1.00 68.19 564 PRO A O 1
ATOM 4655 N N . HIS A 1 565 ? 10.024 -14.615 -29.638 1.00 67.31 565 HIS A N 1
ATOM 4656 C CA . HIS A 1 565 ? 9.798 -14.323 -31.062 1.00 67.31 565 HIS A CA 1
ATOM 4657 C C . HIS A 1 565 ? 8.357 -13.931 -31.402 1.00 67.31 565 HIS A C 1
ATOM 4659 O O . HIS A 1 565 ? 8.013 -13.764 -32.574 1.00 67.31 565 HIS A O 1
ATOM 4665 N N . ASN A 1 566 ? 7.471 -13.826 -30.411 1.00 73.44 566 ASN A N 1
ATOM 4666 C CA . ASN A 1 566 ? 6.126 -13.357 -30.688 1.00 73.44 566 ASN A CA 1
ATOM 4667 C C . ASN A 1 566 ? 6.181 -11.850 -30.946 1.00 73.44 566 ASN A C 1
ATOM 4669 O O . ASN A 1 566 ? 6.549 -11.067 -30.070 1.00 73.44 566 ASN A O 1
ATOM 4673 N N . HIS A 1 567 ? 5.753 -11.460 -32.146 1.00 68.06 567 HIS A N 1
ATOM 4674 C CA . HIS A 1 567 ? 5.715 -10.075 -32.605 1.00 68.06 567 HIS A CA 1
ATOM 4675 C C . HIS A 1 567 ? 5.013 -9.139 -31.602 1.00 68.06 567 HIS A C 1
ATOM 4677 O O . HIS A 1 567 ? 5.340 -7.955 -31.522 1.00 68.06 567 HIS A O 1
ATOM 4683 N N . PHE A 1 568 ? 4.063 -9.649 -30.810 1.00 69.06 568 PHE A N 1
ATOM 4684 C CA . PHE A 1 568 ? 3.439 -8.881 -29.739 1.00 69.06 568 PHE A CA 1
ATOM 4685 C C . PHE A 1 568 ? 4.431 -8.518 -28.622 1.00 69.06 568 PHE A C 1
ATOM 4687 O O . PHE A 1 568 ? 4.551 -7.350 -28.278 1.00 69.06 568 PHE A O 1
ATOM 4694 N N . PHE A 1 569 ? 5.178 -9.471 -28.064 1.00 67.12 569 PHE A N 1
ATOM 4695 C CA . PHE A 1 569 ? 6.066 -9.170 -26.935 1.00 67.12 569 PHE A CA 1
ATOM 4696 C C . PHE A 1 569 ? 7.269 -8.324 -27.347 1.00 67.12 569 PHE A C 1
ATOM 4698 O O . PHE A 1 569 ? 7.614 -7.406 -26.615 1.00 67.12 569 PHE A O 1
ATOM 4705 N N . HIS A 1 570 ? 7.815 -8.537 -28.547 1.00 67.19 570 HIS A N 1
ATOM 4706 C CA . HIS A 1 570 ? 8.888 -7.689 -29.075 1.00 67.19 570 HIS A CA 1
ATOM 4707 C C . HIS A 1 570 ? 8.418 -6.237 -29.276 1.00 67.19 570 HIS A C 1
ATOM 4709 O O . HIS A 1 570 ? 9.069 -5.295 -28.844 1.00 67.19 570 HIS A O 1
ATOM 4715 N N . LYS A 1 571 ? 7.223 -6.037 -29.855 1.00 68.62 571 LYS A N 1
ATOM 4716 C CA . LYS A 1 571 ? 6.683 -4.696 -30.150 1.00 68.62 571 LYS A CA 1
ATOM 4717 C C . LYS A 1 571 ? 6.175 -3.940 -28.910 1.00 68.62 571 LYS A C 1
ATOM 4719 O O . LYS A 1 571 ? 5.996 -2.722 -28.961 1.00 68.62 571 LYS A O 1
ATOM 4724 N N . TYR A 1 572 ? 5.855 -4.631 -27.818 1.00 73.50 572 TYR A N 1
ATOM 4725 C CA . TYR A 1 572 ? 5.301 -4.034 -26.591 1.00 73.50 572 TYR A CA 1
ATOM 4726 C C . TYR A 1 572 ? 6.192 -4.285 -25.362 1.00 73.50 572 TYR A C 1
ATOM 4728 O O . TYR A 1 572 ? 5.699 -4.269 -24.233 1.00 73.50 572 TYR A O 1
ATOM 4736 N N . LEU A 1 573 ? 7.488 -4.546 -25.568 1.00 76.69 573 LEU A N 1
ATOM 4737 C CA . LEU A 1 573 ? 8.401 -4.983 -24.511 1.00 76.69 573 LEU A CA 1
ATOM 4738 C C . LEU A 1 573 ? 8.473 -3.973 -23.356 1.00 76.69 573 LEU A C 1
ATOM 4740 O O . LEU A 1 573 ? 8.256 -4.339 -22.203 1.00 76.69 573 LEU A O 1
ATOM 4744 N N . TYR A 1 574 ? 8.677 -2.686 -23.655 1.00 78.31 574 TYR A N 1
ATOM 4745 C CA . TYR A 1 574 ? 8.769 -1.635 -22.635 1.00 78.31 574 TYR A CA 1
ATOM 4746 C C . TYR A 1 574 ? 7.473 -1.459 -21.835 1.00 78.31 574 TYR A C 1
ATOM 4748 O O . TYR A 1 574 ? 7.514 -1.314 -20.608 1.00 78.31 574 TYR A O 1
ATOM 4756 N N . GLU A 1 575 ? 6.316 -1.468 -22.505 1.00 82.50 575 GLU A N 1
ATOM 4757 C CA . GLU A 1 575 ? 5.019 -1.381 -21.829 1.00 82.50 575 GLU A CA 1
ATOM 4758 C C . GLU A 1 575 ? 4.758 -2.610 -20.954 1.00 82.50 575 GLU A C 1
ATOM 4760 O O . GLU A 1 575 ? 4.229 -2.488 -19.846 1.00 82.50 575 GLU A O 1
ATOM 4765 N N . TRP A 1 576 ? 5.161 -3.786 -21.432 1.00 83.44 576 TRP A N 1
ATOM 4766 C CA . TRP A 1 576 ? 5.043 -5.042 -20.706 1.00 83.44 576 TRP A CA 1
ATOM 4767 C C . TRP A 1 576 ? 5.931 -5.069 -19.456 1.00 83.44 576 TRP A C 1
ATOM 4769 O O . TRP A 1 576 ? 5.453 -5.404 -18.372 1.00 83.44 576 TRP A O 1
ATOM 4779 N N . GLU A 1 577 ? 7.190 -4.637 -19.563 1.00 85.19 577 GLU A N 1
ATOM 4780 C CA . GLU A 1 577 ? 8.107 -4.520 -18.424 1.00 85.19 577 GLU A CA 1
ATOM 4781 C C . GLU A 1 577 ? 7.584 -3.537 -17.371 1.00 85.19 577 GLU A C 1
ATOM 4783 O O . GLU A 1 577 ? 7.582 -3.840 -16.176 1.00 85.19 577 GLU A O 1
ATOM 4788 N N . MET A 1 578 ? 7.074 -2.375 -17.797 1.00 89.00 578 MET A N 1
ATOM 4789 C CA . MET A 1 578 ? 6.445 -1.416 -16.886 1.00 89.00 578 MET A CA 1
ATOM 4790 C C . MET A 1 578 ? 5.241 -2.033 -16.168 1.00 89.00 578 MET A C 1
ATOM 4792 O O . MET A 1 578 ? 5.107 -1.889 -14.950 1.00 89.00 578 MET A O 1
ATOM 4796 N N . PHE A 1 579 ? 4.382 -2.745 -16.902 1.00 89.88 579 PHE A N 1
ATOM 4797 C CA . PHE A 1 579 ? 3.230 -3.432 -16.329 1.00 89.88 579 PHE A CA 1
ATOM 4798 C C . PHE A 1 579 ? 3.650 -4.479 -15.291 1.00 89.88 579 PHE A C 1
ATOM 4800 O O . PHE A 1 579 ? 3.089 -4.488 -14.195 1.00 89.88 579 PHE A O 1
ATOM 4807 N N . ILE A 1 580 ? 4.664 -5.305 -15.578 1.00 90.38 580 ILE A N 1
ATOM 4808 C CA . ILE A 1 580 ? 5.180 -6.315 -14.640 1.00 90.38 580 ILE A CA 1
ATOM 4809 C C . ILE A 1 580 ? 5.699 -5.665 -13.351 1.00 90.38 580 ILE A C 1
ATOM 4811 O O . ILE A 1 580 ? 5.407 -6.161 -12.262 1.00 90.38 580 ILE A O 1
ATOM 4815 N N . ILE A 1 581 ? 6.432 -4.549 -13.440 1.00 91.12 581 ILE A N 1
ATOM 4816 C CA . ILE A 1 581 ? 6.961 -3.861 -12.249 1.00 91.12 581 ILE A CA 1
ATOM 4817 C C . ILE A 1 581 ? 5.817 -3.344 -11.371 1.00 91.12 581 ILE A C 1
ATOM 4819 O O . ILE A 1 581 ? 5.801 -3.591 -10.162 1.00 91.12 581 ILE A O 1
ATOM 4823 N N . VAL A 1 582 ? 4.831 -2.664 -11.966 1.00 93.19 582 VAL A N 1
ATOM 4824 C CA . VAL A 1 582 ? 3.656 -2.160 -11.233 1.00 93.19 582 VAL A CA 1
ATOM 4825 C C . VAL A 1 582 ? 2.854 -3.317 -10.628 1.00 93.19 582 VAL A C 1
ATOM 4827 O O . VAL A 1 582 ? 2.419 -3.234 -9.476 1.00 93.19 582 VAL A O 1
ATOM 4830 N N . LEU A 1 583 ? 2.709 -4.418 -11.369 1.00 93.69 583 LEU A N 1
ATOM 4831 C CA . LEU A 1 583 ? 2.027 -5.627 -10.923 1.00 93.69 583 LEU A CA 1
ATOM 4832 C C . LEU A 1 583 ? 2.734 -6.276 -9.724 1.00 93.69 583 LEU A C 1
ATOM 4834 O O . LEU A 1 583 ? 2.061 -6.632 -8.758 1.00 93.69 583 LEU A O 1
ATOM 4838 N N . GLU A 1 584 ? 4.066 -6.389 -9.735 1.00 92.00 584 GLU A N 1
ATOM 4839 C CA . GLU A 1 584 ? 4.842 -6.939 -8.613 1.00 92.00 584 GLU A CA 1
ATOM 4840 C C . GLU A 1 584 ? 4.779 -6.026 -7.378 1.00 92.00 584 GLU A C 1
ATOM 4842 O O . GLU A 1 584 ? 4.613 -6.526 -6.262 1.00 92.00 584 GLU A O 1
ATOM 4847 N N . ILE A 1 585 ? 4.829 -4.696 -7.552 1.00 93.88 585 ILE A N 1
ATOM 4848 C CA . ILE A 1 585 ? 4.625 -3.735 -6.451 1.00 93.88 585 ILE A CA 1
ATOM 4849 C C . ILE A 1 585 ? 3.252 -3.964 -5.810 1.00 93.88 585 ILE A C 1
ATOM 4851 O O . ILE A 1 585 ? 3.162 -4.143 -4.593 1.00 93.88 585 ILE A O 1
ATOM 4855 N N . PHE A 1 586 ? 2.192 -4.012 -6.621 1.00 94.00 586 PHE A N 1
ATOM 4856 C CA . PHE A 1 586 ? 0.831 -4.236 -6.137 1.00 94.00 586 PHE A CA 1
ATOM 4857 C C . PHE A 1 586 ? 0.679 -5.612 -5.467 1.00 94.00 586 PHE A C 1
ATOM 4859 O O . PHE A 1 586 ? 0.091 -5.721 -4.388 1.00 94.00 586 PHE A O 1
ATOM 4866 N N . ARG A 1 587 ? 1.295 -6.657 -6.033 1.00 93.19 587 ARG A N 1
ATOM 4867 C CA . ARG A 1 587 ? 1.316 -8.009 -5.460 1.00 93.19 587 ARG A CA 1
ATOM 4868 C C . ARG A 1 587 ? 1.946 -8.050 -4.075 1.00 93.19 587 ARG A C 1
ATOM 4870 O O . ARG A 1 587 ? 1.359 -8.631 -3.159 1.00 93.19 587 ARG A O 1
ATOM 4877 N N . ARG A 1 588 ? 3.088 -7.383 -3.882 1.00 91.69 588 ARG A N 1
ATOM 4878 C CA . ARG A 1 588 ? 3.739 -7.268 -2.566 1.00 91.69 588 ARG A CA 1
ATOM 4879 C C . ARG A 1 588 ? 2.898 -6.495 -1.560 1.00 91.69 588 ARG A C 1
ATOM 4881 O O . ARG A 1 588 ? 2.881 -6.859 -0.387 1.00 91.69 588 ARG A O 1
ATOM 4888 N N . THR A 1 589 ? 2.149 -5.493 -2.005 1.00 91.94 589 THR A N 1
ATOM 4889 C CA . THR A 1 589 ? 1.199 -4.761 -1.159 1.00 91.94 589 THR A CA 1
ATOM 4890 C C . THR A 1 589 ? 0.051 -5.633 -0.684 1.00 91.94 589 THR A C 1
ATOM 4892 O O . THR A 1 589 ? -0.257 -5.629 0.509 1.00 91.94 589 THR A O 1
ATOM 4895 N N . CYS A 1 590 ? -0.551 -6.421 -1.577 1.00 91.19 590 CYS A N 1
ATOM 4896 C CA . CYS A 1 590 ? -1.563 -7.393 -1.180 1.00 91.19 590 CYS A CA 1
ATOM 4897 C C . CYS A 1 590 ? -0.979 -8.401 -0.186 1.00 91.19 590 CYS A C 1
ATOM 4899 O O . CYS A 1 590 ? -1.532 -8.569 0.896 1.00 91.19 590 CYS A O 1
ATOM 4901 N N . TRP A 1 591 ? 0.172 -9.004 -0.495 1.00 91.00 591 TRP A N 1
ATOM 4902 C CA . TRP A 1 591 ? 0.852 -9.927 0.419 1.00 91.00 591 TRP A CA 1
ATOM 4903 C C . TRP A 1 591 ? 1.092 -9.310 1.806 1.00 91.00 591 TRP A C 1
ATOM 4905 O O . TRP A 1 591 ? 0.794 -9.946 2.815 1.00 91.00 591 TRP A O 1
ATOM 4915 N N . CYS A 1 592 ? 1.540 -8.051 1.871 1.00 89.38 592 CYS A N 1
ATOM 4916 C CA . CYS A 1 592 ? 1.798 -7.344 3.126 1.00 89.38 592 CYS A CA 1
ATOM 4917 C C . CYS A 1 592 ? 0.528 -7.232 3.981 1.00 89.38 592 CYS A C 1
ATOM 4919 O O . CYS A 1 592 ? 0.564 -7.524 5.174 1.00 89.38 592 CYS A O 1
ATOM 4921 N N . LEU A 1 593 ? -0.618 -6.912 3.366 1.00 88.44 593 LEU A N 1
ATOM 4922 C CA . LEU A 1 593 ? -1.910 -6.857 4.055 1.00 88.44 593 LEU A CA 1
ATOM 4923 C C . LEU A 1 593 ? -2.291 -8.210 4.677 1.00 88.44 593 LEU A C 1
ATOM 4925 O O . LEU A 1 593 ? -2.668 -8.271 5.848 1.00 88.44 593 LEU A O 1
ATOM 4929 N N . PHE A 1 594 ? -2.189 -9.298 3.906 1.00 86.44 594 PHE A N 1
ATOM 4930 C CA . PHE A 1 594 ? -2.515 -10.642 4.395 1.00 86.44 594 PHE A CA 1
ATOM 4931 C C . PHE A 1 594 ? -1.555 -11.095 5.497 1.00 86.44 594 PHE A C 1
ATOM 4933 O O . PHE A 1 594 ? -2.005 -11.628 6.512 1.00 86.44 594 PHE A O 1
ATOM 4940 N N . ARG A 1 595 ? -0.258 -10.816 5.341 1.00 85.69 595 ARG A N 1
ATOM 4941 C CA . ARG A 1 595 ? 0.760 -11.121 6.347 1.00 85.69 595 ARG A CA 1
ATOM 4942 C C . ARG A 1 595 ? 0.541 -10.340 7.640 1.00 85.69 595 ARG A C 1
ATOM 4944 O O . ARG A 1 595 ? 0.649 -10.921 8.713 1.00 85.69 595 ARG A O 1
ATOM 4951 N N . MET A 1 596 ? 0.223 -9.048 7.568 1.00 83.50 596 MET A N 1
ATOM 4952 C CA . MET A 1 596 ? -0.048 -8.229 8.755 1.00 83.50 596 MET A CA 1
ATOM 4953 C C . MET A 1 596 ? -1.269 -8.723 9.528 1.00 83.50 596 MET A C 1
ATOM 4955 O O . MET A 1 596 ? -1.220 -8.815 10.753 1.00 83.50 596 MET A O 1
ATOM 4959 N N . ASP A 1 597 ? -2.349 -9.065 8.824 1.00 82.94 597 ASP A N 1
ATOM 4960 C CA . ASP A 1 597 ? -3.537 -9.659 9.440 1.00 82.94 597 ASP A CA 1
ATOM 4961 C C . ASP A 1 597 ? -3.192 -10.981 10.144 1.00 82.94 597 ASP A C 1
ATOM 4963 O O . ASP A 1 597 ? -3.573 -11.189 11.299 1.00 82.94 597 ASP A O 1
ATOM 4967 N N . ASN A 1 598 ? -2.396 -11.837 9.493 1.00 79.88 598 ASN A N 1
ATOM 4968 C CA . ASN A 1 598 ? -1.942 -13.093 10.081 1.00 79.88 598 ASN A CA 1
ATOM 4969 C C . ASN A 1 598 ? -1.030 -12.870 11.303 1.00 79.88 598 ASN A C 1
ATOM 4971 O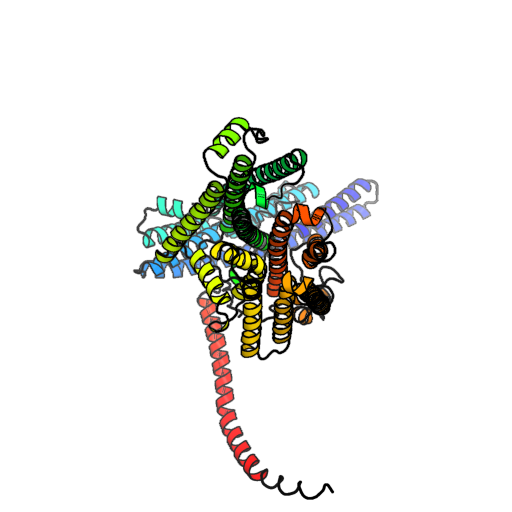 O . ASN A 1 598 ? -1.215 -13.500 12.345 1.00 79.88 598 ASN A O 1
ATOM 4975 N N . GLN A 1 599 ? -0.090 -11.926 11.232 1.00 79.12 599 GLN A N 1
ATOM 4976 C CA . GLN A 1 599 ? 0.804 -11.599 12.345 1.00 79.12 599 GLN A CA 1
ATOM 4977 C C . GLN A 1 599 ? 0.033 -11.018 13.537 1.00 79.12 599 GLN A C 1
ATOM 4979 O O . GLN A 1 599 ? 0.289 -11.411 14.672 1.00 79.12 599 GLN A O 1
ATOM 4984 N N . GLN A 1 600 ? -0.948 -10.142 13.305 1.00 78.69 600 GLN A N 1
ATOM 4985 C CA . GLN A 1 600 ? -1.830 -9.632 14.360 1.00 78.69 600 GLN A CA 1
ATOM 4986 C C . GLN A 1 600 ? -2.651 -10.750 15.018 1.00 78.69 600 GLN A C 1
ATOM 4988 O O . GLN A 1 600 ? -2.987 -10.670 16.200 1.00 78.69 600 GLN A O 1
ATOM 4993 N N . ALA A 1 601 ? -3.026 -11.777 14.256 1.00 71.19 601 ALA A N 1
ATOM 4994 C CA . ALA A 1 601 ? -3.818 -12.890 14.757 1.00 71.19 601 ALA A CA 1
ATOM 4995 C C . ALA A 1 601 ? -3.001 -13.904 15.564 1.00 71.19 601 ALA A C 1
ATOM 4997 O O . ALA A 1 601 ? -3.510 -14.441 16.547 1.00 71.19 601 ALA A O 1
ATOM 4998 N N . THR A 1 602 ? -1.778 -14.194 15.125 1.00 69.06 602 THR A N 1
ATOM 4999 C CA . THR A 1 602 ? -1.015 -15.363 15.584 1.00 69.06 602 THR A CA 1
ATOM 5000 C C . THR A 1 602 ? 0.235 -15.000 16.375 1.00 69.06 602 THR A C 1
ATOM 5002 O O . THR A 1 602 ? 0.741 -15.837 17.116 1.00 69.06 602 THR A O 1
ATOM 5005 N N . ASN A 1 603 ? 0.738 -13.772 16.206 1.00 72.00 603 ASN A N 1
ATOM 5006 C CA . ASN A 1 603 ? 2.078 -13.346 16.600 1.00 72.00 603 ASN A CA 1
ATOM 5007 C C . ASN A 1 603 ? 3.161 -14.401 16.289 1.00 72.00 603 ASN A C 1
ATOM 5009 O O . ASN A 1 603 ? 4.083 -14.596 17.074 1.00 72.00 603 ASN A O 1
ATOM 5013 N N . CYS A 1 604 ? 3.035 -15.113 15.164 1.00 61.09 604 CYS A N 1
ATOM 5014 C CA . CYS A 1 604 ? 3.771 -16.354 14.920 1.00 61.09 604 CYS A CA 1
ATOM 5015 C C . CYS A 1 604 ? 5.291 -16.199 14.927 1.00 61.09 604 CYS A C 1
ATOM 5017 O O . CYS A 1 604 ? 5.991 -17.119 15.321 1.00 61.09 604 CYS A O 1
ATOM 5019 N N . GLU A 1 605 ? 5.804 -15.046 14.505 1.00 58.34 605 GLU A N 1
ATOM 5020 C CA . GLU A 1 605 ? 7.243 -14.768 14.484 1.00 58.34 605 GLU A CA 1
ATOM 5021 C C . GLU A 1 605 ? 7.718 -13.892 15.656 1.00 58.34 605 GLU A C 1
ATOM 5023 O O . GLU A 1 605 ? 8.813 -13.341 15.596 1.00 58.34 605 GLU A O 1
ATOM 5028 N N . SER A 1 606 ? 6.898 -13.726 16.703 1.00 61.28 606 SER A N 1
ATOM 5029 C CA . SER A 1 606 ? 7.233 -12.968 17.922 1.00 61.28 606 SER A CA 1
ATOM 5030 C C . SER A 1 606 ? 7.711 -11.526 17.685 1.00 61.28 606 SER A C 1
ATOM 5032 O O . SER A 1 606 ? 8.358 -10.937 18.546 1.00 61.28 606 SER A O 1
ATOM 5034 N N . TYR A 1 607 ? 7.371 -10.925 16.535 1.00 54.47 607 TYR A N 1
ATOM 5035 C CA . TYR A 1 607 ? 7.699 -9.528 16.220 1.00 54.47 607 TYR A CA 1
ATOM 5036 C C . TYR A 1 607 ? 7.064 -8.538 17.186 1.00 54.47 607 TYR A C 1
ATOM 5038 O O . TYR A 1 607 ? 7.583 -7.447 17.404 1.00 54.47 607 TYR A O 1
ATOM 5046 N N . VAL A 1 608 ? 5.909 -8.908 17.731 1.00 52.78 608 VAL A N 1
ATOM 5047 C CA . VAL A 1 608 ? 5.267 -8.150 18.785 1.00 52.78 608 VAL A CA 1
ATOM 5048 C C . VAL A 1 608 ? 5.832 -8.681 20.092 1.00 52.78 608 VAL A C 1
ATOM 5050 O O . VAL A 1 608 ? 5.345 -9.681 20.625 1.00 52.78 608 VAL A O 1
ATOM 5053 N N . ALA A 1 609 ? 6.834 -7.991 20.641 1.00 43.31 609 ALA A N 1
ATOM 5054 C CA . ALA A 1 609 ? 6.897 -7.909 22.091 1.00 43.31 609 ALA A CA 1
ATOM 5055 C C . ALA A 1 609 ? 5.531 -7.373 22.505 1.00 43.31 609 ALA A C 1
ATOM 5057 O O . ALA A 1 609 ? 5.095 -6.369 21.945 1.00 43.31 609 ALA A O 1
ATOM 5058 N N . THR A 1 610 ? 4.829 -8.031 23.424 1.00 38.84 610 THR A N 1
ATOM 5059 C CA . THR A 1 610 ? 3.688 -7.428 24.109 1.00 38.84 610 THR A CA 1
ATOM 5060 C C . THR A 1 610 ? 4.199 -6.188 24.841 1.00 38.84 610 THR A C 1
ATOM 5062 O O . THR A 1 610 ? 4.363 -6.192 26.056 1.00 38.84 610 THR A O 1
ATOM 5065 N N . ARG A 1 611 ? 4.464 -5.091 24.118 1.00 37.53 611 ARG A N 1
ATOM 5066 C CA . ARG A 1 611 ? 4.298 -3.756 24.653 1.00 37.53 611 ARG A CA 1
ATOM 5067 C C . ARG A 1 611 ? 2.830 -3.734 24.953 1.00 37.53 611 ARG A C 1
ATOM 5069 O O . ARG A 1 611 ? 2.021 -3.593 24.035 1.00 37.53 611 ARG A O 1
ATOM 5076 N N . TYR A 1 612 ? 2.549 -4.047 26.212 1.00 35.25 612 TYR A N 1
ATOM 5077 C CA . TYR A 1 612 ? 1.302 -3.808 26.890 1.00 35.25 612 TYR A CA 1
ATOM 5078 C C . TYR A 1 612 ? 0.686 -2.609 26.185 1.00 35.25 612 TYR A C 1
ATOM 5080 O O . TYR A 1 612 ? 1.269 -1.523 26.207 1.00 35.25 612 TYR A O 1
ATOM 5088 N N . ILE A 1 613 ? -0.404 -2.822 25.442 1.00 34.09 613 ILE A N 1
ATOM 5089 C CA . ILE A 1 613 ? -1.283 -1.697 25.163 1.00 34.09 613 ILE A CA 1
ATOM 5090 C C . ILE A 1 613 ? -1.558 -1.220 26.578 1.00 34.09 613 ILE A C 1
ATOM 5092 O O . ILE A 1 613 ? -2.064 -2.039 27.355 1.00 34.09 613 ILE A O 1
ATOM 5096 N N . PRO A 1 614 ? -1.175 0.000 26.986 1.00 27.62 614 PRO A N 1
ATOM 5097 C CA . PRO A 1 614 ? -1.847 0.544 28.126 1.00 27.62 614 PRO A CA 1
ATOM 5098 C C . PRO A 1 614 ? -3.302 0.631 27.656 1.00 27.62 614 PRO A C 1
ATOM 5100 O O . PRO A 1 614 ? -3.745 1.621 27.088 1.00 27.62 614 PRO A O 1
ATOM 5103 N N . ILE A 1 615 ? -4.073 -0.438 27.911 1.00 33.06 615 ILE A N 1
ATOM 5104 C CA . ILE A 1 615 ? -5.363 -0.258 28.547 1.00 33.06 615 ILE A CA 1
ATOM 5105 C C . ILE A 1 615 ? -5.034 0.808 29.567 1.00 33.06 615 ILE A C 1
ATOM 5107 O O . ILE A 1 615 ? -4.055 0.632 30.295 1.00 33.06 615 ILE A O 1
ATOM 5111 N N . LEU A 1 616 ? -5.699 1.954 29.476 1.00 33.75 616 LEU A N 1
ATOM 5112 C CA . LEU A 1 616 ? -5.549 3.045 30.423 1.00 33.75 616 LEU A CA 1
ATOM 5113 C C . LEU A 1 616 ? -5.851 2.467 31.806 1.00 33.75 616 LEU A C 1
ATOM 5115 O O . LEU A 1 616 ? -6.966 2.528 32.297 1.00 33.75 616 LEU A O 1
ATOM 5119 N N . VAL A 1 617 ? -4.870 1.801 32.379 1.00 30.88 617 VAL A N 1
ATOM 5120 C CA . VAL A 1 617 ? -4.768 1.310 33.724 1.00 30.88 617 VAL A CA 1
ATOM 5121 C C . VAL A 1 617 ? -4.438 2.607 34.426 1.00 30.88 617 VAL A C 1
ATOM 5123 O O . VAL A 1 617 ? -3.473 3.291 34.066 1.00 30.88 617 VAL A O 1
ATOM 5126 N N . SER A 1 618 ? -5.328 3.035 35.319 1.00 37.94 618 SER A N 1
ATOM 5127 C CA . SER A 1 618 ? -5.062 4.233 36.111 1.00 37.94 618 SER A CA 1
ATOM 5128 C C . SER A 1 618 ? -3.655 4.101 36.717 1.00 37.94 618 SER A C 1
ATOM 5130 O O . SER A 1 618 ? -3.176 2.984 36.940 1.00 37.94 618 SER A O 1
ATOM 5132 N N . GLN A 1 619 ? -2.936 5.199 36.969 1.00 41.62 619 GLN A N 1
ATOM 5133 C CA . GLN A 1 619 ? -1.637 5.082 37.653 1.00 41.62 619 GLN A CA 1
ATOM 5134 C C . GLN A 1 619 ? -1.784 4.327 38.989 1.00 41.62 619 GLN A C 1
ATOM 5136 O O . GLN A 1 619 ? -0.859 3.636 39.409 1.00 41.62 619 GLN A O 1
ATOM 5141 N N . HIS A 1 620 ? -2.982 4.364 39.579 1.00 37.47 620 HIS A N 1
ATOM 5142 C CA . HIS A 1 620 ? -3.393 3.560 40.720 1.00 37.47 620 HIS A CA 1
ATOM 5143 C C . HIS A 1 620 ? -3.390 2.045 40.439 1.00 37.47 620 HIS A C 1
ATOM 5145 O O . HIS A 1 620 ? -2.739 1.287 41.156 1.00 37.47 620 HIS A O 1
ATOM 5151 N N . ASP A 1 621 ? -4.022 1.597 39.353 1.00 41.44 621 ASP A N 1
ATOM 5152 C CA . ASP A 1 621 ? -3.996 0.191 38.933 1.00 41.44 621 ASP A CA 1
ATOM 5153 C C . ASP A 1 621 ? -2.588 -0.238 38.487 1.00 41.44 621 ASP A C 1
ATOM 5155 O O . ASP A 1 621 ? -2.187 -1.370 38.731 1.00 41.44 621 ASP A O 1
ATOM 5159 N N . SER A 1 622 ? -1.788 0.672 37.917 1.00 40.81 622 SER A N 1
ATOM 5160 C CA . SER A 1 622 ? -0.392 0.406 37.533 1.00 40.81 622 SER A CA 1
ATOM 5161 C C . SER A 1 622 ? 0.474 0.203 38.771 1.00 40.81 622 SER A C 1
ATOM 5163 O O . SER A 1 622 ? 1.310 -0.691 38.798 1.00 40.81 622 SER A O 1
ATOM 5165 N N . HIS A 1 623 ? 0.244 0.990 39.824 1.00 44.16 623 HIS A N 1
ATOM 5166 C CA . HIS A 1 623 ? 0.931 0.854 41.102 1.00 44.16 623 HIS A CA 1
ATOM 5167 C C . HIS A 1 623 ? 0.483 -0.399 41.866 1.00 44.16 623 HIS A C 1
ATOM 5169 O O . HIS A 1 623 ? 1.314 -1.056 42.486 1.00 44.16 623 HIS A O 1
ATOM 5175 N N . ASN A 1 624 ? -0.796 -0.777 41.786 1.00 47.16 624 ASN A N 1
ATOM 5176 C CA . ASN A 1 624 ? -1.312 -2.009 42.386 1.00 47.16 624 ASN A CA 1
ATOM 5177 C C . ASN A 1 624 ? -0.822 -3.255 41.640 1.00 47.16 624 ASN A C 1
ATOM 5179 O O . ASN A 1 624 ? -0.426 -4.219 42.285 1.00 47.16 624 ASN A O 1
ATOM 5183 N N . ILE A 1 625 ? -0.759 -3.215 40.306 1.00 45.12 625 ILE A N 1
ATOM 5184 C CA . ILE A 1 625 ? -0.154 -4.266 39.477 1.00 45.12 625 ILE A CA 1
ATOM 5185 C C . ILE A 1 625 ? 1.353 -4.339 39.734 1.00 45.12 625 ILE A C 1
ATOM 5187 O O . ILE A 1 625 ? 1.869 -5.434 39.909 1.00 45.12 625 ILE A O 1
ATOM 5191 N N . GLN A 1 626 ? 2.056 -3.207 39.846 1.00 44.16 626 GLN A N 1
ATOM 5192 C CA . GLN A 1 626 ? 3.480 -3.183 40.188 1.00 44.16 626 GLN A CA 1
ATOM 5193 C C . GLN A 1 626 ? 3.727 -3.718 41.601 1.00 44.16 626 GLN A C 1
ATOM 5195 O O . GLN A 1 626 ? 4.665 -4.477 41.802 1.00 44.16 626 GLN A O 1
ATOM 5200 N N . LYS A 1 627 ? 2.864 -3.393 42.571 1.00 55.47 627 LYS A N 1
ATOM 5201 C CA . LYS A 1 627 ? 2.885 -4.003 43.905 1.00 55.47 627 LYS A CA 1
ATOM 5202 C C . LYS A 1 627 ? 2.627 -5.498 43.832 1.00 55.47 627 LYS A C 1
ATOM 5204 O O . LYS A 1 627 ? 3.337 -6.232 44.491 1.00 55.47 627 LYS A O 1
ATOM 5209 N N . HIS A 1 628 ? 1.676 -5.960 43.023 1.00 44.91 628 HIS A N 1
ATOM 5210 C CA . HIS A 1 628 ? 1.406 -7.388 42.847 1.00 44.91 628 HIS A CA 1
ATOM 5211 C C . HIS A 1 628 ? 2.585 -8.118 42.194 1.00 44.91 628 HIS A C 1
ATOM 5213 O O . HIS A 1 628 ? 2.966 -9.183 42.657 1.00 44.91 628 HIS A O 1
ATOM 5219 N N . ILE A 1 629 ? 3.209 -7.524 41.174 1.00 44.91 629 ILE A N 1
ATOM 5220 C CA . ILE A 1 629 ? 4.414 -8.046 40.514 1.00 44.91 629 ILE A CA 1
ATOM 5221 C C . ILE A 1 629 ? 5.589 -8.073 41.492 1.00 44.91 629 ILE A C 1
ATOM 5223 O O . ILE A 1 629 ? 6.278 -9.082 41.569 1.00 44.91 629 ILE A O 1
ATOM 5227 N N . ASN A 1 630 ? 5.785 -7.011 42.275 1.00 56.06 630 ASN A N 1
ATOM 5228 C CA . ASN A 1 630 ? 6.825 -6.954 43.297 1.00 56.06 630 ASN A CA 1
ATOM 5229 C C . ASN A 1 630 ? 6.561 -7.963 44.423 1.00 56.06 630 ASN A C 1
ATOM 5231 O O . ASN A 1 630 ? 7.502 -8.577 44.889 1.00 56.06 630 ASN A O 1
ATOM 5235 N N . HIS A 1 631 ? 5.302 -8.199 44.802 1.00 53.62 631 HIS A N 1
ATOM 5236 C CA . HIS A 1 631 ? 4.924 -9.187 45.818 1.00 53.62 631 HIS A CA 1
ATOM 5237 C C . HIS A 1 631 ? 5.061 -10.632 45.308 1.00 53.62 631 HIS A C 1
ATOM 5239 O O . HIS A 1 631 ? 5.349 -11.533 46.089 1.00 53.62 631 HIS A O 1
ATOM 5245 N N . ILE A 1 632 ? 4.874 -10.859 44.000 1.00 51.72 632 ILE A N 1
ATOM 5246 C CA . ILE A 1 632 ? 5.182 -12.129 43.327 1.00 51.72 632 ILE A CA 1
ATOM 5247 C C . ILE A 1 632 ? 6.703 -12.326 43.271 1.00 51.72 632 ILE A C 1
ATOM 5249 O O . ILE A 1 632 ? 7.180 -13.390 43.642 1.00 51.72 632 ILE A O 1
ATOM 5253 N N . HIS A 1 633 ? 7.471 -11.290 42.917 1.00 45.84 633 HIS A N 1
ATOM 5254 C CA . HIS A 1 633 ? 8.936 -11.333 42.944 1.00 45.84 633 HIS A CA 1
ATOM 5255 C C . HIS A 1 633 ? 9.504 -11.510 44.357 1.00 45.84 633 HIS A C 1
ATOM 5257 O O . HIS A 1 633 ? 10.457 -12.257 44.511 1.00 45.84 633 HIS A O 1
ATOM 5263 N N . GLU A 1 634 ? 8.917 -10.888 45.382 1.00 49.56 634 GLU A N 1
ATOM 5264 C CA . GLU A 1 634 ? 9.314 -11.051 46.789 1.00 49.56 634 GLU A CA 1
ATOM 5265 C C . GLU A 1 634 ? 8.957 -12.439 47.340 1.00 49.56 634 GLU A C 1
ATOM 5267 O O . GLU A 1 634 ? 9.689 -12.987 48.162 1.00 49.56 634 GLU A O 1
ATOM 5272 N N . ASN A 1 635 ? 7.868 -13.051 46.864 1.00 47.16 635 ASN A N 1
ATOM 5273 C CA . ASN A 1 635 ? 7.525 -14.431 47.212 1.00 47.16 635 ASN A CA 1
ATOM 5274 C C . ASN A 1 635 ? 8.412 -15.456 46.479 1.00 47.16 635 ASN A C 1
ATOM 5276 O O . ASN A 1 635 ? 8.747 -16.490 47.063 1.00 47.16 635 ASN A O 1
ATOM 5280 N N . ASP A 1 636 ? 8.836 -15.160 45.246 1.00 46.56 636 ASP A N 1
ATOM 5281 C CA . ASP A 1 636 ? 9.788 -15.980 44.485 1.00 46.56 636 ASP A CA 1
ATOM 5282 C C . ASP A 1 636 ? 11.227 -15.843 45.026 1.00 46.56 636 ASP A C 1
ATOM 5284 O O . ASP A 1 636 ? 11.964 -16.828 45.065 1.00 46.56 636 ASP A O 1
ATOM 5288 N N . THR A 1 637 ? 11.632 -14.671 45.534 1.00 44.91 637 THR A N 1
ATOM 5289 C CA . THR A 1 637 ? 12.946 -14.501 46.183 1.00 44.91 637 THR A CA 1
ATOM 5290 C C . THR A 1 637 ? 12.985 -15.105 47.588 1.00 44.91 637 THR A C 1
ATOM 5292 O O . THR A 1 637 ? 13.982 -15.729 47.950 1.00 44.91 637 THR A O 1
ATOM 5295 N N . HIS A 1 638 ? 11.891 -15.059 48.361 1.00 42.66 638 HIS A N 1
ATOM 5296 C CA . HIS A 1 638 ? 11.847 -15.738 49.664 1.00 42.66 638 HIS A CA 1
ATOM 5297 C C . HIS A 1 638 ? 11.787 -17.271 49.581 1.00 42.66 638 HIS A C 1
ATOM 5299 O O . HIS A 1 638 ? 12.221 -17.942 50.521 1.00 42.66 638 HIS A O 1
ATOM 5305 N N . THR A 1 639 ? 11.318 -17.843 48.467 1.00 42.50 639 THR A N 1
ATOM 5306 C CA . THR A 1 639 ? 11.388 -19.297 48.227 1.00 42.50 639 THR A CA 1
ATOM 5307 C C . THR A 1 639 ? 12.704 -19.751 47.587 1.00 42.50 639 THR A C 1
ATOM 5309 O O . THR A 1 639 ? 13.052 -20.927 47.708 1.00 42.50 639 THR A O 1
ATOM 5312 N N . GLN A 1 640 ? 13.491 -18.849 46.990 1.00 38.88 640 GLN A N 1
ATOM 5313 C CA . GLN A 1 640 ? 14.818 -19.179 46.454 1.00 38.88 640 GLN A CA 1
ATOM 5314 C C . GLN A 1 640 ? 15.943 -19.117 47.502 1.00 38.88 640 GLN A C 1
ATOM 5316 O O . GLN A 1 640 ? 16.846 -19.953 47.456 1.00 38.88 640 GLN A O 1
ATOM 5321 N N . ASP A 1 641 ? 15.856 -18.258 48.519 1.00 38.88 641 ASP A N 1
ATOM 5322 C CA . ASP A 1 641 ? 16.951 -18.112 49.497 1.00 38.88 641 ASP A CA 1
ATOM 5323 C C . ASP A 1 641 ? 16.979 -19.175 50.616 1.00 38.88 641 ASP A C 1
ATOM 5325 O O . ASP A 1 641 ? 17.988 -19.324 51.304 1.00 38.88 641 ASP A O 1
ATOM 5329 N N . THR A 1 642 ? 15.926 -19.986 50.779 1.00 40.06 642 THR A N 1
ATOM 5330 C CA . THR A 1 642 ? 15.932 -21.136 51.715 1.00 40.06 642 THR A CA 1
ATOM 5331 C C . THR A 1 642 ? 16.223 -22.482 51.041 1.00 40.06 642 THR A C 1
ATOM 5333 O O . THR A 1 642 ? 16.700 -23.408 51.700 1.00 40.06 642 THR A O 1
ATOM 5336 N N . HIS A 1 643 ? 16.034 -22.595 49.722 1.00 38.75 643 HIS A N 1
ATOM 5337 C CA . HIS A 1 643 ? 16.329 -23.826 48.981 1.00 38.75 643 HIS A CA 1
ATOM 5338 C C . HIS A 1 643 ? 17.721 -23.852 48.338 1.00 38.75 643 HIS A C 1
ATOM 5340 O O . HIS A 1 643 ? 18.264 -24.938 48.157 1.00 38.75 643 HIS A O 1
ATOM 5346 N N . ILE A 1 644 ? 18.357 -22.707 48.063 1.00 38.81 644 ILE A N 1
ATOM 5347 C CA . ILE A 1 644 ? 19.689 -22.697 47.433 1.00 38.81 644 ILE A CA 1
ATOM 5348 C C . ILE A 1 644 ? 20.805 -23.078 48.421 1.00 38.81 644 ILE A C 1
ATOM 5350 O O . ILE A 1 644 ? 21.748 -23.755 48.023 1.00 38.81 644 ILE A O 1
ATOM 5354 N N . VAL A 1 645 ? 20.679 -22.772 49.718 1.00 39.22 645 VAL A N 1
ATOM 5355 C CA . VAL A 1 645 ? 21.699 -23.180 50.707 1.00 39.22 645 VAL A CA 1
ATOM 5356 C C . VAL A 1 645 ? 21.617 -24.681 51.024 1.00 39.22 645 VAL A C 1
ATOM 5358 O O . VAL A 1 645 ? 22.648 -25.332 51.134 1.00 39.22 645 VAL A O 1
ATOM 5361 N N . SER A 1 646 ? 20.419 -25.282 51.059 1.00 39.19 646 SER A N 1
ATOM 5362 C CA . SER A 1 646 ? 20.294 -26.737 51.276 1.00 39.19 646 SER A CA 1
ATOM 5363 C C . SER A 1 646 ? 20.565 -27.573 50.019 1.00 39.19 646 SER A C 1
ATOM 5365 O O . SER A 1 646 ? 21.061 -28.690 50.134 1.00 39.19 646 SER A O 1
ATOM 5367 N N . PHE A 1 647 ? 20.297 -27.046 48.818 1.00 37.75 647 PHE A N 1
ATOM 5368 C CA . PHE A 1 647 ? 20.536 -27.764 47.563 1.00 37.75 647 PHE A CA 1
ATOM 5369 C C . PHE A 1 647 ? 22.010 -27.738 47.137 1.00 37.75 647 PHE A C 1
ATOM 5371 O O . PHE A 1 647 ? 22.501 -28.733 46.611 1.00 37.75 647 PHE A O 1
ATOM 5378 N N . VAL A 1 648 ? 22.745 -26.652 47.413 1.00 40.94 648 VAL A N 1
ATOM 5379 C CA . VAL A 1 648 ? 24.193 -26.583 47.140 1.00 40.94 648 VAL A CA 1
ATOM 5380 C C . VAL A 1 648 ? 24.986 -27.479 48.101 1.00 40.94 648 VAL A C 1
ATOM 5382 O O . VAL A 1 648 ? 25.892 -28.175 47.647 1.00 40.94 648 VAL A O 1
ATOM 5385 N N . ASP A 1 649 ? 24.591 -27.575 49.376 1.00 40.38 649 ASP A N 1
ATOM 5386 C CA . ASP A 1 649 ? 25.206 -28.517 50.328 1.00 40.38 649 ASP A CA 1
ATOM 5387 C C . ASP A 1 649 ? 24.855 -29.986 50.019 1.00 40.38 649 ASP A C 1
ATOM 5389 O O . ASP A 1 649 ? 25.650 -30.891 50.292 1.00 40.38 649 ASP A O 1
ATOM 5393 N N . HIS A 1 650 ? 23.699 -30.251 49.397 1.00 40.72 650 HIS A N 1
ATOM 5394 C CA . HIS A 1 650 ? 23.331 -31.601 48.962 1.00 40.72 650 HIS A CA 1
ATOM 5395 C C . HIS A 1 650 ? 24.037 -32.011 47.654 1.00 40.72 650 HIS A C 1
ATOM 5397 O O . HIS A 1 650 ? 24.497 -33.149 47.551 1.00 40.72 650 HIS A O 1
ATOM 5403 N N . LEU A 1 651 ? 24.210 -31.085 46.700 1.00 36.00 651 LEU A N 1
ATOM 5404 C CA . LEU A 1 651 ? 24.939 -31.319 45.443 1.00 36.00 651 LEU A CA 1
ATOM 5405 C C . LEU A 1 651 ? 26.457 -31.416 45.635 1.00 36.00 651 LEU A C 1
ATOM 5407 O O . LEU A 1 651 ? 27.103 -32.209 44.955 1.00 36.00 651 LEU A O 1
ATOM 5411 N N . ALA A 1 652 ? 27.044 -30.672 46.578 1.00 38.62 652 ALA A N 1
ATOM 5412 C CA . ALA A 1 652 ? 28.473 -30.788 46.886 1.00 38.62 652 ALA A CA 1
ATOM 5413 C C . ALA A 1 652 ? 28.836 -32.164 47.491 1.00 38.62 652 ALA A C 1
ATOM 5415 O O . ALA A 1 652 ? 29.931 -32.680 47.251 1.00 38.62 652 ALA A O 1
ATOM 5416 N N . ASN A 1 653 ? 27.896 -32.791 48.208 1.00 39.12 653 ASN A N 1
ATOM 5417 C CA . ASN A 1 653 ? 28.050 -34.140 48.762 1.00 39.12 653 ASN A CA 1
ATOM 5418 C C . ASN A 1 653 ? 27.699 -35.263 47.755 1.00 39.12 653 ASN A C 1
ATOM 5420 O O . ASN A 1 653 ? 28.231 -36.368 47.858 1.00 39.12 653 ASN A O 1
ATOM 5424 N N . GLU A 1 654 ? 26.864 -35.000 46.741 1.00 37.97 654 GLU A N 1
ATOM 5425 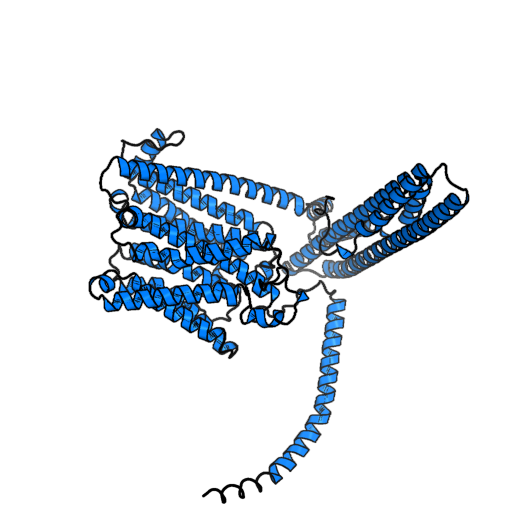C CA . GLU A 1 654 ? 26.599 -35.961 45.651 1.00 37.97 654 GLU A CA 1
ATOM 5426 C C . GLU A 1 654 ? 27.686 -35.962 44.562 1.00 37.97 654 GLU A C 1
ATOM 5428 O O . GLU A 1 654 ? 27.966 -37.000 43.965 1.00 37.97 654 GLU A O 1
ATOM 5433 N N . ILE A 1 655 ? 28.379 -34.842 44.332 1.00 37.34 655 ILE A N 1
ATOM 5434 C CA . ILE A 1 655 ? 29.437 -34.768 43.307 1.00 37.34 655 ILE A CA 1
ATOM 5435 C C . ILE A 1 655 ? 30.740 -35.447 43.771 1.00 37.34 655 ILE A C 1
ATOM 5437 O O . ILE A 1 655 ? 31.464 -36.004 42.951 1.00 37.34 655 ILE A O 1
ATOM 5441 N N . THR A 1 656 ? 30.998 -35.530 45.079 1.00 37.53 656 THR A N 1
ATOM 5442 C CA . THR A 1 656 ? 32.142 -36.285 45.633 1.00 37.53 656 THR A CA 1
ATOM 5443 C C . THR A 1 656 ? 31.903 -37.797 45.737 1.00 37.53 656 THR A C 1
ATOM 5445 O O . THR A 1 656 ? 32.853 -38.546 45.954 1.00 37.53 656 THR A O 1
ATOM 5448 N N . SER A 1 657 ? 30.671 -38.277 45.524 1.00 37.69 657 SER A N 1
ATOM 5449 C CA . SER A 1 657 ? 30.342 -39.714 45.489 1.00 37.69 657 SER A CA 1
ATOM 5450 C C . SER A 1 657 ? 30.146 -40.278 44.073 1.00 37.69 657 SER A C 1
ATOM 5452 O O . SER A 1 657 ? 30.126 -41.498 43.906 1.00 37.69 657 SER A O 1
ATOM 5454 N N . HIS A 1 658 ? 30.092 -39.429 43.038 1.00 33.78 658 HIS A N 1
ATOM 5455 C CA . HIS A 1 658 ? 29.915 -39.860 41.644 1.00 33.78 658 HIS A CA 1
ATOM 5456 C C . HIS A 1 658 ? 31.209 -39.998 40.818 1.00 33.78 658 HIS A C 1
ATOM 5458 O O . HIS A 1 658 ? 31.175 -40.634 39.762 1.00 33.78 658 HIS A O 1
ATOM 5464 N N . GLU A 1 659 ? 32.362 -39.527 41.309 1.00 33.38 659 GLU A N 1
ATOM 5465 C CA . GLU A 1 659 ? 33.669 -39.792 40.674 1.00 33.38 659 GLU A CA 1
ATOM 5466 C C . GLU A 1 659 ? 34.156 -41.244 40.860 1.00 33.38 659 GLU A C 1
ATOM 5468 O O . GLU A 1 659 ? 35.008 -41.696 40.102 1.00 33.38 659 GLU A O 1
ATOM 5473 N N . SER A 1 660 ? 33.559 -42.037 41.765 1.00 35.59 660 SER A N 1
ATOM 5474 C CA . SER A 1 660 ? 33.913 -43.460 41.934 1.00 35.59 660 SER A CA 1
ATOM 5475 C C . SER A 1 660 ? 33.122 -44.430 41.040 1.00 35.59 660 SER A C 1
ATOM 5477 O O . SER A 1 660 ? 33.342 -45.637 41.120 1.00 35.59 660 SER A O 1
ATOM 5479 N N . TYR A 1 661 ? 32.190 -43.943 40.211 1.00 31.86 661 TYR A N 1
ATOM 5480 C CA . TYR A 1 661 ? 31.346 -44.790 39.347 1.00 31.86 661 TYR A CA 1
ATOM 5481 C C . TYR A 1 661 ? 31.726 -44.744 37.861 1.00 31.86 661 TYR A C 1
ATOM 5483 O O . TYR A 1 661 ? 31.285 -45.597 37.091 1.00 31.86 661 TYR A O 1
ATOM 5491 N N . HIS A 1 662 ? 32.580 -43.802 37.448 1.00 32.12 662 HIS A N 1
ATOM 5492 C CA . HIS A 1 662 ? 33.032 -43.694 36.057 1.00 32.12 662 HIS A CA 1
ATOM 5493 C C . HIS A 1 662 ? 34.302 -44.502 35.736 1.00 32.12 662 HIS A C 1
ATOM 5495 O O . HIS A 1 662 ? 34.635 -44.652 34.563 1.00 32.12 662 HIS A O 1
ATOM 5501 N N . GLU A 1 663 ? 34.952 -45.100 36.742 1.00 34.09 663 GLU A N 1
ATOM 5502 C CA . GLU A 1 663 ? 36.144 -45.951 36.573 1.00 34.09 663 GLU A CA 1
ATOM 5503 C C . GLU A 1 663 ? 35.815 -47.454 36.410 1.00 34.09 663 GLU A C 1
ATOM 5505 O O . GLU A 1 663 ? 36.689 -48.248 36.086 1.00 34.09 663 GLU A O 1
ATOM 5510 N N . GLN A 1 664 ? 34.545 -47.864 36.561 1.00 32.78 664 GLN A N 1
ATOM 5511 C CA . GLN A 1 664 ? 34.112 -49.271 36.431 1.00 32.78 664 GLN A CA 1
ATOM 5512 C C . GLN A 1 664 ? 33.350 -49.605 35.137 1.00 32.78 664 GLN A C 1
ATOM 5514 O O . GLN A 1 664 ? 32.957 -50.753 34.936 1.00 32.78 664 GLN A O 1
ATOM 5519 N N . MET A 1 665 ? 33.158 -48.645 34.225 1.00 30.30 665 MET A N 1
ATOM 5520 C CA . MET A 1 665 ? 32.388 -48.860 32.987 1.00 30.30 665 MET A CA 1
ATOM 5521 C C . MET A 1 665 ? 33.219 -48.806 31.692 1.00 30.30 665 MET A C 1
ATOM 5523 O O . MET A 1 665 ? 32.654 -48.683 30.607 1.00 30.30 665 MET A O 1
ATOM 5527 N N . SER A 1 666 ? 34.548 -48.941 31.786 1.00 33.41 666 SER A N 1
ATOM 5528 C CA . SER A 1 666 ? 35.460 -49.064 30.634 1.00 33.41 666 SER A CA 1
ATOM 5529 C C . SER A 1 666 ? 36.095 -50.454 30.462 1.00 33.41 666 SER A C 1
ATOM 5531 O O . SER A 1 666 ? 36.960 -50.604 29.606 1.00 33.41 666 SER A O 1
ATOM 5533 N N . GLU A 1 667 ? 35.671 -51.479 31.215 1.00 33.66 667 GLU A N 1
ATOM 5534 C CA . GLU A 1 667 ? 36.275 -52.829 31.148 1.00 33.66 667 GLU A CA 1
ATOM 5535 C C . GLU A 1 667 ? 35.417 -53.945 30.523 1.00 33.66 667 GLU A C 1
ATOM 5537 O O . GLU A 1 667 ? 35.889 -55.071 30.393 1.00 33.66 667 GLU A O 1
ATOM 5542 N N . HIS A 1 668 ? 34.204 -53.680 30.029 1.00 32.91 668 HIS A N 1
ATOM 5543 C CA . HIS A 1 668 ? 33.399 -54.730 29.384 1.00 32.91 668 HIS A CA 1
ATOM 5544 C C . HIS A 1 668 ? 32.610 -54.253 28.162 1.00 32.91 668 HIS A C 1
ATOM 5546 O O . HIS A 1 668 ? 31.388 -54.200 28.214 1.00 32.91 668 HIS A O 1
ATOM 5552 N N . ILE A 1 669 ? 33.310 -53.985 27.050 1.00 31.72 669 ILE A N 1
ATOM 5553 C CA . ILE A 1 669 ? 32.843 -54.292 25.682 1.00 31.72 669 ILE A CA 1
ATOM 5554 C C . ILE A 1 669 ? 34.077 -54.682 24.841 1.00 31.72 669 ILE A C 1
ATOM 5556 O O . ILE A 1 669 ? 34.874 -53.823 24.467 1.00 31.72 669 ILE A O 1
ATOM 5560 N N . VAL A 1 670 ? 34.221 -55.991 24.597 1.00 40.25 670 VAL A N 1
ATOM 5561 C CA . VAL A 1 670 ? 34.996 -56.618 23.507 1.00 40.25 670 VAL A CA 1
ATOM 5562 C C . VAL A 1 670 ? 34.025 -56.947 22.385 1.00 40.25 670 VAL A C 1
ATOM 5564 O O . VAL A 1 670 ? 32.911 -57.414 22.726 1.00 40.25 670 VAL A O 1
#

Solvent-accessible surface area (backbone atoms only — not comparable to full-atom values): 36008 Å² total; per-residue (Å²): 137,76,88,67,84,83,57,60,74,93,48,60,87,56,54,64,61,61,71,65,55,48,52,54,49,53,52,46,50,52,52,52,51,51,49,66,75,47,70,90,57,62,74,69,58,56,55,51,54,50,51,54,48,54,53,52,48,52,51,49,54,50,52,51,50,52,42,50,50,52,37,34,51,52,46,50,52,56,50,52,53,49,52,53,53,47,60,55,46,57,59,48,53,77,70,64,88,49,73,74,59,49,56,53,52,53,49,51,49,48,52,52,51,49,51,51,52,51,50,51,51,51,32,52,52,45,54,52,50,53,52,51,54,34,44,54,44,10,65,68,70,77,40,39,71,64,45,41,50,53,49,51,64,51,42,75,72,37,66,54,68,54,61,65,65,58,53,53,54,47,54,51,46,36,51,49,48,18,70,64,68,75,44,57,62,69,59,32,42,54,61,64,66,44,50,67,60,59,61,48,50,51,50,49,52,49,30,46,52,49,28,53,51,26,47,52,50,30,51,53,44,51,53,46,44,52,50,50,54,58,48,52,61,69,74,44,86,79,77,51,72,44,76,60,48,34,54,63,46,52,44,52,51,46,45,50,54,44,54,24,45,50,40,29,42,53,16,48,44,51,44,48,30,61,75,42,69,43,64,53,49,70,60,53,66,48,73,74,94,68,60,92,62,44,36,48,44,37,30,25,52,14,28,44,49,39,30,51,49,44,50,25,47,45,33,13,52,38,23,52,67,44,92,86,54,62,46,97,50,91,64,13,61,59,50,30,58,55,22,56,75,47,60,29,54,54,37,48,46,52,52,51,52,50,51,53,51,50,51,52,54,50,53,52,33,38,76,70,62,78,30,63,70,57,48,49,51,54,48,38,52,50,44,32,77,40,36,91,80,46,86,84,44,51,44,28,48,53,48,39,54,50,41,49,47,41,15,65,48,46,28,41,52,47,34,56,74,47,69,65,68,63,52,61,72,58,41,39,51,46,30,26,44,35,30,53,46,48,24,48,39,23,51,49,50,25,74,74,68,69,40,58,74,68,25,51,59,50,21,50,50,29,50,43,42,35,59,24,49,58,60,75,33,62,74,54,44,77,77,31,68,70,55,36,55,51,24,51,50,36,37,50,49,31,41,54,50,50,52,49,41,51,41,28,39,44,47,14,32,48,76,26,31,82,45,20,58,78,54,67,81,39,75,90,49,38,68,62,70,72,41,34,42,66,83,58,71,67,53,69,68,57,53,54,48,46,55,56,48,50,54,56,59,64,50,59,64,48,61,62,71,76,37,61,85,38,68,65,49,63,76,39,42,70,64,50,54,46,49,51,45,48,47,45,45,49,47,44,41,54,51,48,53,44,31,49,51,41,40,75,72,51,46,60,83,57,59,65,67,83,71,69,72,75,63,87,57,48,74,65,52,48,50,50,49,49,48,49,52,48,53,51,51,52,52,54,49,63,58,45,70,66,48,51,64,58,48,52,60,50,48,60,58,50,58,73,63,53,71,76,60,70,79,74,75,80,81,84,83,134

InterPro domains:
  IPR004331 SPX domain [PS51382] (1-151)
  IPR004342 EXS, C-terminal [PF03124] (250-599)
  IPR004342 EXS, C-terminal [PS51380] (418-627)

Organism: NCBI:txid28002

pLDDT: mean 76.74, std 16.48, range [26.73, 95.62]